Protein AF-0000000084507559 (afdb_homodimer)

Structure (mmCIF, N/CA/C/O backbone):
data_AF-0000000084507559-model_v1
#
loop_
_entity.id
_entity.type
_entity.pdbx_description
1 polymer 'Cytochrome b561 domain-containing protein'
#
loop_
_atom_site.group_PDB
_atom_site.id
_atom_site.type_symbol
_atom_site.label_atom_id
_atom_site.label_alt_id
_atom_site.label_comp_id
_atom_site.label_asym_id
_atom_site.label_entity_id
_atom_site.label_seq_id
_atom_site.pdbx_PDB_ins_code
_atom_site.Cartn_x
_atom_site.Cartn_y
_atom_site.Cartn_z
_atom_site.occupancy
_atom_site.B_iso_or_equiv
_atom_site.auth_seq_id
_atom_site.auth_comp_id
_atom_site.auth_asym_id
_atom_site.auth_atom_id
_atom_site.pdbx_PDB_model_num
ATOM 1 N N . MET A 1 1 ? -14.727 85.812 -23.578 1 27.03 1 MET A N 1
ATOM 2 C CA . MET A 1 1 ? -15.156 84.5 -23.922 1 27.03 1 MET A CA 1
ATOM 3 C C . MET A 1 1 ? -14.656 83.5 -22.891 1 27.03 1 MET A C 1
ATOM 5 O O . MET A 1 1 ? -14.555 82.312 -23.172 1 27.03 1 MET A O 1
ATOM 9 N N . SER A 1 2 ? -14.258 83.875 -21.672 1 33.56 2 SER A N 1
ATOM 10 C CA . SER A 1 2 ? -13.5 83.25 -20.625 1 33.56 2 SER A CA 1
ATOM 11 C C . SER A 1 2 ? -14.383 82.25 -19.828 1 33.56 2 SER A C 1
ATOM 13 O O . SER A 1 2 ? -14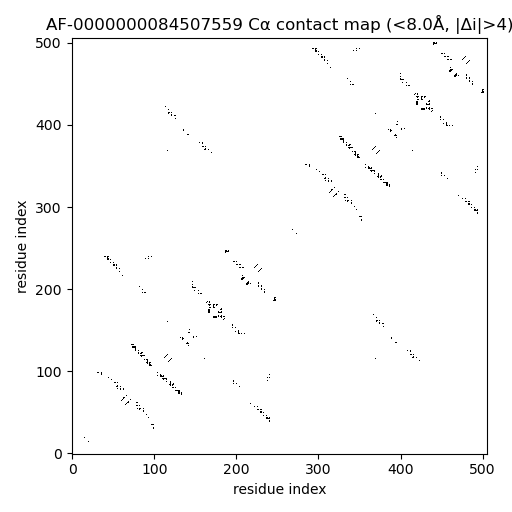.031 81.875 -18.719 1 33.56 2 SER A O 1
ATOM 15 N N . GLY A 1 3 ? -15.625 81.938 -20.328 1 31.31 3 GLY A N 1
ATOM 16 C CA . GLY A 1 3 ? -16.609 81.375 -19.375 1 31.31 3 GLY A CA 1
ATOM 17 C C . GLY A 1 3 ? -16.188 80.062 -18.75 1 31.31 3 GLY A C 1
ATOM 18 O O . GLY A 1 3 ? -15.688 80.062 -17.609 1 31.31 3 GLY A O 1
ATOM 19 N N . ASN A 1 4 ? -16.969 78.875 -18.891 1 34.47 4 ASN A N 1
ATOM 20 C CA . ASN A 1 4 ? -17.625 77.812 -18.109 1 34.47 4 ASN A CA 1
ATOM 21 C C . ASN A 1 4 ? -16.75 76.625 -17.953 1 34.47 4 ASN A C 1
ATOM 23 O O . ASN A 1 4 ? -16.984 75.562 -18.609 1 34.47 4 ASN A O 1
ATOM 27 N N . ASP A 1 5 ? -15.453 76.688 -17.766 1 35.78 5 ASP A N 1
ATOM 28 C CA . ASP A 1 5 ? -14.656 75.438 -17.75 1 35.78 5 ASP A CA 1
ATOM 29 C C . ASP A 1 5 ? -14.906 74.625 -16.484 1 35.78 5 ASP A C 1
ATOM 31 O O . ASP A 1 5 ? -14.125 73.75 -16.141 1 35.78 5 ASP A O 1
ATOM 35 N N . VAL A 1 6 ? -15.891 74.938 -15.57 1 41.28 6 VAL A N 1
ATOM 36 C CA . VAL A 1 6 ? -15.938 74.312 -14.242 1 41.28 6 VAL A CA 1
ATOM 37 C C . VAL A 1 6 ? -16.375 72.875 -14.359 1 41.28 6 VAL A C 1
ATOM 39 O O . VAL A 1 6 ? -16.391 72.125 -13.367 1 41.28 6 VAL A O 1
ATOM 42 N N . GLU A 1 7 ? -17.062 72.438 -15.422 1 34.12 7 GLU A N 1
ATOM 43 C CA . GLU A 1 7 ? -17.953 71.312 -15.227 1 34.12 7 GLU A CA 1
ATOM 44 C C . GLU A 1 7 ? -17.156 70 -15.109 1 34.12 7 GLU A C 1
ATOM 46 O O . GLU A 1 7 ? -17.719 68.938 -14.82 1 34.12 7 GLU A O 1
ATOM 51 N N . ARG A 1 8 ? -15.945 69.812 -15.625 1 38.78 8 ARG A N 1
ATOM 52 C CA . ARG A 1 8 ? -15.555 68.438 -15.859 1 38.78 8 ARG A CA 1
ATOM 53 C C . ARG A 1 8 ? -15.016 67.812 -14.586 1 38.78 8 ARG A C 1
ATOM 55 O O . ARG A 1 8 ? -13.828 67.438 -14.516 1 38.78 8 ARG A O 1
ATOM 62 N N . GLN A 1 9 ? -15.25 68.375 -13.406 1 33.97 9 GLN A N 1
ATOM 63 C CA . GLN A 1 9 ? -14.633 67.625 -12.344 1 33.97 9 GLN A CA 1
ATOM 64 C C . GLN A 1 9 ? -15.258 66.188 -12.25 1 33.97 9 GLN A C 1
ATOM 66 O O . GLN A 1 9 ? -16.438 66.062 -11.906 1 33.97 9 GLN A O 1
ATOM 71 N N . ALA A 1 10 ? -14.938 65.188 -13.109 1 38.34 10 ALA A N 1
ATOM 72 C CA . ALA A 1 10 ? -15.32 63.812 -13.086 1 38.34 10 ALA A CA 1
ATOM 73 C C . ALA A 1 10 ? -15.211 63.219 -11.68 1 38.34 10 ALA A C 1
ATOM 75 O O . ALA A 1 10 ? -14.211 63.438 -10.992 1 38.34 10 ALA A O 1
ATOM 76 N N . LEU A 1 11 ? -16.359 63 -11.055 1 37.84 11 LEU A N 1
ATOM 77 C CA . LEU A 1 11 ? -16.594 62.281 -9.82 1 37.84 11 LEU A CA 1
ATOM 78 C C . LEU A 1 11 ? -15.766 60.969 -9.789 1 37.84 11 LEU A C 1
ATOM 80 O O . LEU A 1 11 ? -15.898 60.125 -10.68 1 37.84 11 LEU A O 1
ATOM 84 N N . LEU A 1 12 ? -14.492 60.938 -9.438 1 42.88 12 LEU A N 1
ATOM 85 C CA . LEU A 1 12 ? -13.766 59.719 -9.117 1 42.88 12 LEU A CA 1
ATOM 86 C C . LEU A 1 12 ? -14.633 58.781 -8.297 1 42.88 12 LEU A C 1
ATOM 88 O O . LEU A 1 12 ? -15.414 59.219 -7.449 1 42.88 12 LEU A O 1
ATOM 92 N N . PRO A 1 13 ? -15.023 57.594 -8.898 1 48.28 13 PRO A N 1
ATOM 93 C CA . PRO A 1 13 ? -15.789 56.656 -8.062 1 48.28 13 PRO A CA 1
ATOM 94 C C . PRO A 1 13 ? -15.242 56.562 -6.637 1 48.28 13 PRO A C 1
ATOM 96 O O . PRO A 1 13 ? -14.055 56.781 -6.41 1 48.28 13 PRO A O 1
ATOM 99 N N . PRO A 1 14 ? -16.078 56.719 -5.605 1 48.97 14 PRO A N 1
ATOM 100 C CA . PRO A 1 14 ? -15.594 56.594 -4.227 1 48.97 14 PRO A CA 1
ATOM 101 C C . PRO A 1 14 ? -14.734 55.344 -4.004 1 48.97 14 PRO A C 1
ATOM 103 O O . PRO A 1 14 ? -14.859 54.375 -4.738 1 48.97 14 PRO A O 1
ATOM 106 N N . PRO A 1 15 ? -13.57 55.469 -3.311 1 45.34 15 PRO A N 1
ATOM 107 C CA . PRO A 1 15 ? -12.703 54.312 -3.021 1 45.34 15 PRO A CA 1
ATOM 108 C C . PRO A 1 15 ? -13.477 53.094 -2.49 1 45.34 15 PRO A C 1
ATOM 110 O O . PRO A 1 15 ? -14.438 53.25 -1.733 1 45.34 15 PRO A O 1
ATOM 113 N N . HIS A 1 16 ? -13.695 52.094 -3.301 1 48.12 16 HIS A N 1
ATOM 114 C CA . HIS A 1 16 ? -14.203 50.812 -2.783 1 48.12 16 HIS A CA 1
ATOM 115 C C . HIS A 1 16 ? -13.617 50.5 -1.409 1 48.12 16 HIS A C 1
ATOM 117 O O . HIS A 1 16 ? -12.398 50.406 -1.262 1 48.12 16 HIS A O 1
ATOM 123 N N . THR A 1 17 ? -14.227 50.906 -0.319 1 48.72 17 THR A N 1
ATOM 124 C CA . THR A 1 17 ? -13.742 50.75 1.044 1 48.72 17 THR A CA 1
ATOM 125 C C . THR A 1 17 ? -13.578 49.25 1.38 1 48.72 17 THR A C 1
ATOM 127 O O . THR A 1 17 ? -14.289 48.406 0.828 1 48.72 17 THR A O 1
ATOM 130 N N . ARG A 1 18 ? -12.508 48.844 2.104 1 59.34 18 ARG A N 1
ATOM 131 C CA . ARG A 1 18 ? -12.148 47.562 2.668 1 59.34 18 ARG A CA 1
ATOM 132 C C . ARG A 1 18 ? -13.367 46.844 3.244 1 59.34 18 ARG A C 1
ATOM 134 O O . ARG A 1 18 ? -13.445 45.625 3.244 1 59.34 18 ARG A O 1
ATOM 141 N N . GLN A 1 19 ? -14.398 47.562 3.596 1 56.78 19 GLN A N 1
ATOM 142 C CA . GLN A 1 19 ? -15.594 46.969 4.176 1 56.78 19 GLN A CA 1
ATOM 143 C C . GLN A 1 19 ? -16.422 46.25 3.111 1 56.78 19 GLN A C 1
ATOM 145 O O . GLN A 1 19 ? -16.969 45.188 3.363 1 56.78 19 GLN A O 1
ATOM 150 N N . ASP A 1 20 ? -16.484 46.812 1.934 1 57.19 20 ASP A N 1
ATOM 151 C CA . ASP A 1 20 ? -17.281 46.188 0.876 1 57.19 20 ASP A CA 1
ATOM 152 C C . ASP A 1 20 ? -16.609 44.875 0.39 1 57.19 20 ASP A C 1
ATOM 154 O O . ASP A 1 20 ? -17.297 43.906 0.077 1 57.19 20 ASP A O 1
ATOM 158 N N . SER A 1 21 ? -15.273 44.938 0.35 1 57.75 21 SER A N 1
ATOM 159 C CA . SER A 1 21 ? -14.562 43.75 -0.068 1 57.75 21 SER A CA 1
ATOM 160 C C . SER A 1 21 ? -14.695 42.625 0.968 1 57.75 21 SER A C 1
ATOM 162 O O . SER A 1 21 ? -14.852 41.469 0.613 1 57.75 21 SER A O 1
ATOM 164 N N . ASP A 1 22 ? -14.75 43.062 2.221 1 58.81 22 ASP A N 1
ATOM 165 C CA . ASP A 1 22 ? -14.922 42.062 3.277 1 58.81 22 ASP A CA 1
ATOM 166 C C . ASP A 1 22 ? -16.328 41.469 3.258 1 58.81 22 ASP A C 1
ATOM 168 O O . ASP A 1 22 ? -16.516 40.281 3.48 1 58.81 22 ASP A O 1
ATOM 172 N N . VAL A 1 23 ? -17.312 42.344 2.908 1 60.28 23 VAL A N 1
ATOM 173 C CA . VAL A 1 23 ? -18.703 41.875 2.842 1 60.28 23 VAL A CA 1
ATOM 174 C C . VAL A 1 23 ? -18.875 40.969 1.642 1 60.28 23 VAL A C 1
ATOM 176 O O . VAL A 1 23 ? -19.547 39.938 1.734 1 60.28 23 VAL A O 1
ATOM 179 N N . HIS A 1 24 ? -18.172 41.219 0.565 1 56.75 24 HIS A N 1
ATOM 180 C CA . HIS A 1 24 ? -18.25 40.375 -0.619 1 56.75 24 HIS A CA 1
ATOM 181 C C . HIS A 1 24 ? -17.531 39.062 -0.4 1 56.75 24 HIS A C 1
ATOM 183 O O . HIS A 1 24 ? -18.016 38 -0.823 1 56.75 24 HIS A O 1
ATOM 189 N N . HIS A 1 25 ? -16.438 39.156 0.256 1 58.19 25 HIS A N 1
ATOM 190 C CA . HIS A 1 25 ? -15.711 37.938 0.564 1 58.19 25 HIS A CA 1
ATOM 191 C C . HIS A 1 25 ? -16.469 37.094 1.567 1 58.19 25 HIS A C 1
ATOM 193 O O . HIS A 1 25 ? -16.516 35.844 1.438 1 58.19 25 HIS A O 1
ATOM 199 N N . ARG A 1 26 ? -17.094 37.75 2.549 1 58.34 26 ARG A N 1
ATOM 200 C CA . ARG A 1 26 ? -17.922 37.031 3.496 1 58.34 26 ARG A CA 1
ATOM 201 C C . ARG A 1 26 ? -19.156 36.469 2.809 1 58.34 26 ARG A C 1
ATOM 203 O O . ARG A 1 26 ? -19.562 35.344 3.096 1 58.34 26 ARG A O 1
ATOM 210 N N . ALA A 1 27 ? -19.781 37.25 1.985 1 58.34 27 ALA A N 1
ATOM 211 C CA . ALA A 1 27 ? -20.953 36.75 1.254 1 58.34 27 ALA A CA 1
ATOM 212 C C . ALA A 1 27 ? -20.578 35.594 0.334 1 58.34 27 ALA A C 1
ATOM 214 O O . ALA A 1 27 ? -21.297 34.594 0.264 1 58.34 27 ALA A O 1
ATOM 215 N N . ALA A 1 28 ? -19.5 35.75 -0.363 1 55.94 28 ALA A N 1
ATOM 216 C CA . ALA A 1 28 ? -19.016 34.656 -1.213 1 55.94 28 ALA A CA 1
ATOM 217 C C . ALA A 1 28 ? -18.656 33.438 -0.383 1 55.94 28 ALA A C 1
ATOM 219 O O . ALA A 1 28 ? -18.969 32.312 -0.77 1 55.94 28 ALA A O 1
ATOM 220 N N . ASP A 1 29 ? -18.062 33.625 0.698 1 56.97 29 ASP A N 1
ATOM 221 C CA . ASP A 1 29 ? -17.781 32.531 1.616 1 56.97 29 ASP A CA 1
ATOM 222 C C . ASP A 1 29 ? -19.062 31.891 2.131 1 56.97 29 ASP A C 1
ATOM 224 O O . ASP A 1 29 ? -19.156 30.672 2.273 1 56.97 29 ASP A O 1
ATOM 228 N N . SER A 1 30 ? -20.031 32.75 2.424 1 58.28 30 SER A N 1
ATOM 229 C CA . SER A 1 30 ? -21.312 32.281 2.898 1 58.28 30 SER A CA 1
ATOM 230 C C . SER A 1 30 ? -22.031 31.469 1.813 1 58.28 30 SER A C 1
ATOM 232 O O . SER A 1 30 ? -22.641 30.438 2.096 1 58.28 30 SER A O 1
ATOM 234 N N . VAL A 1 31 ? -22.062 31.969 0.562 1 54.66 31 VAL A N 1
ATOM 235 C CA . VAL A 1 31 ? -22.672 31.25 -0.55 1 54.66 31 VAL A CA 1
ATOM 236 C C . VAL A 1 31 ? -21.938 29.922 -0.781 1 54.66 31 VAL A C 1
ATOM 238 O O . VAL A 1 31 ? -22.562 28.891 -0.985 1 54.66 31 VAL A O 1
ATOM 241 N N . LEU A 1 32 ? -20.641 30.016 -0.777 1 56.84 32 LEU A N 1
ATOM 242 C CA . LEU A 1 32 ? -19.844 28.797 -0.92 1 56.84 32 LEU A CA 1
ATOM 243 C C . LEU A 1 32 ? -20.109 27.828 0.219 1 56.84 32 LEU A C 1
ATOM 245 O O . LEU A 1 32 ? -20.188 26.609 0.002 1 56.84 32 LEU A O 1
ATOM 249 N N . GLN A 1 33 ? -20.266 28.391 1.378 1 58.53 33 GLN A N 1
ATOM 250 C CA . GLN A 1 33 ? -20.625 27.578 2.537 1 58.53 33 GLN A CA 1
ATOM 251 C C . GLN A 1 33 ? -21.984 26.906 2.336 1 58.53 33 GLN A C 1
ATOM 253 O O . GLN A 1 33 ? -22.156 25.734 2.668 1 58.53 33 GLN A O 1
ATOM 258 N N . ARG A 1 34 ? -22.938 27.688 1.869 1 57.47 34 ARG A N 1
ATOM 259 C CA . ARG A 1 34 ? -24.266 27.141 1.653 1 57.47 34 ARG A CA 1
ATOM 260 C C . ARG A 1 34 ? -24.25 26.062 0.587 1 57.47 34 ARG A C 1
ATOM 262 O O . ARG A 1 34 ? -25 25.078 0.676 1 57.47 34 ARG A O 1
ATOM 269 N N . GLN A 1 35 ? -23.438 26.25 -0.431 1 57.84 35 GLN A N 1
ATOM 270 C CA . GLN A 1 35 ? -23.375 25.281 -1.516 1 57.84 35 GLN A CA 1
ATOM 271 C C . GLN A 1 35 ? -22.688 24 -1.058 1 57.84 35 GLN A C 1
ATOM 273 O O . GLN A 1 35 ? -22.984 22.906 -1.557 1 57.84 35 GLN A O 1
ATOM 278 N N . GLU A 1 36 ? -21.906 24.188 -0.082 1 65.81 36 GLU A N 1
ATOM 279 C CA . GLU A 1 36 ? -21.172 23.016 0.398 1 65.81 36 GLU A CA 1
ATOM 280 C C . GLU A 1 36 ? -22.016 22.219 1.395 1 65.81 36 GLU A C 1
ATOM 282 O O . GLU A 1 36 ? -21.922 20.984 1.442 1 65.81 36 GLU A O 1
ATOM 287 N N . LEU A 1 37 ? -22.906 22.953 2.07 1 69 37 LEU A N 1
ATOM 288 C CA . LEU A 1 37 ? -23.781 22.25 3.012 1 69 37 LEU A CA 1
ATOM 289 C C . LEU A 1 37 ? -25.109 21.875 2.355 1 69 37 LEU A C 1
ATOM 291 O O . LEU A 1 37 ? -25.953 22.734 2.117 1 69 37 LEU A O 1
ATOM 295 N N . ARG A 1 38 ? -25.297 20.641 1.945 1 77.69 38 ARG A N 1
ATOM 296 C CA . ARG A 1 38 ? -26.531 20.125 1.359 1 77.69 38 ARG A CA 1
ATOM 297 C C . ARG A 1 38 ? -27.359 19.375 2.396 1 77.69 38 ARG A C 1
ATOM 299 O O . ARG A 1 38 ? -26.828 18.516 3.111 1 77.69 38 ARG A O 1
ATOM 306 N N . PRO A 1 39 ? -28.547 19.75 2.533 1 80.44 39 PRO A N 1
ATOM 307 C CA . PRO A 1 39 ? -29.406 19.078 3.512 1 80.44 39 PRO A CA 1
ATOM 308 C C . PRO A 1 39 ? -29.406 17.562 3.35 1 80.44 39 PRO A C 1
ATOM 310 O O . PRO A 1 39 ? -29.688 16.828 4.305 1 80.44 39 PRO A O 1
ATOM 313 N N . ARG A 1 40 ? -29.125 17.125 2.16 1 84.56 40 ARG A N 1
ATOM 314 C CA . ARG A 1 40 ? -29.172 15.695 1.886 1 84.56 40 ARG A CA 1
ATOM 315 C C . ARG A 1 40 ? -27.891 15.008 2.352 1 84.56 40 ARG A C 1
ATOM 317 O O . ARG A 1 40 ? -27.812 13.781 2.4 1 84.56 40 ARG A O 1
ATOM 324 N N . ASP A 1 41 ? -26.922 15.711 2.727 1 87.75 41 ASP A N 1
ATOM 325 C CA . ASP A 1 41 ? -25.625 15.117 3.012 1 87.75 41 ASP A CA 1
ATOM 326 C C . ASP A 1 41 ? -25.688 14.242 4.262 1 87.75 41 ASP A C 1
ATOM 328 O O . ASP A 1 41 ? -25.219 13.102 4.246 1 87.75 41 ASP A O 1
ATOM 332 N N . PRO A 1 42 ? -26.359 14.672 5.324 1 87.44 42 PRO A N 1
ATOM 333 C CA . PRO A 1 42 ? -26.359 13.844 6.535 1 87.44 42 PRO A CA 1
ATOM 334 C C . PRO A 1 42 ? -27.094 12.523 6.348 1 87.44 42 PRO A C 1
ATOM 336 O O . PRO A 1 42 ? -26.562 11.461 6.68 1 87.44 42 PRO A O 1
ATOM 339 N N . PRO A 1 43 ? -28.266 12.555 5.828 1 91.69 43 PRO A N 1
ATOM 340 C CA . PRO A 1 43 ? -28.938 11.266 5.625 1 91.69 43 PRO A CA 1
ATOM 341 C C . PRO A 1 43 ? -28.172 10.359 4.652 1 91.69 43 PRO A C 1
ATOM 343 O O . PRO A 1 43 ? -28.188 9.133 4.809 1 91.69 43 PRO A O 1
ATOM 346 N N . LEU A 1 44 ? -27.578 10.891 3.684 1 94.12 44 LEU A N 1
ATOM 347 C CA . LEU A 1 44 ? -26.812 10.094 2.738 1 94.12 44 LEU A CA 1
ATOM 348 C C . LEU A 1 44 ? -25.578 9.508 3.412 1 94.12 44 LEU A C 1
ATOM 350 O O . LEU A 1 44 ? -25.188 8.375 3.121 1 94.12 44 LEU A O 1
ATOM 354 N N . TRP A 1 45 ? -24.938 10.305 4.277 1 94.19 45 TRP A N 1
ATOM 355 C CA . TRP A 1 45 ? -23.828 9.789 5.074 1 94.19 45 TRP A CA 1
ATOM 356 C C . TRP A 1 45 ? -24.266 8.594 5.91 1 94.19 45 TRP A C 1
ATOM 358 O O . TRP A 1 45 ? -23.578 7.578 5.969 1 94.19 45 TRP A O 1
ATOM 368 N N . GLY A 1 46 ? -25.391 8.742 6.531 1 96.38 46 GLY A N 1
ATOM 369 C CA . GLY A 1 46 ? -25.938 7.652 7.32 1 96.38 46 GLY A CA 1
ATOM 370 C C . GLY A 1 46 ? -26.25 6.418 6.496 1 96.38 46 GLY A C 1
ATOM 371 O O . GLY A 1 46 ? -25.938 5.297 6.902 1 96.38 46 GLY A O 1
ATOM 372 N N . LEU A 1 47 ? -26.859 6.613 5.379 1 97.31 47 LEU A N 1
ATOM 373 C CA . LEU A 1 47 ? -27.219 5.508 4.504 1 97.31 47 LEU A CA 1
ATOM 374 C C . LEU A 1 47 ? -25.984 4.754 4.023 1 97.31 47 LEU A C 1
ATOM 376 O O . LEU A 1 47 ? -25.969 3.521 4.027 1 97.31 47 LEU A O 1
ATOM 380 N N . ALA A 1 48 ? -25 5.508 3.592 1 97.62 48 ALA A N 1
ATOM 381 C CA . ALA A 1 48 ? -23.75 4.875 3.164 1 97.62 48 ALA A CA 1
ATOM 382 C C . ALA A 1 48 ? -23.125 4.078 4.305 1 97.62 48 ALA A C 1
ATOM 384 O O . ALA A 1 48 ? -22.734 2.924 4.121 1 97.62 48 ALA A O 1
ATOM 385 N N . SER A 1 49 ? -23.094 4.676 5.508 1 98.06 49 SER A N 1
ATOM 386 C CA . SER A 1 49 ? -22.453 4.055 6.664 1 98.06 49 SER A CA 1
ATOM 387 C C . SER A 1 49 ? -23.188 2.791 7.09 1 98.06 49 SER A C 1
ATOM 389 O O . SER A 1 49 ? -22.562 1.753 7.328 1 98.06 49 SER A O 1
ATOM 391 N N . ILE A 1 50 ? -24.469 2.896 7.148 1 98.38 50 ILE A N 1
ATOM 392 C CA . ILE A 1 50 ? -25.281 1.758 7.574 1 98.38 50 ILE A CA 1
ATOM 393 C C . ILE A 1 50 ? -25.141 0.621 6.566 1 98.38 50 ILE A C 1
ATOM 395 O O . ILE A 1 50 ? -25 -0.543 6.945 1 98.38 50 ILE A O 1
ATOM 399 N N . SER A 1 51 ? -25.203 0.945 5.332 1 98.81 51 SER A N 1
ATOM 400 C CA . SER A 1 51 ? -25.078 -0.061 4.281 1 98.81 51 SER A CA 1
ATOM 401 C C . SER A 1 51 ? -23.719 -0.752 4.328 1 98.81 51 SER A C 1
ATOM 403 O O . SER A 1 51 ? -23.641 -1.98 4.262 1 98.81 51 SER A O 1
ATOM 405 N N . LEU A 1 52 ? -22.688 0.013 4.438 1 98.81 52 LEU A N 1
ATOM 406 C CA . LEU A 1 52 ? -21.344 -0.542 4.461 1 98.81 52 LEU A CA 1
ATOM 407 C C . LEU A 1 52 ? -21.109 -1.359 5.727 1 98.81 52 LEU A C 1
ATOM 409 O O . LEU A 1 52 ? -20.5 -2.428 5.676 1 98.81 52 LEU A O 1
ATOM 413 N N . LEU A 1 53 ? -21.609 -0.886 6.836 1 98.81 53 LEU A N 1
ATOM 414 C CA . LEU A 1 53 ? -21.469 -1.62 8.086 1 98.81 53 LEU A CA 1
ATOM 415 C C . LEU A 1 53 ? -22.25 -2.926 8.047 1 98.81 53 LEU A C 1
ATOM 417 O O . LEU A 1 53 ? -21.844 -3.928 8.633 1 98.81 53 LEU A O 1
ATOM 421 N N . ALA A 1 54 ? -23.359 -2.857 7.391 1 98.75 54 ALA A N 1
ATOM 422 C CA . ALA A 1 54 ? -24.141 -4.078 7.219 1 98.75 54 ALA A CA 1
ATOM 423 C C . ALA A 1 54 ? -23.359 -5.117 6.414 1 98.75 54 ALA A C 1
ATOM 425 O O . ALA A 1 54 ? -23.375 -6.305 6.746 1 98.75 54 ALA A O 1
ATOM 426 N N . ILE A 1 55 ? -22.719 -4.711 5.367 1 98.81 55 ILE A N 1
ATOM 427 C CA . ILE A 1 55 ? -21.906 -5.594 4.543 1 98.81 55 ILE A CA 1
ATOM 428 C C . ILE A 1 55 ? -20.781 -6.199 5.395 1 98.81 55 ILE A C 1
ATOM 430 O O . ILE A 1 55 ? -20.578 -7.418 5.383 1 98.81 55 ILE A O 1
ATOM 434 N N . VAL A 1 56 ? -20.078 -5.363 6.133 1 98.81 56 VAL A N 1
ATOM 435 C CA . VAL A 1 56 ? -18.984 -5.809 6.988 1 98.81 56 VAL A CA 1
ATOM 436 C C . VAL A 1 56 ? -19.516 -6.77 8.047 1 98.81 56 VAL A C 1
ATOM 438 O O . VAL A 1 56 ? -18.969 -7.859 8.234 1 98.81 56 VAL A O 1
ATOM 441 N N . GLY A 1 57 ? -20.594 -6.367 8.703 1 98.56 57 GLY A N 1
ATOM 442 C CA . GLY A 1 57 ? -21.156 -7.176 9.766 1 98.56 57 GLY A CA 1
ATOM 443 C C . GLY A 1 57 ? -21.594 -8.555 9.305 1 98.56 57 GLY A C 1
ATOM 444 O O . GLY A 1 57 ? -21.266 -9.555 9.945 1 98.56 57 GLY A O 1
ATOM 445 N N . TYR A 1 58 ? -22.281 -8.609 8.203 1 98.25 58 TYR A N 1
ATOM 446 C CA . TYR A 1 58 ? -22.766 -9.891 7.703 1 98.25 58 TYR A CA 1
ATOM 447 C C . TYR A 1 58 ? -21.609 -10.766 7.23 1 98.25 58 TYR A C 1
ATOM 449 O O . TYR A 1 58 ? -21.594 -11.977 7.457 1 98.25 58 TYR A O 1
ATOM 457 N N . THR A 1 59 ? -20.656 -10.188 6.539 1 98.31 59 THR A N 1
ATOM 458 C CA . THR A 1 59 ? -19.5 -10.938 6.07 1 98.31 59 THR A CA 1
ATOM 459 C C . THR A 1 59 ? -18.703 -11.508 7.246 1 98.31 59 THR A C 1
ATOM 461 O O . THR A 1 59 ? -18.344 -12.688 7.242 1 98.31 59 THR A O 1
ATOM 464 N N . TRP A 1 60 ? -18.5 -10.633 8.242 1 97.88 60 TRP A N 1
ATOM 465 C CA . TRP A 1 60 ? -17.766 -11.086 9.414 1 97.88 60 TRP A CA 1
ATOM 466 C C . TRP A 1 60 ? -18.547 -12.156 10.164 1 97.88 60 TRP A C 1
ATOM 468 O O . TRP A 1 60 ? -17.953 -13.117 10.672 1 97.88 60 TRP A O 1
ATOM 478 N N . TYR A 1 61 ? -19.875 -11.977 10.305 1 96.56 61 TYR A N 1
ATOM 479 C CA . TYR A 1 61 ? -20.734 -13 10.891 1 96.56 61 TYR A CA 1
ATOM 480 C C . TYR A 1 61 ? -20.609 -14.32 10.148 1 96.56 61 TYR A C 1
ATOM 482 O O . TYR A 1 61 ? -20.469 -15.375 10.766 1 96.56 61 TYR A O 1
ATOM 490 N N . THR A 1 62 ? -20.578 -14.242 8.836 1 96 62 THR A N 1
ATOM 491 C CA . THR A 1 62 ? -20.484 -15.445 8.008 1 96 62 THR A CA 1
ATOM 492 C C . THR A 1 62 ? -19.125 -16.109 8.172 1 96 62 THR A C 1
ATOM 494 O O . THR A 1 62 ? -19.031 -17.344 8.234 1 96 62 THR A O 1
ATOM 497 N N . VAL A 1 63 ? -18.078 -15.359 8.344 1 95.88 63 VAL A N 1
ATOM 498 C CA . VAL A 1 63 ? -16.719 -15.898 8.461 1 95.88 63 VAL A CA 1
ATOM 499 C C . VAL A 1 63 ? -16.5 -16.469 9.852 1 95.88 63 VAL A C 1
ATOM 501 O O . VAL A 1 63 ? -15.984 -17.578 10 1 95.88 63 VAL A O 1
ATOM 504 N N . PHE A 1 64 ? -16.953 -15.812 10.891 1 94.19 64 PHE A N 1
ATOM 505 C CA . PHE A 1 64 ? -16.516 -16.141 12.25 1 94.19 64 PHE A CA 1
ATOM 506 C C . PHE A 1 64 ? -17.562 -17 12.953 1 94.19 64 PHE A C 1
ATOM 508 O O . PHE A 1 64 ? -17.25 -17.672 13.938 1 94.19 64 PHE A O 1
ATOM 515 N N . VAL A 1 65 ? -18.766 -16.969 12.5 1 89.19 65 VAL A N 1
ATOM 516 C CA . VAL A 1 65 ? -19.828 -17.672 13.219 1 89.19 65 VAL A CA 1
ATOM 517 C C . VAL A 1 65 ? -20.422 -18.766 12.336 1 89.19 65 VAL A C 1
ATOM 519 O O . VAL A 1 65 ? -20.484 -19.922 12.75 1 89.19 65 VAL A O 1
ATOM 522 N N . HIS A 1 66 ? -20.75 -18.469 11.188 1 85.69 66 HIS A N 1
ATOM 523 C CA . HIS A 1 66 ? -21.484 -19.422 10.352 1 85.69 66 HIS A CA 1
ATOM 524 C C . HIS A 1 66 ? -20.562 -20.438 9.719 1 85.69 66 HIS A C 1
ATOM 526 O O . HIS A 1 66 ? -20.859 -21.641 9.703 1 85.69 66 HIS A O 1
ATOM 532 N N . ALA A 1 67 ? -19.484 -19.906 9.258 1 82.44 67 ALA A N 1
ATOM 533 C CA . ALA A 1 67 ? -18.547 -20.797 8.594 1 82.44 67 ALA A CA 1
ATOM 534 C C . ALA A 1 67 ? -17.562 -21.406 9.594 1 82.44 67 ALA A C 1
ATOM 536 O O . ALA A 1 67 ? -17.531 -21 10.758 1 82.44 67 ALA A O 1
ATOM 537 N N . ASP A 1 68 ? -16.906 -22.469 9.273 1 83.38 68 ASP A N 1
ATOM 538 C CA . ASP A 1 68 ? -15.844 -23.031 10.086 1 83.38 68 ASP A CA 1
ATOM 539 C C . ASP A 1 68 ? -14.539 -22.266 9.906 1 83.38 68 ASP A C 1
ATOM 541 O O . ASP A 1 68 ? -13.789 -22.516 8.961 1 83.38 68 ASP A O 1
ATOM 545 N N . PHE A 1 69 ? -14.32 -21.406 10.875 1 82.62 69 PHE A N 1
ATOM 546 C CA . PHE A 1 69 ? -13.203 -20.469 10.805 1 82.62 69 PHE A CA 1
ATOM 547 C C . PHE A 1 69 ? -11.875 -21.219 10.68 1 82.62 69 PHE A C 1
ATOM 549 O O . PHE A 1 69 ? -11 -20.812 9.914 1 82.62 69 PHE A O 1
ATOM 556 N N . ILE A 1 70 ? -11.727 -22.25 11.352 1 82.06 70 ILE A N 1
ATOM 557 C CA . ILE A 1 70 ? -10.492 -23.031 11.352 1 82.06 70 ILE A CA 1
ATOM 558 C C . ILE A 1 70 ? -10.312 -23.703 9.992 1 82.06 70 ILE A C 1
ATOM 560 O O . ILE A 1 70 ? -9.211 -23.688 9.43 1 82.06 70 ILE A O 1
ATOM 564 N N . GLN A 1 71 ? -11.383 -24.156 9.406 1 85.31 71 GLN A N 1
ATOM 565 C CA . GLN A 1 71 ? -11.312 -24.844 8.117 1 85.31 71 GLN A CA 1
ATOM 566 C C . GLN A 1 71 ? -11.047 -23.859 6.984 1 85.31 71 GLN A C 1
ATOM 568 O O . GLN A 1 71 ? -10.445 -24.203 5.969 1 85.31 71 GLN A O 1
ATOM 573 N N . MET A 1 72 ? -11.43 -22.594 7.211 1 89 72 MET A N 1
ATOM 574 C CA . MET A 1 72 ? -11.25 -21.578 6.176 1 89 72 MET A CA 1
ATOM 575 C C . MET A 1 72 ? -9.773 -21.219 6.027 1 89 72 MET A C 1
ATOM 577 O O . MET A 1 72 ? -9.344 -20.781 4.957 1 89 72 MET A O 1
ATOM 581 N N . GLY A 1 73 ? -9 -21.422 7.141 1 91.06 73 GLY A N 1
ATOM 582 C CA . GLY A 1 73 ? -7.59 -21.094 7.09 1 91.06 73 GLY A CA 1
ATOM 583 C C . GLY A 1 73 ? -7.328 -19.641 6.727 1 91.06 73 GLY A C 1
ATOM 584 O O . GLY A 1 73 ? -7.934 -18.734 7.301 1 91.06 73 GLY A O 1
ATOM 585 N N . TYR A 1 74 ? -6.398 -19.438 5.746 1 92.31 74 TYR A N 1
ATOM 586 C CA . TYR A 1 74 ? -5.984 -18.109 5.336 1 92.31 74 TYR A CA 1
ATOM 587 C C . TYR A 1 74 ? -7.121 -17.375 4.637 1 92.31 74 TYR A C 1
ATOM 589 O O . TYR A 1 74 ? -7.125 -16.141 4.566 1 92.31 74 TYR A O 1
ATOM 597 N N . PHE A 1 75 ? -8.07 -18.156 4.09 1 95.88 75 PHE A N 1
ATOM 598 C CA . PHE A 1 75 ? -9.148 -17.531 3.338 1 95.88 75 PHE A CA 1
ATOM 599 C C . PHE A 1 75 ? -9.977 -16.625 4.238 1 95.88 75 PHE A C 1
ATOM 601 O O . PHE A 1 75 ? -10.5 -15.602 3.783 1 95.88 75 PHE A O 1
ATOM 608 N N . ALA A 1 76 ? -10.117 -16.984 5.52 1 96.38 76 ALA A N 1
ATOM 609 C CA . ALA A 1 76 ? -10.938 -16.219 6.461 1 96.38 76 ALA A CA 1
ATOM 610 C C . ALA A 1 76 ? -10.477 -14.773 6.535 1 96.38 76 ALA A C 1
ATOM 612 O O . ALA A 1 76 ? -11.289 -13.867 6.727 1 96.38 76 ALA A O 1
ATOM 613 N N . VAL A 1 77 ? -9.227 -14.625 6.305 1 97.62 77 VAL A N 1
ATOM 614 C CA . VAL A 1 77 ? -8.625 -13.297 6.41 1 97.62 77 VAL A CA 1
ATOM 615 C C . VAL A 1 77 ? -9.078 -12.43 5.234 1 97.62 77 VAL A C 1
ATOM 617 O O . VAL A 1 77 ? -9.289 -11.227 5.387 1 97.62 77 VAL A O 1
ATOM 620 N N . HIS A 1 78 ? -9.391 -13.008 4.113 1 98.5 78 HIS A N 1
ATOM 621 C CA . HIS A 1 78 ? -9.617 -12.281 2.867 1 98.5 78 HIS A CA 1
ATOM 622 C C . HIS A 1 78 ? -10.938 -11.531 2.895 1 98.5 78 HIS A C 1
ATOM 624 O O . HIS A 1 78 ? -10.961 -10.305 2.824 1 98.5 78 HIS A O 1
ATOM 630 N N . PRO A 1 79 ? -12.086 -12.219 3.053 1 98.31 79 PRO A N 1
ATOM 631 C CA . PRO A 1 79 ? -13.32 -11.438 3.041 1 98.31 79 PRO A CA 1
ATOM 632 C C . PRO A 1 79 ? -13.414 -10.461 4.211 1 98.31 79 PRO A C 1
ATOM 634 O O . PRO A 1 79 ? -13.992 -9.383 4.074 1 98.31 79 PRO A O 1
ATOM 637 N N . THR A 1 80 ? -12.805 -10.836 5.352 1 98.31 80 THR A N 1
ATOM 638 C CA . THR A 1 80 ? -12.836 -10 6.543 1 98.31 80 THR A CA 1
ATOM 639 C C . THR A 1 80 ? -12.102 -8.688 6.301 1 98.31 80 THR A C 1
ATOM 641 O O . THR A 1 80 ? -12.648 -7.605 6.52 1 98.31 80 THR A O 1
ATOM 644 N N . LEU A 1 81 ? -10.93 -8.773 5.758 1 98.81 81 LEU A N 1
ATOM 645 C CA . LEU A 1 81 ? -10.109 -7.578 5.578 1 98.81 81 LEU A CA 1
ATOM 646 C C . LEU A 1 81 ? -10.562 -6.785 4.359 1 98.81 81 LEU A C 1
ATOM 648 O O . LEU A 1 81 ? -10.492 -5.555 4.352 1 98.81 81 LEU A O 1
ATOM 652 N N . GLN A 1 82 ? -11.023 -7.469 3.311 1 98.88 82 GLN A N 1
ATOM 653 C CA . GLN A 1 82 ? -11.477 -6.777 2.109 1 98.88 82 GLN A CA 1
ATOM 654 C C . GLN A 1 82 ? -12.68 -5.887 2.406 1 98.88 82 GLN A C 1
ATOM 656 O O . GLN A 1 82 ? -12.734 -4.742 1.949 1 98.88 82 GLN A O 1
ATOM 661 N N . THR A 1 83 ? -13.648 -6.398 3.141 1 98.88 83 THR A N 1
ATOM 662 C CA . THR A 1 83 ? -14.828 -5.598 3.43 1 98.88 83 THR A CA 1
ATOM 663 C C . THR A 1 83 ? -14.484 -4.441 4.363 1 98.88 83 THR A C 1
ATOM 665 O O . THR A 1 83 ? -15.008 -3.334 4.211 1 98.88 83 THR A O 1
ATOM 668 N N . ALA A 1 84 ? -13.609 -4.676 5.316 1 98.88 84 ALA A N 1
ATOM 669 C CA . ALA A 1 84 ? -13.148 -3.596 6.188 1 98.88 84 ALA A CA 1
ATOM 670 C C . ALA A 1 84 ? -12.406 -2.525 5.391 1 98.88 84 ALA A C 1
ATOM 672 O O . ALA A 1 84 ? -12.531 -1.332 5.676 1 98.88 84 ALA A O 1
ATOM 673 N N . ALA A 1 85 ? -11.617 -2.959 4.43 1 98.94 85 ALA A N 1
ATOM 674 C CA . ALA A 1 85 ? -10.883 -2.02 3.59 1 98.94 85 ALA A CA 1
ATOM 675 C C . ALA A 1 85 ? -11.828 -1.11 2.816 1 98.94 85 ALA A C 1
ATOM 677 O O . ALA A 1 85 ? -11.625 0.104 2.756 1 98.94 85 ALA A O 1
ATOM 678 N N . VAL A 1 86 ? -12.828 -1.703 2.238 1 98.88 86 VAL A N 1
ATOM 679 C CA . VAL A 1 86 ? -13.766 -0.923 1.439 1 98.88 86 VAL A CA 1
ATOM 680 C C . VAL A 1 86 ? -14.508 0.071 2.332 1 98.88 86 VAL A C 1
ATOM 682 O O . VAL A 1 86 ? -14.75 1.214 1.935 1 98.88 86 VAL A O 1
ATOM 685 N N . LEU A 1 87 ? -14.859 -0.35 3.541 1 98.88 87 LEU A N 1
ATOM 686 C CA . LEU A 1 87 ? -15.43 0.584 4.504 1 98.88 87 LEU A CA 1
ATOM 687 C C . LEU A 1 87 ? -14.477 1.741 4.773 1 98.88 87 LEU A C 1
ATOM 689 O O . LEU A 1 87 ? -14.883 2.904 4.77 1 98.88 87 LEU A O 1
ATOM 693 N N . ALA A 1 88 ? -13.266 1.418 4.977 1 98.62 88 ALA A N 1
ATOM 694 C CA . ALA A 1 88 ? -12.266 2.443 5.254 1 98.62 88 ALA A CA 1
ATOM 695 C C . ALA A 1 88 ? -12.133 3.41 4.078 1 98.62 88 ALA A C 1
ATOM 697 O O . ALA A 1 88 ? -12.078 4.629 4.273 1 98.62 88 ALA A O 1
ATOM 698 N N . PHE A 1 89 ? -12.023 2.859 2.85 1 98.75 89 PHE A N 1
ATOM 699 C CA . PHE A 1 89 ? -11.914 3.705 1.668 1 98.75 89 PHE A CA 1
ATOM 700 C C . PHE A 1 89 ? -13.109 4.641 1.559 1 98.75 89 PHE A C 1
ATOM 702 O O . PHE A 1 89 ? -12.953 5.832 1.285 1 98.75 89 PHE A O 1
ATOM 709 N N . ALA A 1 90 ? -14.289 4.105 1.792 1 98.31 90 ALA A N 1
ATOM 710 C CA . ALA A 1 90 ? -15.508 4.914 1.701 1 98.31 90 ALA A CA 1
ATOM 711 C C . ALA A 1 90 ? -15.523 6 2.775 1 98.31 90 ALA A C 1
ATOM 713 O O . ALA A 1 90 ? -15.852 7.152 2.494 1 98.31 90 ALA A O 1
ATOM 714 N N . MET A 1 91 ? -15.188 5.617 3.973 1 97.25 91 MET A N 1
ATOM 715 C CA . MET A 1 91 ? -15.133 6.598 5.055 1 97.25 91 MET A CA 1
ATOM 716 C C . MET A 1 91 ? -14.133 7.703 4.742 1 97.25 91 MET A C 1
ATOM 718 O O . MET A 1 91 ? -14.375 8.867 5.055 1 97.25 91 MET A O 1
ATOM 722 N N . GLY A 1 92 ? -13.062 7.32 4.145 1 97.38 92 GLY A N 1
ATOM 723 C CA . GLY A 1 92 ? -12.078 8.305 3.73 1 97.38 92 GLY A CA 1
ATOM 724 C C . GLY A 1 92 ? -12.609 9.297 2.713 1 97.38 92 GLY A C 1
ATOM 725 O O . GLY A 1 92 ? -12.312 10.492 2.785 1 97.38 92 GLY A O 1
ATOM 726 N N . VAL A 1 93 ? -13.344 8.797 1.804 1 96.94 93 VAL A N 1
ATOM 727 C CA . VAL A 1 93 ? -13.914 9.664 0.777 1 96.94 93 VAL A CA 1
ATOM 728 C C . VAL A 1 93 ? -14.977 10.57 1.398 1 96.94 93 VAL A C 1
ATOM 730 O O . VAL A 1 93 ? -15.031 11.766 1.102 1 96.94 93 VAL A O 1
ATOM 733 N N . MET A 1 94 ? -15.734 10.078 2.312 1 94.94 94 MET A N 1
ATOM 734 C CA . MET A 1 94 ? -16.875 10.789 2.871 1 94.94 94 MET A CA 1
ATOM 735 C C . MET A 1 94 ? -16.422 11.906 3.801 1 94.94 94 MET A C 1
ATOM 737 O O . MET A 1 94 ? -17.172 12.844 4.07 1 94.94 94 MET A O 1
ATOM 741 N N . THR A 1 95 ? -15.258 11.852 4.258 1 92.94 95 THR A N 1
ATOM 742 C CA . THR A 1 95 ? -14.773 12.883 5.176 1 92.94 95 THR A CA 1
ATOM 743 C C . THR A 1 95 ? -14.391 14.148 4.414 1 92.94 95 THR A C 1
ATOM 745 O O . THR A 1 95 ? -14.172 15.195 5.02 1 92.94 95 THR A O 1
ATOM 748 N N . LEU A 1 96 ? -14.273 14.125 3.09 1 91.19 96 LEU A N 1
ATOM 749 C CA . LEU A 1 96 ? -13.828 15.258 2.291 1 91.19 96 LEU A CA 1
ATOM 750 C C . LEU A 1 96 ? -14.938 16.281 2.133 1 91.19 96 LEU A C 1
ATOM 752 O O . LEU A 1 96 ? -14.672 17.453 1.848 1 91.19 96 LEU A O 1
ATOM 756 N N . GLN A 1 97 ? -16.234 15.891 2.238 1 77.81 97 GLN A N 1
ATOM 757 C CA . GLN A 1 97 ? -17.328 16.828 2.02 1 77.81 97 GLN A CA 1
ATOM 758 C C . GLN A 1 97 ? -18.25 16.906 3.24 1 77.81 97 GLN A C 1
ATOM 760 O O . GLN A 1 97 ? -18.438 15.914 3.939 1 77.81 97 GLN A O 1
ATOM 765 N N . PRO A 1 98 ? -18.719 18.047 3.553 1 69.94 98 PRO A N 1
ATOM 766 C CA . PRO A 1 98 ? -18.531 19.406 3.018 1 69.94 98 PRO A CA 1
ATOM 767 C C . PRO A 1 98 ? -17.328 20.125 3.609 1 69.94 98 PRO A C 1
ATOM 769 O O . PRO A 1 98 ? -16.875 19.781 4.707 1 69.94 98 PRO A O 1
ATOM 772 N N . THR A 1 99 ? -16.594 20.875 2.783 1 68.94 99 THR A N 1
ATOM 773 C CA . THR A 1 99 ? -15.5 21.703 3.287 1 68.94 99 THR A CA 1
ATOM 774 C C . THR A 1 99 ? -15.898 23.172 3.318 1 68.94 99 THR A C 1
ATOM 776 O O . THR A 1 99 ? -16.172 23.781 2.273 1 68.94 99 THR A O 1
ATOM 779 N N . LEU A 1 100 ? -15.977 23.672 4.527 1 75.12 100 LEU A N 1
ATOM 780 C CA . LEU A 1 100 ? -16.547 25 4.75 1 75.12 100 LEU A CA 1
ATOM 781 C C . LEU A 1 100 ? -15.445 26.047 4.875 1 75.12 100 LEU A C 1
ATOM 783 O O . LEU A 1 100 ? -15.695 27.234 4.715 1 75.12 100 LEU A O 1
ATOM 787 N N . SER A 1 101 ? -14.344 25.609 5.219 1 81.56 101 SER A N 1
ATOM 788 C CA . SER A 1 101 ? -13.203 26.484 5.43 1 81.56 101 SER A CA 1
ATOM 789 C C . SER A 1 101 ? -11.906 25.828 4.969 1 81.56 101 SER A C 1
ATOM 791 O O . SER A 1 101 ? -11.875 24.625 4.699 1 81.56 101 SER A O 1
ATOM 793 N N . ALA A 1 102 ? -10.93 26.656 4.824 1 83.81 102 ALA A N 1
ATOM 794 C CA . ALA A 1 102 ? -9.617 26.125 4.469 1 83.81 102 ALA A CA 1
ATOM 795 C C . ALA A 1 102 ? -9.109 25.141 5.52 1 83.81 102 ALA A C 1
ATOM 797 O O . ALA A 1 102 ? -8.5 24.125 5.184 1 83.81 102 ALA A O 1
ATOM 798 N N . ALA A 1 103 ? -9.344 25.531 6.711 1 86.38 103 ALA A N 1
ATOM 799 C CA . ALA A 1 103 ? -8.93 24.656 7.809 1 86.38 103 ALA A CA 1
ATOM 800 C C . ALA A 1 103 ? -9.672 23.328 7.762 1 86.38 103 ALA A C 1
ATOM 802 O O . ALA A 1 103 ? -9.078 22.266 7.977 1 86.38 103 ALA A O 1
ATOM 803 N N . SER A 1 104 ? -10.953 23.391 7.492 1 87.62 104 SER A N 1
ATOM 804 C CA . SER A 1 104 ? -11.75 22.172 7.41 1 87.62 104 SER A CA 1
ATOM 805 C C . SER A 1 104 ? -11.352 21.328 6.203 1 87.62 104 SER A C 1
ATOM 807 O O . SER A 1 104 ? -11.375 20.094 6.266 1 87.62 104 SER A O 1
ATOM 809 N N . LYS A 1 105 ? -10.953 21.969 5.191 1 89.19 105 LYS A N 1
ATOM 810 C CA . LYS A 1 105 ? -10.492 21.266 4 1 89.19 105 LYS A CA 1
ATOM 811 C C . LYS A 1 105 ? -9.195 20.5 4.277 1 89.19 105 LYS A C 1
ATOM 813 O O . LYS A 1 105 ? -9.062 19.328 3.893 1 89.19 105 LYS A O 1
ATOM 818 N N . GLU A 1 106 ? -8.344 21.156 4.93 1 90.25 106 GLU A N 1
ATOM 819 C CA . GLU A 1 106 ? -7.074 20.516 5.277 1 90.25 106 GLU A CA 1
ATOM 820 C C . GLU A 1 106 ? -7.285 19.344 6.223 1 90.25 106 GLU A C 1
ATOM 822 O O . GLU A 1 106 ? -6.66 18.297 6.062 1 90.25 106 GLU A O 1
ATOM 827 N N . ALA A 1 107 ? -8.141 19.516 7.168 1 91 107 ALA A N 1
ATOM 828 C CA . ALA A 1 107 ? -8.453 18.438 8.109 1 91 107 ALA A CA 1
ATOM 829 C C . ALA A 1 107 ? -9.078 17.25 7.387 1 91 107 ALA A C 1
ATOM 831 O O . ALA A 1 107 ? -8.766 16.094 7.688 1 91 107 ALA A O 1
ATOM 832 N N . GLY A 1 108 ? -10 17.547 6.484 1 93.5 108 GLY A N 1
ATOM 833 C CA . GLY A 1 108 ? -10.617 16.5 5.691 1 93.5 108 GLY A CA 1
ATOM 834 C C . GLY A 1 108 ? -9.625 15.727 4.852 1 93.5 108 GLY A C 1
ATOM 835 O O . GLY A 1 108 ? -9.688 14.492 4.785 1 93.5 108 GLY A O 1
ATOM 836 N N . ARG A 1 109 ? -8.711 16.484 4.305 1 93.56 109 ARG A N 1
ATOM 837 C CA . ARG A 1 109 ? -7.668 15.859 3.496 1 93.56 109 ARG A CA 1
ATOM 838 C C . ARG A 1 109 ? -6.789 14.945 4.348 1 93.56 109 ARG A C 1
ATOM 840 O O . ARG A 1 109 ? -6.422 13.852 3.922 1 93.56 109 ARG A O 1
ATOM 847 N N . THR A 1 110 ? -6.453 15.359 5.484 1 92.75 110 THR A N 1
ATOM 848 C CA . THR A 1 110 ? -5.625 14.578 6.395 1 92.75 110 THR A CA 1
ATOM 849 C C . THR A 1 110 ? -6.344 13.297 6.809 1 92.75 110 THR A C 1
ATOM 851 O O . THR A 1 110 ? -5.754 12.211 6.785 1 92.75 110 THR A O 1
ATOM 854 N N . ARG A 1 111 ? -7.586 13.383 7.184 1 94.62 111 ARG A N 1
ATOM 855 C CA . ARG A 1 111 ? -8.359 12.203 7.539 1 94.62 111 ARG A CA 1
ATOM 856 C C . ARG A 1 111 ? -8.477 11.242 6.359 1 94.62 111 ARG A C 1
ATOM 858 O O . ARG A 1 111 ? -8.367 10.031 6.527 1 94.62 111 ARG A O 1
ATOM 865 N N . HIS A 1 112 ? -8.711 11.859 5.203 1 97.12 112 HIS A N 1
ATOM 866 C CA . HIS A 1 112 ? -8.789 11.055 3.984 1 97.12 112 HIS A CA 1
ATOM 867 C C . HIS A 1 112 ? -7.527 10.227 3.797 1 97.12 112 HIS A C 1
ATOM 869 O O . HIS A 1 112 ? -7.605 9.016 3.564 1 97.12 112 HIS A O 1
ATOM 875 N N . GLN A 1 113 ? -6.434 10.875 3.969 1 95.94 113 GLN A N 1
ATOM 876 C CA . GLN A 1 113 ? -5.168 10.172 3.785 1 95.94 113 GLN A CA 1
ATOM 877 C C . GLN A 1 113 ? -4.977 9.094 4.844 1 95.94 113 GLN A C 1
ATOM 879 O O . GLN A 1 113 ? -4.484 8.008 4.547 1 95.94 113 GLN A O 1
ATOM 884 N N . LYS A 1 114 ? -5.312 9.359 6.07 1 95.19 114 LYS A N 1
ATOM 885 C CA . LYS A 1 114 ? -5.172 8.383 7.145 1 95.19 114 LYS A CA 1
ATOM 886 C C . LYS A 1 114 ? -6.047 7.156 6.895 1 95.19 114 LYS A C 1
ATOM 888 O O . LYS A 1 114 ? -5.605 6.02 7.086 1 95.19 114 LYS A O 1
ATOM 893 N N . PHE A 1 115 ? -7.262 7.367 6.477 1 97.25 115 PHE A N 1
ATOM 894 C CA . PHE A 1 115 ? -8.156 6.258 6.184 1 97.25 115 PHE A CA 1
ATOM 895 C C . PHE A 1 115 ? -7.652 5.449 4.996 1 97.25 115 PHE A C 1
ATOM 897 O O . PHE A 1 115 ? -7.676 4.215 5.023 1 97.25 115 PHE A O 1
ATOM 904 N N . GLN A 1 116 ? -7.199 6.191 3.953 1 98.31 116 GLN A N 1
ATOM 905 C CA . GLN A 1 116 ? -6.793 5.52 2.725 1 98.31 116 GLN A CA 1
ATOM 906 C C . GLN A 1 116 ? -5.488 4.75 2.926 1 98.31 116 GLN A C 1
ATOM 908 O O . GLN A 1 116 ? -5.434 3.541 2.693 1 98.31 116 GLN A O 1
ATOM 913 N N . LEU A 1 117 ? -4.484 5.449 3.459 1 96.81 117 LEU A N 1
ATOM 914 C CA . LEU A 1 117 ? -3.133 4.902 3.508 1 96.81 117 LEU A CA 1
ATOM 915 C C . LEU A 1 117 ? -2.898 4.148 4.812 1 96.81 117 LEU A C 1
ATOM 917 O O . LEU A 1 117 ? -2.164 3.156 4.836 1 96.81 117 LEU A O 1
ATOM 921 N N . GLY A 1 118 ? -3.52 4.566 5.898 1 95.75 118 GLY A N 1
ATOM 922 C CA . GLY A 1 118 ? -3.279 3.994 7.215 1 95.75 118 GLY A CA 1
ATOM 923 C C . GLY A 1 118 ? -4.145 2.781 7.504 1 95.75 118 GLY A C 1
ATOM 924 O O . GLY A 1 118 ? -3.781 1.938 8.328 1 95.75 118 GLY A O 1
ATOM 925 N N . LEU A 1 119 ? -5.242 2.703 6.832 1 97.25 119 LEU A N 1
ATOM 926 C CA . LEU A 1 119 ? -6.168 1.612 7.121 1 97.25 119 LEU A CA 1
ATOM 927 C C . LEU A 1 119 ? -6.531 0.858 5.848 1 97.25 119 LEU A C 1
ATOM 929 O O . LEU A 1 119 ? -6.211 -0.324 5.707 1 97.25 119 LEU A O 1
ATOM 933 N N . GLY A 1 120 ? -7.102 1.561 4.863 1 98.62 120 GLY A N 1
ATOM 934 C CA . GLY A 1 120 ? -7.605 0.936 3.652 1 98.62 120 GLY A CA 1
ATOM 935 C C . GLY A 1 120 ? -6.566 0.095 2.938 1 98.62 120 GLY A C 1
ATOM 936 O O . GLY A 1 120 ? -6.75 -1.11 2.756 1 98.62 120 GLY A O 1
ATOM 937 N N . PHE A 1 121 ? -5.43 0.665 2.623 1 98.69 121 PHE A N 1
ATOM 938 C CA . PHE A 1 121 ? -4.406 0.001 1.825 1 98.69 121 PHE A CA 1
ATOM 939 C C . PHE A 1 121 ? -3.82 -1.187 2.578 1 98.69 121 PHE A C 1
ATOM 941 O O . PHE A 1 121 ? -3.715 -2.285 2.029 1 98.69 121 PHE A O 1
ATOM 948 N N . PRO A 1 122 ? -3.432 -1.033 3.873 1 98.44 122 PRO A N 1
ATOM 949 C CA . PRO A 1 122 ? -2.916 -2.211 4.574 1 98.44 122 PRO A CA 1
ATOM 950 C C . PRO A 1 122 ? -3.918 -3.365 4.605 1 98.44 122 PRO A C 1
ATOM 952 O O . PRO A 1 122 ? -3.541 -4.52 4.379 1 98.44 122 PRO A O 1
ATOM 955 N N . LEU A 1 123 ? -5.145 -3.039 4.836 1 98.81 123 LEU A N 1
ATOM 956 C CA . LEU A 1 123 ? -6.168 -4.074 4.941 1 98.81 123 LEU A CA 1
ATOM 957 C C . LEU A 1 123 ? -6.371 -4.777 3.604 1 98.81 123 LEU A C 1
ATOM 959 O O . LEU A 1 123 ? -6.418 -6.008 3.545 1 98.81 123 LEU A O 1
ATOM 963 N N . ILE A 1 124 ? -6.457 -3.992 2.523 1 98.81 124 ILE A N 1
ATOM 964 C CA . ILE A 1 124 ? -6.773 -4.59 1.231 1 98.81 124 ILE A CA 1
ATOM 965 C C . ILE A 1 124 ? -5.59 -5.418 0.74 1 98.81 124 ILE A C 1
ATOM 967 O O . ILE A 1 124 ? -5.773 -6.457 0.097 1 98.81 124 ILE A O 1
ATOM 971 N N . ILE A 1 125 ? -4.355 -4.984 1.046 1 98.69 125 ILE A N 1
ATOM 972 C CA . ILE A 1 125 ? -3.156 -5.703 0.632 1 98.69 125 ILE A CA 1
ATOM 973 C C . ILE A 1 125 ? -3.055 -7.023 1.396 1 98.69 125 ILE A C 1
ATOM 975 O O . ILE A 1 125 ? -2.885 -8.086 0.792 1 98.69 125 ILE A O 1
ATOM 979 N N . LEU A 1 126 ? -3.193 -6.98 2.699 1 98.69 126 LEU A N 1
ATOM 980 C CA . LEU A 1 126 ? -3.086 -8.195 3.504 1 98.69 126 LEU A CA 1
ATOM 981 C C . LEU A 1 126 ? -4.207 -9.172 3.166 1 98.69 126 LEU A C 1
ATOM 983 O O . LEU A 1 126 ? -3.984 -10.383 3.121 1 98.69 126 LEU A O 1
ATOM 987 N N . GLY A 1 127 ? -5.402 -8.656 2.98 1 98.69 127 GLY A N 1
ATOM 988 C CA . GLY A 1 127 ? -6.496 -9.516 2.551 1 98.69 127 GLY A CA 1
ATOM 989 C C . GLY A 1 127 ? -6.246 -10.164 1.202 1 98.69 127 GLY A C 1
ATOM 990 O O . GLY A 1 127 ? -6.578 -11.336 1 1 98.69 127 GLY A O 1
ATOM 991 N N . SER A 1 128 ? -5.703 -9.414 0.266 1 98.62 128 SER A N 1
ATOM 992 C CA . SER A 1 128 ? -5.387 -9.953 -1.052 1 98.62 128 SER A CA 1
ATOM 993 C C . SER A 1 128 ? -4.297 -11.016 -0.964 1 98.62 128 SER A C 1
ATOM 995 O O . SER A 1 128 ? -4.387 -12.062 -1.615 1 98.62 128 SER A O 1
ATOM 997 N N . LEU A 1 129 ? -3.275 -10.781 -0.135 1 98.12 129 LEU A N 1
ATOM 998 C CA . LEU A 1 129 ? -2.215 -11.766 0.047 1 98.12 129 LEU A CA 1
ATOM 999 C C . LEU A 1 129 ? -2.77 -13.055 0.642 1 98.12 129 LEU A C 1
ATOM 1001 O O . LEU A 1 129 ? -2.354 -14.156 0.258 1 98.12 129 LEU A O 1
ATOM 1005 N N . ALA A 1 130 ? -3.688 -12.938 1.492 1 98.25 130 ALA A N 1
ATOM 1006 C CA . ALA A 1 130 ? -4.266 -14.094 2.162 1 98.25 130 ALA A CA 1
ATOM 1007 C C . ALA A 1 130 ? -4.949 -15.023 1.16 1 98.25 130 ALA A C 1
ATOM 1009 O O . ALA A 1 130 ? -4.789 -16.25 1.224 1 98.25 130 ALA A O 1
ATOM 1010 N N . VAL A 1 131 ? -5.688 -14.445 0.189 1 97.81 131 VAL A N 1
ATOM 1011 C CA . VAL A 1 131 ? -6.402 -15.312 -0.747 1 97.81 131 VAL A CA 1
ATOM 1012 C C . VAL A 1 131 ? -5.422 -15.891 -1.763 1 97.81 131 VAL A C 1
ATOM 1014 O O . VAL A 1 131 ? -5.598 -17.031 -2.225 1 97.81 131 VAL A O 1
ATOM 1017 N N . ILE A 1 132 ? -4.395 -15.172 -2.078 1 97.62 132 ILE A N 1
ATOM 1018 C CA . ILE A 1 132 ? -3.385 -15.688 -2.998 1 97.62 132 ILE A CA 1
ATOM 1019 C C . ILE A 1 132 ? -2.684 -16.891 -2.375 1 97.62 132 ILE A C 1
ATOM 1021 O O . ILE A 1 132 ? -2.523 -17.922 -3.023 1 97.62 132 ILE A O 1
ATOM 1025 N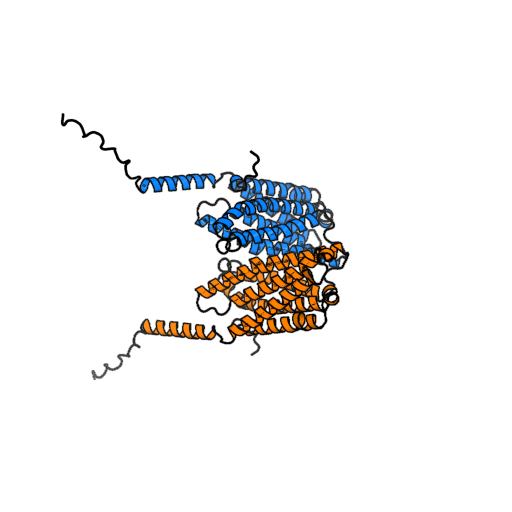 N . VAL A 1 133 ? -2.307 -16.781 -1.095 1 97.38 133 VAL A N 1
ATOM 1026 C CA . VAL A 1 133 ? -1.654 -17.859 -0.376 1 97.38 133 VAL A CA 1
ATOM 1027 C C . VAL A 1 133 ? -2.625 -19.031 -0.215 1 97.38 133 VAL A C 1
ATOM 1029 O O . VAL A 1 133 ? -2.246 -20.188 -0.399 1 97.38 133 VAL A O 1
ATOM 1032 N N . HIS A 1 134 ? -3.857 -18.734 0.075 1 96.62 134 HIS A N 1
ATOM 1033 C CA . HIS A 1 134 ? -4.871 -19.766 0.255 1 96.62 134 HIS A CA 1
ATOM 1034 C C . HIS A 1 134 ? -5.062 -20.578 -1.022 1 96.62 134 HIS A C 1
ATOM 1036 O O . HIS A 1 134 ? -5.059 -21.812 -0.986 1 96.62 134 HIS A O 1
ATOM 1042 N N . LYS A 1 135 ? -5.211 -19.906 -2.143 1 96.38 135 LYS A N 1
ATOM 1043 C CA . LYS A 1 135 ? -5.445 -20.609 -3.404 1 96.38 135 LYS A CA 1
ATOM 1044 C C . LYS A 1 135 ? -4.23 -21.453 -3.801 1 96.38 135 LYS A C 1
ATOM 1046 O O . LYS A 1 135 ? -4.379 -22.547 -4.348 1 96.38 135 LYS A O 1
ATOM 1051 N N . GLU A 1 136 ? -3.082 -20.859 -3.473 1 95.5 136 GLU A N 1
ATOM 1052 C CA . GLU A 1 136 ? -1.876 -21.641 -3.742 1 95.5 136 GLU A CA 1
ATOM 1053 C C . GLU A 1 136 ? -1.853 -22.922 -2.924 1 95.5 136 GLU A C 1
ATOM 1055 O O . GLU A 1 136 ? -1.547 -24 -3.449 1 95.5 136 GLU A O 1
ATOM 1060 N N . LYS A 1 137 ? -2.174 -22.875 -1.677 1 95.31 137 LYS A N 1
ATOM 1061 C CA . LYS A 1 137 ? -2.189 -24.031 -0.786 1 95.31 137 LYS A CA 1
ATOM 1062 C C . LYS A 1 137 ? -3.223 -25.062 -1.238 1 95.31 137 LYS A C 1
ATOM 1064 O O . LYS A 1 137 ? -3.002 -26.266 -1.111 1 95.31 137 LYS A O 1
ATOM 1069 N N . MET A 1 138 ? -4.293 -24.578 -1.831 1 94.81 138 MET A N 1
ATOM 1070 C CA . MET A 1 138 ? -5.387 -25.453 -2.248 1 94.81 138 MET A CA 1
ATOM 1071 C C . MET A 1 138 ? -5.156 -25.984 -3.658 1 94.81 138 MET A C 1
ATOM 1073 O O . MET A 1 138 ? -5.914 -26.828 -4.141 1 94.81 138 MET A O 1
ATOM 1077 N N . GLY A 1 139 ? -4.133 -25.453 -4.312 1 95.06 139 GLY A N 1
ATOM 1078 C CA . GLY A 1 139 ? -3.873 -25.844 -5.688 1 95.06 139 GLY A CA 1
ATOM 1079 C C . GLY A 1 139 ? -4.867 -25.266 -6.676 1 95.06 139 GLY A C 1
ATOM 1080 O O . GLY A 1 139 ? -5.125 -25.844 -7.727 1 95.06 139 GLY A O 1
ATOM 1081 N N . TRP A 1 140 ? -5.5 -24.109 -6.32 1 94.75 140 TRP A N 1
ATOM 1082 C CA . TRP A 1 140 ? -6.5 -23.469 -7.176 1 94.75 140 TRP A CA 1
ATOM 1083 C C . TRP A 1 140 ? -5.875 -22.359 -8.008 1 94.75 140 TRP A C 1
ATOM 1085 O O . TRP A 1 140 ? -4.934 -21.703 -7.57 1 94.75 140 TRP A O 1
ATOM 1095 N N . GLY A 1 141 ? -6.438 -22.156 -9.172 1 95.31 141 GLY A N 1
ATOM 1096 C CA . GLY A 1 141 ? -5.977 -21.094 -10.039 1 95.31 141 GLY A CA 1
ATOM 1097 C C . GLY A 1 141 ? -6.273 -19.703 -9.492 1 95.31 141 GLY A C 1
ATOM 1098 O O . GLY A 1 141 ? -7.25 -19.516 -8.766 1 95.31 141 GLY A O 1
ATOM 1099 N N . HIS A 1 142 ? -5.453 -18.828 -9.859 1 96.5 142 HIS A N 1
ATOM 1100 C CA . HIS A 1 142 ? -5.66 -17.422 -9.508 1 96.5 142 HIS A CA 1
ATOM 1101 C C . HIS A 1 142 ? -6.344 -16.656 -10.633 1 96.5 142 HIS A C 1
ATOM 1103 O O . HIS A 1 142 ? -6.086 -16.922 -11.812 1 96.5 142 HIS A O 1
ATOM 1109 N N . PHE A 1 143 ? -7.281 -15.719 -10.305 1 96.81 143 PHE A N 1
ATOM 1110 C CA . PHE A 1 143 ? -7.922 -14.766 -11.211 1 96.81 143 PHE A CA 1
ATOM 1111 C C . PHE A 1 143 ? -8.766 -15.492 -12.25 1 96.81 143 PHE A C 1
ATOM 1113 O O . PHE A 1 143 ? -8.812 -15.086 -13.414 1 96.81 143 PHE A O 1
ATOM 1120 N N . THR A 1 144 ? -9.367 -16.516 -11.828 1 95.5 144 THR A N 1
ATOM 1121 C CA . THR A 1 144 ? -10.156 -17.328 -12.75 1 95.5 144 THR A CA 1
ATOM 1122 C C . THR A 1 144 ? -11.602 -16.828 -12.797 1 95.5 144 THR A C 1
ATOM 1124 O O . THR A 1 144 ? -12.32 -17.109 -13.758 1 95.5 144 THR A O 1
ATOM 1127 N N . SER A 1 145 ? -12.086 -16.141 -11.812 1 97.12 145 SER A N 1
ATOM 1128 C CA . SER A 1 145 ? -13.453 -15.641 -11.742 1 97.12 145 SER A CA 1
ATOM 1129 C C . SER A 1 145 ? -13.523 -14.148 -12.062 1 97.12 145 SER A C 1
ATOM 1131 O O . SER A 1 145 ? -12.508 -13.453 -12.008 1 97.12 145 SER A O 1
ATOM 1133 N N . LEU A 1 146 ? -14.75 -13.695 -12.414 1 97.69 146 LEU A N 1
ATOM 1134 C CA . LEU A 1 146 ? -14.938 -12.258 -12.617 1 97.69 146 LEU A CA 1
ATOM 1135 C C . LEU A 1 146 ? -14.664 -11.484 -11.336 1 97.69 146 LEU A C 1
ATOM 1137 O O . LEU A 1 146 ? -14.102 -10.391 -11.375 1 97.69 146 LEU A O 1
ATOM 1141 N N . HIS A 1 147 ? -15.047 -12.055 -10.164 1 98.5 147 HIS A N 1
ATOM 1142 C CA . HIS A 1 147 ? -14.766 -11.445 -8.867 1 98.5 147 HIS A CA 1
ATOM 1143 C C . HIS A 1 147 ? -13.273 -11.156 -8.703 1 98.5 147 HIS A C 1
ATOM 1145 O O . HIS A 1 147 ? -12.891 -10.031 -8.391 1 98.5 147 HIS A O 1
ATOM 1151 N N . SER A 1 148 ? -12.492 -12.156 -9.023 1 98.31 148 SER A N 1
ATOM 1152 C CA . SER A 1 148 ? -11.062 -11.992 -8.781 1 98.31 148 SER A CA 1
ATOM 1153 C C . SER A 1 148 ? -10.422 -11.078 -9.828 1 98.31 148 SER A C 1
ATOM 1155 O O . SER A 1 148 ? -9.477 -10.344 -9.523 1 98.31 148 SER A O 1
ATOM 1157 N N . ARG A 1 149 ? -10.938 -11.039 -10.992 1 98.25 149 ARG A N 1
ATOM 1158 C CA . ARG A 1 149 ? -10.406 -10.141 -12.008 1 98.25 149 ARG A CA 1
ATOM 1159 C C . ARG A 1 149 ? -10.773 -8.695 -11.703 1 98.25 149 ARG A C 1
ATOM 1161 O O . ARG A 1 149 ? -9.961 -7.785 -11.891 1 98.25 149 ARG A O 1
ATOM 1168 N N . PHE A 1 150 ? -12.008 -8.5 -11.289 1 98.56 150 PHE A N 1
ATOM 1169 C CA . PHE A 1 150 ? -12.398 -7.172 -10.828 1 98.56 150 PHE A CA 1
ATOM 1170 C C . PHE A 1 150 ? -11.555 -6.742 -9.633 1 98.56 150 PHE A C 1
ATOM 1172 O O . PHE A 1 150 ? -11.156 -5.578 -9.531 1 98.56 150 PHE A O 1
ATOM 1179 N N . GLY A 1 151 ? -11.312 -7.707 -8.758 1 98.62 151 GLY A N 1
ATOM 1180 C CA . GLY A 1 151 ? -10.453 -7.418 -7.625 1 98.62 151 GLY A CA 1
ATOM 1181 C C . GLY A 1 151 ? -9.055 -6.984 -8.031 1 98.62 151 GLY A C 1
ATOM 1182 O O . GLY A 1 151 ? -8.531 -6 -7.508 1 98.62 151 GLY A O 1
ATOM 1183 N N . LEU A 1 152 ? -8.492 -7.672 -8.945 1 98.56 152 LEU A N 1
ATOM 1184 C CA . LEU A 1 152 ? -7.152 -7.344 -9.43 1 98.56 152 LEU A CA 1
ATOM 1185 C C . LEU A 1 152 ? -7.133 -5.961 -10.07 1 98.56 152 LEU A C 1
ATOM 1187 O O . LEU A 1 152 ? -6.258 -5.145 -9.773 1 98.56 152 LEU A O 1
ATOM 1191 N N . ALA A 1 153 ? -8.047 -5.723 -10.93 1 98.56 153 ALA A N 1
ATOM 1192 C CA . ALA A 1 153 ? -8.133 -4.426 -11.594 1 98.56 153 ALA A CA 1
ATOM 1193 C C . ALA A 1 153 ? -8.281 -3.299 -10.578 1 98.56 153 ALA A C 1
ATOM 1195 O O . ALA A 1 153 ? -7.637 -2.256 -10.695 1 98.56 153 ALA A O 1
ATOM 1196 N N . SER A 1 154 ? -9.156 -3.535 -9.602 1 98.75 154 SER A N 1
ATOM 1197 C CA . SER A 1 154 ? -9.375 -2.527 -8.57 1 98.75 154 SER A CA 1
ATOM 1198 C C . SER A 1 154 ? -8.102 -2.268 -7.77 1 98.75 154 SER A C 1
ATOM 1200 O O . SER A 1 154 ? -7.789 -1.12 -7.441 1 98.75 154 SER A O 1
ATOM 1202 N N . LEU A 1 155 ? -7.387 -3.338 -7.473 1 98.69 155 LEU A N 1
ATOM 1203 C CA . LEU A 1 155 ? -6.152 -3.189 -6.711 1 98.69 155 LEU A CA 1
ATOM 1204 C C . LEU A 1 155 ? -5.129 -2.367 -7.484 1 98.69 155 LEU A C 1
ATOM 1206 O O . LEU A 1 155 ? -4.492 -1.472 -6.922 1 98.69 155 LEU A O 1
ATOM 1210 N N . ILE A 1 156 ? -4.98 -2.592 -8.727 1 98.44 156 ILE A N 1
ATOM 1211 C CA . ILE A 1 156 ? -4.051 -1.851 -9.578 1 98.44 156 ILE A CA 1
ATOM 1212 C C . ILE A 1 156 ? -4.461 -0.381 -9.633 1 98.44 156 ILE A C 1
ATOM 1214 O O . ILE A 1 156 ? -3.631 0.511 -9.438 1 98.44 156 ILE A O 1
ATOM 1218 N N . LEU A 1 157 ? -5.676 -0.189 -9.836 1 98.69 157 LEU A N 1
ATOM 1219 C CA . LEU A 1 157 ? -6.176 1.178 -9.938 1 98.69 157 LEU A CA 1
ATOM 1220 C C . LEU A 1 157 ? -6.035 1.903 -8.602 1 98.69 157 LEU A C 1
ATOM 1222 O O . LEU A 1 157 ? -5.797 3.113 -8.57 1 98.69 157 LEU A O 1
ATOM 1226 N N . LEU A 1 158 ? -6.25 1.185 -7.527 1 98.81 158 LEU A N 1
ATOM 1227 C CA . LEU A 1 158 ? -6.078 1.773 -6.203 1 98.81 158 LEU A CA 1
ATOM 1228 C C . LEU A 1 158 ? -4.648 2.266 -6.012 1 98.81 158 LEU A C 1
ATOM 1230 O O . LEU A 1 158 ? -4.426 3.348 -5.461 1 98.81 158 LEU A O 1
ATOM 1234 N N . VAL A 1 159 ? -3.699 1.479 -6.441 1 98.5 159 VAL A N 1
ATOM 1235 C CA . VAL A 1 159 ? -2.301 1.882 -6.312 1 98.5 159 VAL A CA 1
ATOM 1236 C C . VAL A 1 159 ? -2.043 3.131 -7.148 1 98.5 159 VAL A C 1
ATOM 1238 O O . VAL A 1 159 ? -1.446 4.098 -6.668 1 98.5 159 VAL A O 1
ATOM 1241 N N . ILE A 1 160 ? -2.541 3.154 -8.344 1 97.75 160 ILE A N 1
ATOM 1242 C CA . ILE A 1 160 ? -2.393 4.312 -9.219 1 97.75 160 ILE A CA 1
ATOM 1243 C C . ILE A 1 160 ? -3.062 5.527 -8.586 1 97.75 160 ILE A C 1
ATOM 1245 O O . ILE A 1 160 ? -2.5 6.625 -8.578 1 97.75 160 ILE A O 1
ATOM 1249 N N . GLN A 1 161 ? -4.246 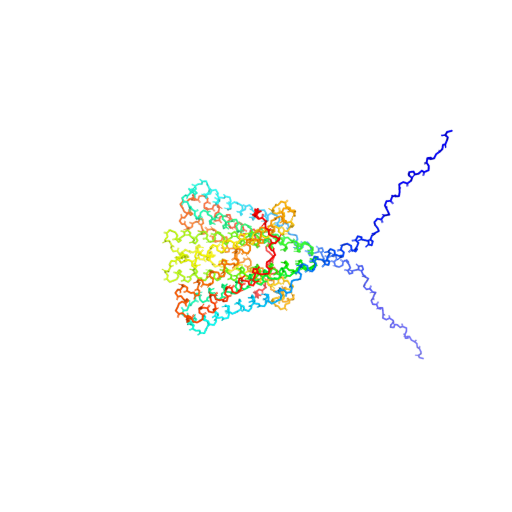5.281 -8.031 1 98.31 161 GLN A N 1
ATOM 1250 C CA . GLN A 1 161 ? -5.004 6.324 -7.34 1 98.31 161 GLN A CA 1
ATOM 1251 C C . GLN A 1 161 ? -4.191 6.926 -6.195 1 98.31 161 GLN A C 1
ATOM 1253 O O . GLN A 1 161 ? -4.145 8.148 -6.035 1 98.31 161 GLN A O 1
ATOM 1258 N N . GLY A 1 162 ? -3.641 6.035 -5.395 1 97.81 162 GLY A N 1
ATOM 1259 C CA . GLY A 1 162 ? -2.826 6.496 -4.285 1 97.81 162 GLY A CA 1
ATOM 1260 C C . GLY A 1 162 ? -1.613 7.297 -4.723 1 97.81 162 GLY A C 1
ATOM 1261 O O . GLY A 1 162 ? -1.309 8.344 -4.145 1 97.81 162 GLY A O 1
ATOM 1262 N N . VAL A 1 163 ? -0.928 6.887 -5.746 1 96.81 163 VAL A N 1
ATOM 1263 C CA . VAL A 1 163 ? 0.267 7.551 -6.258 1 96.81 163 VAL A CA 1
ATOM 1264 C C . VAL A 1 163 ? -0.108 8.906 -6.844 1 96.81 163 VAL A C 1
ATOM 1266 O O . VAL A 1 163 ? 0.555 9.914 -6.57 1 96.81 163 VAL A O 1
ATOM 1269 N N . ALA A 1 164 ? -1.129 8.898 -7.633 1 96.19 164 ALA A N 1
ATOM 1270 C CA . ALA A 1 164 ? -1.58 10.156 -8.227 1 96.19 164 ALA A CA 1
ATOM 1271 C C . ALA A 1 164 ? -1.964 11.172 -7.156 1 96.19 164 ALA A C 1
ATOM 1273 O O . ALA A 1 164 ? -1.633 12.352 -7.266 1 96.19 164 ALA A O 1
ATOM 1274 N N . GLY A 1 165 ? -2.686 10.734 -6.164 1 96.69 165 GLY A N 1
ATOM 1275 C CA . GLY A 1 165 ? -3.047 11.609 -5.062 1 96.69 165 GLY A CA 1
ATOM 1276 C C . GLY A 1 165 ? -1.844 12.164 -4.32 1 96.69 165 GLY A C 1
ATOM 1277 O O . GLY A 1 165 ? -1.748 13.367 -4.094 1 96.69 165 GLY A O 1
ATOM 1278 N N . ALA A 1 166 ? -0.938 11.32 -4.016 1 95.81 166 ALA A N 1
ATOM 1279 C CA . ALA A 1 166 ? 0.27 11.727 -3.303 1 95.81 166 ALA A CA 1
ATOM 1280 C C . ALA A 1 166 ? 1.113 12.68 -4.148 1 95.81 166 ALA A C 1
ATOM 1282 O O . ALA A 1 166 ? 1.558 13.719 -3.666 1 95.81 166 ALA A O 1
ATOM 1283 N N . ALA A 1 167 ? 1.301 12.352 -5.375 1 95 167 ALA A N 1
ATOM 1284 C CA . ALA A 1 167 ? 2.139 13.141 -6.277 1 95 167 ALA A CA 1
ATOM 1285 C C . ALA A 1 167 ? 1.565 14.539 -6.477 1 95 167 ALA A C 1
ATOM 1287 O O . ALA A 1 167 ? 2.312 15.508 -6.645 1 95 167 ALA A O 1
ATOM 1288 N N . SER A 1 168 ? 0.268 14.633 -6.445 1 95.06 168 SER A N 1
ATOM 1289 C CA . SER A 1 168 ? -0.377 15.914 -6.727 1 95.06 168 SER A CA 1
ATOM 1290 C C . SER A 1 168 ? -0.432 16.781 -5.477 1 95.06 168 SER A C 1
ATOM 1292 O O . SER A 1 168 ? -0.469 18.016 -5.574 1 95.06 168 SER A O 1
ATOM 1294 N N . LEU A 1 169 ? -0.383 16.188 -4.324 1 93.94 169 LEU A N 1
ATOM 1295 C CA . LEU A 1 169 ? -0.624 16.938 -3.094 1 93.94 169 LEU A CA 1
ATOM 1296 C C . LEU A 1 169 ? 0.67 17.125 -2.311 1 93.94 169 LEU A C 1
ATOM 1298 O O . LEU A 1 169 ? 0.958 18.219 -1.831 1 93.94 169 LEU A O 1
ATOM 1302 N N . TRP A 1 170 ? 1.423 16.062 -2.195 1 93.62 170 TRP A N 1
ATOM 1303 C CA . TRP A 1 170 ? 2.594 16.109 -1.325 1 93.62 170 TRP A CA 1
ATOM 1304 C C . TRP A 1 170 ? 3.686 16.984 -1.914 1 93.62 170 TRP A C 1
ATOM 1306 O O . TRP A 1 170 ? 3.902 17 -3.127 1 93.62 170 TRP A O 1
ATOM 1316 N N . GLY A 1 171 ? 4.363 17.781 -1.029 1 91.62 171 GLY A N 1
ATOM 1317 C CA . GLY A 1 171 ? 5.418 18.672 -1.477 1 91.62 171 GLY A CA 1
ATOM 1318 C C . GLY A 1 171 ? 4.926 19.75 -2.438 1 91.62 171 GLY A C 1
ATOM 1319 O O . GLY A 1 171 ? 5.637 20.125 -3.367 1 91.62 171 GLY A O 1
ATOM 1320 N N . LYS A 1 172 ? 3.689 20.047 -2.303 1 92 172 LYS A N 1
ATOM 1321 C CA . LYS A 1 172 ? 3.066 21.047 -3.164 1 92 172 LYS A CA 1
ATOM 1322 C C . LYS A 1 172 ? 3.154 20.641 -4.633 1 92 172 LYS A C 1
ATOM 1324 O O . LYS A 1 172 ? 3.508 21.453 -5.488 1 92 172 LYS A O 1
ATOM 1329 N N . GLY A 1 173 ? 3.029 19.297 -4.852 1 92.44 173 GLY A N 1
ATOM 1330 C CA . GLY A 1 173 ? 2.941 18.781 -6.211 1 92.44 173 GLY A CA 1
ATOM 1331 C C . GLY A 1 173 ? 4.27 18.797 -6.938 1 92.44 173 GLY A C 1
ATOM 1332 O O . GLY A 1 173 ? 4.309 18.859 -8.172 1 92.44 173 GLY A O 1
ATOM 1333 N N . ILE A 1 174 ? 5.375 18.734 -6.324 1 88.94 174 ILE A N 1
ATOM 1334 C CA . ILE A 1 174 ? 6.699 18.812 -6.926 1 88.94 174 ILE A CA 1
ATOM 1335 C C . ILE A 1 174 ? 6.906 17.656 -7.895 1 88.94 174 ILE A C 1
ATOM 1337 O O . ILE A 1 174 ? 7.59 17.797 -8.914 1 88.94 174 ILE A O 1
ATOM 1341 N N . MET A 1 175 ? 6.312 16.625 -7.664 1 90.56 175 MET A N 1
ATOM 1342 C CA . MET A 1 175 ? 6.496 15.422 -8.484 1 90.56 175 MET A CA 1
ATOM 1343 C C . MET A 1 175 ? 5.773 15.562 -9.82 1 90.56 175 MET A C 1
ATOM 1345 O O . MET A 1 175 ? 6.023 14.789 -10.742 1 90.56 175 MET A O 1
ATOM 1349 N N . VAL A 1 176 ? 4.828 16.469 -9.844 1 93.81 176 VAL A N 1
ATOM 1350 C CA . VAL A 1 176 ? 4.062 16.594 -11.078 1 93.81 176 VAL A CA 1
ATOM 1351 C C . VAL A 1 176 ? 4.324 17.969 -11.711 1 93.81 176 VAL A C 1
ATOM 1353 O O . VAL A 1 176 ? 3.598 18.391 -12.609 1 93.81 176 VAL A O 1
ATOM 1356 N N . GLY A 1 177 ? 5.254 18.703 -11.266 1 93.5 177 GLY A N 1
ATOM 1357 C CA . GLY A 1 177 ? 5.66 19.938 -11.914 1 93.5 177 GLY A CA 1
ATOM 1358 C C . GLY A 1 177 ? 5.262 21.188 -11.133 1 93.5 177 GLY A C 1
ATOM 1359 O O . GLY A 1 177 ? 5.285 22.297 -11.664 1 93.5 177 GLY A O 1
ATOM 1360 N N . GLY A 1 178 ? 4.691 20.969 -9.945 1 94.69 178 GLY A N 1
ATOM 1361 C CA . GLY A 1 178 ? 4.402 22.109 -9.102 1 94.69 178 GLY A CA 1
ATOM 1362 C C . GLY A 1 178 ? 2.969 22.156 -8.617 1 94.69 178 GLY A C 1
ATOM 1363 O O . GLY A 1 178 ? 2.164 21.297 -8.969 1 94.69 178 GLY A O 1
ATOM 1364 N N . GLU A 1 179 ? 2.662 23.156 -7.836 1 94.44 179 GLU A N 1
ATOM 1365 C CA . GLU A 1 179 ? 1.392 23.25 -7.125 1 94.44 179 GLU A CA 1
ATOM 1366 C C . GLU A 1 179 ? 0.224 23.406 -8.094 1 94.44 179 GLU A C 1
ATOM 1368 O O . GLU A 1 179 ? -0.823 22.781 -7.922 1 94.44 179 GLU A O 1
ATOM 1373 N N . GLU A 1 180 ? 0.405 24.25 -9.094 1 94.81 180 GLU A N 1
ATOM 1374 C CA . GLU A 1 180 ? -0.675 24.516 -10.039 1 94.81 180 GLU A CA 1
ATOM 1375 C C . GLU A 1 180 ? -1.04 23.25 -10.812 1 94.81 180 GLU A C 1
ATOM 1377 O O . GLU A 1 180 ? -2.221 22.922 -10.977 1 94.81 180 GLU A O 1
ATOM 1382 N N . ARG A 1 181 ? -0.01 22.562 -11.242 1 95.19 181 ARG A N 1
ATOM 1383 C CA . ARG A 1 181 ? -0.263 21.312 -11.945 1 95.19 181 ARG A CA 1
ATOM 1384 C C . ARG A 1 181 ? -0.869 20.281 -11.008 1 95.19 181 ARG A C 1
ATOM 1386 O O . ARG A 1 181 ? -1.729 19.484 -11.414 1 95.19 181 ARG A O 1
ATOM 1393 N N . GLY A 1 182 ? -0.373 20.234 -9.789 1 95.62 182 GLY A N 1
ATOM 1394 C CA . GLY A 1 182 ? -0.962 19.344 -8.797 1 95.62 182 GLY A CA 1
ATOM 1395 C C . GLY A 1 182 ? -2.449 19.578 -8.609 1 95.62 182 GLY A C 1
ATOM 1396 O O . GLY A 1 182 ? -3.238 18.625 -8.648 1 95.62 182 GLY A O 1
ATOM 1397 N N . LYS A 1 183 ? -2.82 20.797 -8.484 1 93.06 183 LYS A N 1
ATOM 1398 C CA . LYS A 1 183 ? -4.227 21.141 -8.305 1 93.06 183 LYS A CA 1
ATOM 1399 C C . LYS A 1 183 ? -5.051 20.75 -9.531 1 93.06 183 LYS A C 1
ATOM 1401 O O . LYS A 1 183 ? -6.199 20.312 -9.398 1 93.06 183 LYS A O 1
ATOM 1406 N N . ALA A 1 184 ? -4.469 20.844 -10.664 1 93.69 184 ALA A N 1
ATOM 1407 C CA . ALA A 1 184 ? -5.156 20.5 -11.898 1 93.69 184 ALA A CA 1
ATOM 1408 C C . ALA A 1 184 ? -5.445 19 -11.969 1 93.69 184 ALA A C 1
ATOM 1410 O O . ALA A 1 184 ? -6.367 18.562 -12.664 1 93.69 184 ALA A O 1
ATOM 1411 N N . LEU A 1 185 ? -4.699 18.25 -11.211 1 94.75 185 LEU A N 1
ATOM 1412 C CA . LEU A 1 185 ? -4.84 16.797 -11.258 1 94.75 185 LEU A CA 1
ATOM 1413 C C . LEU A 1 185 ? -5.895 16.328 -10.266 1 94.75 185 LEU A C 1
ATOM 1415 O O . LEU A 1 185 ? -6.348 15.18 -10.328 1 94.75 185 LEU A O 1
ATOM 1419 N N . TRP A 1 186 ? -6.352 17.188 -9.391 1 93.5 186 TRP A N 1
ATOM 1420 C CA . TRP A 1 186 ? -7.289 16.797 -8.344 1 93.5 186 TRP A CA 1
ATOM 1421 C C . TRP A 1 186 ? -8.617 16.344 -8.945 1 93.5 186 TRP A C 1
ATOM 1423 O O . TRP A 1 186 ? -9.25 15.422 -8.438 1 93.5 186 TRP A O 1
ATOM 1433 N N . LYS A 1 187 ? -9.031 17.016 -9.977 1 93.69 187 LYS A N 1
ATOM 1434 C CA . LYS A 1 187 ? -10.312 16.656 -10.586 1 93.69 187 LYS A CA 1
ATOM 1435 C C . LYS A 1 187 ? -10.273 15.234 -11.148 1 93.69 187 LYS A C 1
ATOM 1437 O O . LYS A 1 187 ? -11.266 14.508 -11.078 1 93.69 187 LYS A O 1
ATOM 1442 N N . TRP A 1 188 ? -9.133 14.836 -11.688 1 95.44 188 TRP A N 1
ATOM 1443 C CA . TRP A 1 188 ? -8.977 13.492 -12.227 1 95.44 188 TRP A CA 1
ATOM 1444 C C . TRP A 1 188 ? -8.883 12.461 -11.102 1 95.44 188 TRP A C 1
ATOM 1446 O O . TRP A 1 188 ? -9.422 11.359 -11.219 1 95.44 188 TRP A O 1
ATOM 1456 N N . HIS A 1 189 ? -8.148 12.828 -10.023 1 97.12 189 HIS A N 1
ATOM 1457 C CA . HIS A 1 189 ? -8.086 11.977 -8.836 1 97.12 189 HIS A CA 1
ATOM 1458 C C . HIS A 1 189 ? -9.484 11.719 -8.273 1 97.12 189 HIS A C 1
ATOM 1460 O O . HIS A 1 189 ? -9.828 10.578 -7.957 1 97.12 189 HIS A O 1
ATOM 1466 N N . ARG A 1 190 ? -10.211 12.766 -8.258 1 94.62 190 ARG A N 1
ATOM 1467 C CA . ARG A 1 190 ? -11.586 12.664 -7.766 1 94.62 190 ARG A CA 1
ATOM 1468 C C . ARG A 1 190 ? -12.422 11.75 -8.656 1 94.62 190 ARG A C 1
ATOM 1470 O O . ARG A 1 190 ? -13.109 10.859 -8.164 1 94.62 190 ARG A O 1
ATOM 1477 N N . LEU A 1 191 ? -12.406 11.922 -9.914 1 95.06 191 LEU A N 1
ATOM 1478 C CA . LEU A 1 191 ? -13.172 11.125 -10.859 1 95.06 191 LEU A CA 1
ATOM 1479 C C . LEU A 1 191 ? -12.797 9.648 -10.742 1 95.06 191 LEU A C 1
ATOM 1481 O O . LEU A 1 191 ? -13.68 8.781 -10.695 1 95.06 191 LEU A O 1
ATOM 1485 N N . LEU A 1 192 ? -11.531 9.398 -10.672 1 96.88 192 LEU A N 1
ATOM 1486 C CA . LEU A 1 192 ? -11.078 8.008 -10.594 1 96.88 192 LEU A CA 1
ATOM 1487 C C . LEU A 1 192 ? -11.555 7.359 -9.297 1 96.88 192 LEU A C 1
ATOM 1489 O O . LEU A 1 192 ? -11.914 6.18 -9.289 1 96.88 192 LEU A O 1
ATOM 1493 N N . GLY A 1 193 ? -11.539 8.156 -8.25 1 96.75 193 GLY A N 1
ATOM 1494 C CA . GLY A 1 193 ? -12.078 7.641 -7.004 1 96.75 193 GLY A CA 1
ATOM 1495 C C . GLY A 1 193 ? -13.523 7.199 -7.121 1 96.75 193 GLY A C 1
ATOM 1496 O O . GLY A 1 193 ? -13.906 6.156 -6.586 1 96.75 193 GLY A O 1
ATOM 1497 N N . TYR A 1 194 ? -14.266 7.906 -7.828 1 94.62 194 TYR A N 1
ATOM 1498 C CA . TYR A 1 194 ? -15.688 7.602 -7.969 1 94.62 194 TYR A CA 1
ATOM 1499 C C . TYR A 1 194 ? -15.906 6.5 -9 1 94.62 194 TYR A C 1
ATOM 1501 O O . TYR A 1 194 ? -17.016 5.988 -9.141 1 94.62 194 TYR A O 1
ATOM 1509 N N . ILE A 1 195 ? -14.914 6.094 -9.656 1 96.25 195 ILE A N 1
ATOM 1510 C CA . ILE A 1 195 ? -14.961 4.91 -10.508 1 96.25 195 ILE A CA 1
ATOM 1511 C C . ILE A 1 195 ? -14.531 3.68 -9.711 1 96.25 195 ILE A C 1
ATOM 1513 O O . ILE A 1 195 ? -15.148 2.615 -9.828 1 96.25 195 ILE A O 1
ATOM 1517 N N . ILE A 1 196 ? -13.508 3.867 -8.914 1 98.44 196 ILE A N 1
ATOM 1518 C CA . ILE A 1 196 ? -12.938 2.754 -8.164 1 98.44 196 ILE A CA 1
ATOM 1519 C C . ILE A 1 196 ? -13.93 2.291 -7.094 1 98.44 196 ILE A C 1
ATOM 1521 O O . ILE A 1 196 ? -14.086 1.089 -6.859 1 98.44 196 ILE A O 1
ATOM 1525 N N . LEU A 1 197 ? -14.617 3.193 -6.434 1 97.94 197 LEU A N 1
ATOM 1526 C CA . LEU A 1 197 ? -15.516 2.834 -5.336 1 97.94 197 LEU A CA 1
ATOM 1527 C C . LEU A 1 197 ? -16.625 1.911 -5.824 1 97.94 197 LEU A C 1
ATOM 1529 O O . LEU A 1 197 ? -16.875 0.859 -5.227 1 97.94 197 LEU A O 1
ATOM 1533 N N . PRO A 1 198 ? -17.281 2.205 -6.953 1 98 198 PRO A N 1
ATOM 1534 C CA . PRO A 1 198 ? -18.25 1.253 -7.492 1 98 198 PRO A CA 1
ATOM 1535 C C . PRO A 1 198 ? -17.625 -0.089 -7.863 1 98 198 PRO A C 1
ATOM 1537 O O . PRO A 1 198 ? -18.234 -1.14 -7.652 1 98 198 PRO A O 1
ATOM 1540 N N . MET A 1 199 ? -16.453 -0.044 -8.375 1 98.69 199 MET A N 1
ATOM 1541 C CA . MET A 1 199 ? -15.781 -1.291 -8.734 1 98.69 199 MET A CA 1
ATOM 1542 C C . MET A 1 199 ? -15.547 -2.156 -7.5 1 98.69 199 MET A C 1
ATOM 1544 O O . MET A 1 199 ? -15.727 -3.373 -7.547 1 98.69 199 MET A O 1
ATOM 1548 N N . LEU A 1 200 ? -15.141 -1.534 -6.445 1 98.88 200 LEU A N 1
ATOM 1549 C CA . LEU A 1 200 ? -14.922 -2.258 -5.199 1 98.88 200 LEU A CA 1
ATOM 1550 C C . LEU A 1 200 ? -16.219 -2.859 -4.684 1 98.88 200 LEU A C 1
ATOM 1552 O O . LEU A 1 200 ? -16.25 -4.012 -4.246 1 98.88 200 LEU A O 1
ATOM 1556 N N . LEU A 1 201 ? -17.266 -2.125 -4.734 1 98.81 201 LEU A N 1
ATOM 1557 C CA . LEU A 1 201 ? -18.562 -2.602 -4.25 1 98.81 201 LEU A CA 1
ATOM 1558 C C . LEU A 1 201 ? -19.094 -3.727 -5.133 1 98.81 201 LEU A C 1
ATOM 1560 O O . LEU A 1 201 ? -19.672 -4.695 -4.633 1 98.81 201 LEU A O 1
ATOM 1564 N N . ILE A 1 202 ? -18.891 -3.613 -6.422 1 98.75 202 ILE A N 1
ATOM 1565 C CA . ILE A 1 202 ? -19.266 -4.68 -7.348 1 98.75 202 ILE A CA 1
ATOM 1566 C C . ILE A 1 202 ? -18.453 -5.934 -7.039 1 98.75 202 ILE A C 1
ATOM 1568 O O . ILE A 1 202 ? -18.984 -7.047 -7.059 1 98.75 202 ILE A O 1
ATOM 1572 N N . THR A 1 203 ? -17.156 -5.727 -6.75 1 98.81 203 THR A N 1
ATOM 1573 C CA . THR A 1 203 ? -16.297 -6.848 -6.395 1 98.81 203 THR A CA 1
ATOM 1574 C C . THR A 1 203 ? -16.828 -7.559 -5.148 1 98.81 203 THR A C 1
ATOM 1576 O O . THR A 1 203 ? -16.875 -8.789 -5.109 1 98.81 203 THR A O 1
ATOM 1579 N N . ILE A 1 204 ? -17.25 -6.801 -4.129 1 98.81 204 ILE A N 1
ATOM 1580 C CA . ILE A 1 204 ? -17.828 -7.371 -2.912 1 98.81 204 ILE A CA 1
ATOM 1581 C C . ILE A 1 204 ? -19.109 -8.125 -3.25 1 98.81 204 ILE A C 1
ATOM 1583 O O . ILE A 1 204 ? -19.312 -9.242 -2.771 1 98.81 204 ILE A O 1
ATOM 1587 N N . SER A 1 205 ? -19.906 -7.508 -4.074 1 98.75 205 SER A N 1
ATOM 1588 C CA . SER A 1 205 ? -21.156 -8.148 -4.48 1 98.75 205 SER A CA 1
ATOM 1589 C C . SER A 1 205 ? -20.891 -9.492 -5.156 1 98.75 205 SER A C 1
ATOM 1591 O O . SER A 1 205 ? -21.516 -10.5 -4.812 1 98.75 205 SER A O 1
ATOM 1593 N N . MET A 1 206 ? -19.969 -9.508 -6.051 1 98.62 206 MET A N 1
ATOM 1594 C CA . MET A 1 206 ? -19.641 -10.742 -6.75 1 98.62 206 MET A CA 1
ATOM 1595 C C . MET A 1 206 ? -19.031 -11.766 -5.801 1 98.62 206 MET A C 1
ATOM 1597 O O . MET A 1 206 ? -19.266 -12.961 -5.922 1 98.62 206 MET A O 1
ATOM 1601 N N . GLY A 1 207 ? -18.25 -11.297 -4.859 1 98.25 207 GLY A N 1
ATOM 1602 C CA . GLY A 1 207 ? -17.656 -12.188 -3.875 1 98.25 207 GLY A CA 1
ATOM 1603 C C . GLY A 1 207 ? -18.672 -12.93 -3.037 1 98.25 207 GLY A C 1
ATOM 1604 O O . GLY A 1 207 ? -18.531 -14.117 -2.773 1 98.25 207 GLY A O 1
ATOM 1605 N N . GLY A 1 208 ? -19.719 -12.242 -2.643 1 97.69 208 GLY A N 1
ATOM 1606 C CA . GLY A 1 208 ? -20.734 -12.805 -1.769 1 97.69 208 GLY A CA 1
ATOM 1607 C C . GLY A 1 208 ? -21.828 -13.555 -2.518 1 97.69 208 GLY A C 1
ATOM 1608 O O . GLY A 1 208 ? -22.641 -14.258 -1.909 1 97.69 208 GLY A O 1
ATOM 1609 N N . THR A 1 209 ? -21.828 -13.492 -3.887 1 97.56 209 THR A N 1
ATOM 1610 C CA . THR A 1 209 ? -22.969 -14.07 -4.586 1 97.56 209 THR A CA 1
ATOM 1611 C C . THR A 1 209 ? -22.516 -15.109 -5.598 1 97.56 209 THR A C 1
ATOM 1613 O O . THR A 1 209 ? -23.25 -16.062 -5.895 1 97.56 209 THR A O 1
ATOM 1616 N N . THR A 1 210 ? -21.328 -14.953 -6.148 1 96.69 210 THR A N 1
ATOM 1617 C CA . THR A 1 210 ? -20.984 -15.805 -7.285 1 96.69 210 THR A CA 1
ATOM 1618 C C . THR A 1 210 ? -19.844 -16.75 -6.93 1 96.69 210 THR A C 1
ATOM 1620 O O . THR A 1 210 ? -19.594 -17.719 -7.633 1 96.69 210 THR A O 1
ATOM 1623 N N . THR A 1 211 ? -19.172 -16.469 -5.852 1 95.62 211 THR A N 1
ATOM 1624 C CA . THR A 1 211 ? -18.047 -17.328 -5.484 1 95.62 211 THR A CA 1
ATOM 1625 C C . THR A 1 211 ? -18.516 -18.562 -4.75 1 95.62 211 THR A C 1
ATOM 1627 O O . THR A 1 211 ? -19.641 -18.609 -4.238 1 95.62 211 THR A O 1
ATOM 1630 N N . TYR A 1 212 ? -17.641 -19.578 -4.742 1 92.56 212 TYR A N 1
ATOM 1631 C CA . TYR A 1 212 ? -17.938 -20.812 -4.027 1 92.56 212 TYR A CA 1
ATOM 1632 C C . TYR A 1 212 ? -18.203 -20.547 -2.553 1 92.56 212 TYR A C 1
ATOM 1634 O O . TYR A 1 212 ? -19.188 -21.031 -1.992 1 92.56 212 TYR A O 1
ATOM 1642 N N . TRP A 1 213 ? -17.438 -19.766 -1.909 1 92.19 213 TRP A N 1
ATOM 1643 C CA . TRP A 1 213 ? -17.594 -19.438 -0.497 1 92.19 213 TRP A CA 1
ATOM 1644 C C . TRP A 1 213 ? -18.938 -18.734 -0.252 1 92.19 213 TRP A C 1
ATOM 1646 O O . TRP A 1 213 ? -19.656 -19.094 0.678 1 92.19 213 TRP A O 1
ATOM 1656 N N . GLY A 1 214 ? -19.281 -17.75 -1.065 1 93.25 214 GLY A N 1
ATOM 1657 C CA . GLY A 1 214 ? -20.531 -17.031 -0.917 1 93.25 214 GLY A CA 1
ATOM 1658 C C . GLY A 1 214 ? -21.75 -17.922 -1.061 1 93.25 214 GLY A C 1
ATOM 1659 O O . GLY A 1 214 ? -22.656 -17.875 -0.233 1 93.25 214 GLY A O 1
ATOM 1660 N N . LYS A 1 215 ? -21.703 -18.766 -2.014 1 93.88 215 LYS A N 1
ATOM 1661 C CA . LYS A 1 215 ? -22.828 -19.641 -2.291 1 93.88 215 LYS A CA 1
ATOM 1662 C C . LYS A 1 215 ? -23.016 -20.672 -1.188 1 93.88 215 LYS A C 1
ATOM 1664 O O . LYS A 1 215 ? -24.141 -21.016 -0.824 1 93.88 215 LYS A O 1
ATOM 1669 N N . MET A 1 216 ? -21.906 -21.125 -0.615 1 92.88 216 MET A N 1
ATOM 1670 C CA . MET A 1 216 ? -21.969 -22.219 0.343 1 92.88 216 MET A CA 1
ATOM 1671 C C . MET A 1 216 ? -22.25 -21.703 1.747 1 92.88 216 MET A C 1
ATOM 1673 O O . MET A 1 216 ? -22.766 -22.438 2.592 1 92.88 216 MET A O 1
ATOM 1677 N N . ASN A 1 217 ? -22.031 -20.453 1.985 1 93.19 217 ASN A N 1
ATOM 1678 C CA . ASN A 1 217 ? -22.047 -20.016 3.379 1 93.19 217 ASN A CA 1
ATOM 1679 C C . ASN A 1 217 ? -23.094 -18.938 3.619 1 93.19 217 ASN A C 1
ATOM 1681 O O . ASN A 1 217 ? -23.219 -18.422 4.73 1 93.19 217 ASN A O 1
ATOM 1685 N N . THR A 1 218 ? -23.781 -18.609 2.605 1 93.88 218 THR A N 1
ATOM 1686 C CA . THR A 1 218 ? -24.828 -17.609 2.775 1 93.88 218 THR A CA 1
ATOM 1687 C C . THR A 1 218 ? -26.141 -18.125 2.184 1 93.88 218 THR A C 1
ATOM 1689 O O . THR A 1 218 ? -26.141 -18.906 1.235 1 93.88 218 THR A O 1
ATOM 1692 N N . ASN A 1 219 ? -27.297 -17.719 2.811 1 94.31 219 ASN A N 1
ATOM 1693 C CA . ASN A 1 219 ? -28.594 -18.031 2.227 1 94.31 219 ASN A CA 1
ATOM 1694 C C . ASN A 1 219 ? -29.062 -16.953 1.253 1 94.31 219 ASN A C 1
ATOM 1696 O O . ASN A 1 219 ? -28.438 -15.898 1.148 1 94.31 219 ASN A O 1
ATOM 1700 N N . LEU A 1 220 ? -30.109 -17.219 0.575 1 95.94 220 LEU A N 1
ATOM 1701 C CA . LEU A 1 220 ? -30.578 -16.344 -0.492 1 95.94 220 LEU A CA 1
ATOM 1702 C C . LEU A 1 220 ? -30.953 -14.969 0.055 1 95.94 220 LEU A C 1
ATOM 1704 O O . LEU A 1 220 ? -30.578 -13.945 -0.534 1 95.94 220 LEU A O 1
ATOM 1708 N N . ALA A 1 221 ? -31.656 -14.945 1.147 1 96.69 221 ALA A N 1
ATOM 1709 C CA . ALA A 1 221 ? -32.062 -13.68 1.752 1 96.69 221 ALA A CA 1
ATOM 1710 C C . ALA A 1 221 ? -30.844 -12.836 2.123 1 96.69 221 ALA A C 1
ATOM 1712 O O . ALA A 1 221 ? -30.812 -11.633 1.846 1 96.69 221 ALA A O 1
ATOM 1713 N N . GLY A 1 222 ? -29.875 -13.414 2.754 1 96.88 222 GLY A N 1
ATOM 1714 C CA . GLY A 1 222 ? -28.656 -12.711 3.109 1 96.88 222 GLY A CA 1
ATOM 1715 C C . GLY A 1 222 ? -27.906 -12.172 1.907 1 96.88 222 GLY A C 1
ATOM 1716 O O . GLY A 1 222 ? -27.438 -11.031 1.918 1 96.88 222 GLY A O 1
ATOM 1717 N N . ARG A 1 223 ? -27.844 -12.938 0.869 1 97.44 223 ARG A N 1
ATOM 1718 C CA . ARG A 1 223 ? -27.172 -12.516 -0.359 1 97.44 223 ARG A CA 1
ATOM 1719 C C . ARG A 1 223 ? -27.859 -11.297 -0.968 1 97.44 223 ARG A C 1
ATOM 1721 O O . ARG A 1 223 ? -27.188 -10.336 -1.357 1 97.44 223 ARG A O 1
ATOM 1728 N N . ILE A 1 224 ? -29.125 -11.375 -1.04 1 97.75 224 ILE A N 1
ATOM 1729 C CA . ILE A 1 224 ? -29.891 -10.289 -1.646 1 97.75 224 ILE A CA 1
ATOM 1730 C C . ILE A 1 224 ? -29.719 -9.016 -0.825 1 97.75 224 ILE A C 1
ATOM 1732 O O . ILE A 1 224 ? -29.406 -7.957 -1.372 1 97.75 224 ILE A O 1
ATOM 1736 N N . VAL A 1 225 ? -29.828 -9.102 0.485 1 98.44 225 VAL A N 1
ATOM 1737 C CA . VAL A 1 225 ? -29.828 -7.926 1.352 1 98.44 225 VAL A CA 1
ATOM 1738 C C . VAL A 1 225 ? -28.422 -7.359 1.453 1 98.44 225 VAL A C 1
ATOM 1740 O O . VAL A 1 225 ? -28.203 -6.168 1.23 1 98.44 225 VAL A O 1
ATOM 1743 N N . PHE A 1 226 ? -27.453 -8.219 1.66 1 98.69 226 PHE A N 1
ATOM 1744 C CA . PHE A 1 226 ? -26.156 -7.711 2.094 1 98.69 226 PHE A CA 1
ATOM 1745 C C . PHE A 1 226 ? -25.188 -7.629 0.919 1 98.69 226 PHE A C 1
ATOM 1747 O O . PHE A 1 226 ? -24.188 -6.906 0.979 1 98.69 226 PHE A O 1
ATOM 1754 N N . TYR A 1 227 ? -25.406 -8.297 -0.206 1 98.69 227 TYR A N 1
ATOM 1755 C CA . TYR A 1 227 ? -24.438 -8.289 -1.292 1 98.69 227 TYR A CA 1
ATOM 1756 C C . TYR A 1 227 ? -25.062 -7.766 -2.58 1 98.69 227 TYR A C 1
ATOM 1758 O O . TYR A 1 227 ? -24.375 -7.617 -3.594 1 98.69 227 TYR A O 1
ATOM 1766 N N . TYR A 1 228 ? -26.344 -7.457 -2.582 1 98.44 228 TYR A N 1
ATOM 1767 C CA . TYR A 1 228 ? -26.953 -6.754 -3.703 1 98.44 228 TYR A CA 1
ATOM 1768 C C . TYR A 1 228 ? -27.516 -5.406 -3.26 1 98.44 228 TYR A C 1
ATOM 1770 O O . TYR A 1 228 ? -27.078 -4.355 -3.742 1 98.44 228 TYR A O 1
ATOM 1778 N N . ILE A 1 229 ? -28.375 -5.457 -2.27 1 98.75 229 ILE A N 1
ATOM 1779 C CA . ILE A 1 229 ? -29.094 -4.258 -1.865 1 98.75 229 ILE A CA 1
ATOM 1780 C C . ILE A 1 229 ? -28.141 -3.307 -1.136 1 98.75 229 ILE A C 1
ATOM 1782 O O . ILE A 1 229 ? -28.078 -2.117 -1.457 1 98.75 229 ILE A O 1
ATOM 1786 N N . ALA A 1 230 ? -27.453 -3.807 -0.161 1 98.81 230 ALA A N 1
ATOM 1787 C CA . ALA A 1 230 ? -26.578 -2.957 0.642 1 98.81 230 ALA A CA 1
ATOM 1788 C C . ALA A 1 230 ? -25.516 -2.273 -0.229 1 98.81 230 ALA A C 1
ATOM 1790 O O . ALA A 1 230 ? -25.344 -1.056 -0.158 1 98.81 230 ALA A O 1
ATOM 1791 N N . PRO A 1 231 ? -24.844 -3.01 -1.109 1 98.75 231 PRO A N 1
ATOM 1792 C CA . PRO A 1 231 ? -23.891 -2.316 -1.983 1 98.75 231 PRO A CA 1
ATOM 1793 C C . PRO A 1 231 ? -24.562 -1.291 -2.893 1 98.75 231 PRO A C 1
ATOM 1795 O O . PRO A 1 231 ? -24 -0.227 -3.156 1 98.75 231 PRO A O 1
ATOM 1798 N N . ALA A 1 232 ? -25.703 -1.57 -3.375 1 98.5 232 ALA A N 1
ATOM 1799 C CA . ALA A 1 232 ? -26.438 -0.632 -4.219 1 98.5 232 ALA A CA 1
ATOM 1800 C C . ALA A 1 232 ? -26.781 0.647 -3.459 1 98.5 232 ALA A C 1
ATOM 1802 O O . ALA A 1 232 ? -26.609 1.751 -3.98 1 98.5 232 ALA A O 1
ATOM 1803 N N . TYR A 1 233 ? -27.234 0.478 -2.252 1 98.44 233 TYR A N 1
ATOM 1804 C CA . TYR A 1 233 ? -27.578 1.645 -1.444 1 98.44 233 TYR A CA 1
ATOM 1805 C C . TYR A 1 233 ? -26.328 2.441 -1.09 1 98.44 233 TYR A C 1
ATOM 1807 O O . TYR A 1 233 ? -26.359 3.674 -1.06 1 98.44 233 TYR A O 1
ATOM 1815 N N . ALA A 1 234 ? -25.234 1.757 -0.733 1 98.31 234 ALA A N 1
ATOM 1816 C CA . ALA A 1 234 ? -23.984 2.453 -0.491 1 98.31 234 ALA A CA 1
ATOM 1817 C C . ALA A 1 234 ? -23.562 3.273 -1.708 1 98.31 234 ALA A C 1
ATOM 1819 O O . ALA A 1 234 ? -23.156 4.43 -1.573 1 98.31 234 ALA A O 1
ATOM 1820 N N . LEU A 1 235 ? -23.719 2.676 -2.873 1 97.56 235 LEU A N 1
ATOM 1821 C CA . LEU A 1 235 ? -23.344 3.344 -4.113 1 97.56 235 LEU A CA 1
ATOM 1822 C C . LEU A 1 235 ? -24.188 4.59 -4.34 1 97.56 235 LEU A C 1
ATOM 1824 O O . LEU A 1 235 ? -23.656 5.652 -4.672 1 97.56 235 LEU A O 1
ATOM 1828 N N . VAL A 1 236 ? -25.453 4.453 -4.164 1 96.62 236 VAL A N 1
ATOM 1829 C CA . VAL A 1 236 ? -26.375 5.57 -4.355 1 96.62 236 VAL A CA 1
ATOM 1830 C C . VAL A 1 236 ? -26.047 6.688 -3.369 1 96.62 236 VAL A C 1
ATOM 1832 O O . VAL A 1 236 ? -25.984 7.859 -3.744 1 96.62 236 VAL A O 1
ATOM 1835 N N . ALA A 1 237 ? -25.812 6.305 -2.15 1 96.88 237 ALA A N 1
ATOM 1836 C CA . ALA A 1 237 ? -25.516 7.285 -1.109 1 96.88 237 ALA A CA 1
ATOM 1837 C C . ALA A 1 237 ? -24.188 7.988 -1.38 1 96.88 237 ALA A C 1
ATOM 1839 O O . ALA A 1 237 ? -24.094 9.211 -1.253 1 96.88 237 ALA A O 1
ATOM 1840 N N . LEU A 1 238 ? -23.188 7.285 -1.759 1 95.25 238 LEU A N 1
ATOM 1841 C CA . LEU A 1 238 ? -21.859 7.848 -2.029 1 95.25 238 LEU A CA 1
ATOM 1842 C C . LEU A 1 238 ? -21.906 8.758 -3.254 1 95.25 238 LEU A C 1
ATOM 1844 O O . LEU A 1 238 ? -21.328 9.852 -3.236 1 95.25 238 LEU A O 1
ATOM 1848 N N . TRP A 1 239 ? -22.578 8.328 -4.285 1 92.19 239 TRP A N 1
ATOM 1849 C CA . TRP A 1 239 ? -22.688 9.141 -5.492 1 92.19 239 TRP A CA 1
ATOM 1850 C C . TRP A 1 239 ? -23.562 10.367 -5.25 1 92.19 239 TRP A C 1
ATOM 1852 O O . TRP A 1 239 ? -23.344 11.422 -5.848 1 92.19 239 TRP A O 1
ATOM 1862 N N . GLY A 1 240 ? -24.547 10.164 -4.41 1 91.75 240 GLY A N 1
ATOM 1863 C CA . GLY A 1 240 ? -25.391 11.297 -4.051 1 91.75 240 GLY A CA 1
ATOM 1864 C C . GLY A 1 240 ? -24.625 12.406 -3.354 1 91.75 240 GLY A C 1
ATOM 1865 O O . GLY A 1 240 ? -25.031 13.578 -3.414 1 91.75 240 GLY A O 1
ATOM 1866 N N . ARG A 1 241 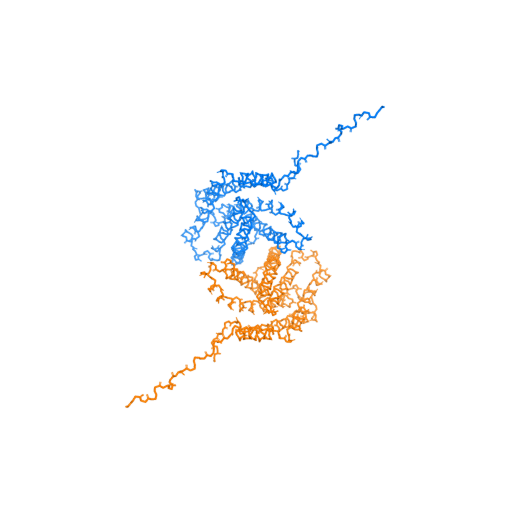? -23.547 12.055 -2.758 1 90.81 241 ARG A N 1
ATOM 1867 C CA . ARG A 1 241 ? -22.75 13.031 -2.025 1 90.81 241 ARG A CA 1
ATOM 1868 C C . ARG A 1 241 ? -21.641 13.609 -2.904 1 90.81 241 ARG A C 1
ATOM 1870 O O . ARG A 1 241 ? -20.938 14.539 -2.5 1 90.81 241 ARG A O 1
ATOM 1877 N N . ALA A 1 242 ? -21.5 13.078 -4.125 1 87.19 242 ALA A N 1
ATOM 1878 C CA . ALA A 1 242 ? -20.438 13.531 -5.023 1 87.19 242 ALA A CA 1
ATOM 1879 C C . ALA A 1 242 ? -20.719 14.93 -5.555 1 87.19 242 ALA A C 1
ATOM 1881 O O . ALA A 1 242 ? -21.875 15.266 -5.855 1 87.19 242 ALA A O 1
ATOM 1882 N N . ARG A 1 243 ? -19.656 15.672 -5.543 1 84 243 ARG A N 1
ATOM 1883 C CA . ARG A 1 243 ? -19.734 16.984 -6.18 1 84 243 ARG A CA 1
ATOM 1884 C C . ARG A 1 243 ? -19.234 16.906 -7.625 1 84 243 ARG A C 1
ATOM 1886 O O . ARG A 1 243 ? -18.062 17.156 -7.898 1 84 243 ARG A O 1
ATOM 1893 N N . VAL A 1 244 ? -20.141 16.672 -8.523 1 82 244 VAL A N 1
ATOM 1894 C CA . VAL A 1 244 ? -19.828 16.375 -9.914 1 82 244 VAL A CA 1
ATOM 1895 C C . VAL A 1 244 ? -19.203 17.594 -10.586 1 82 244 VAL A C 1
ATOM 1897 O O . VAL A 1 244 ? -18.375 17.453 -11.492 1 82 244 VAL A O 1
ATOM 1900 N N . HIS A 1 245 ? -19.547 18.75 -10.133 1 79.94 245 HIS A N 1
ATOM 1901 C CA . HIS A 1 245 ? -19.031 19.969 -10.75 1 79.94 245 HIS A CA 1
ATOM 1902 C C . HIS A 1 245 ? -17.547 20.141 -10.461 1 79.94 245 HIS A C 1
ATOM 1904 O O . HIS A 1 245 ? -16.875 20.953 -11.109 1 79.94 245 HIS A O 1
ATOM 1910 N N . LYS A 1 246 ? -17.047 19.406 -9.492 1 80.69 246 LYS A N 1
ATOM 1911 C CA . LYS A 1 246 ? -15.625 19.484 -9.141 1 80.69 246 LYS A CA 1
ATOM 1912 C C . LYS A 1 246 ? -14.812 18.438 -9.922 1 80.69 246 LYS A C 1
ATOM 1914 O O . LYS A 1 246 ? -13.602 18.344 -9.75 1 80.69 246 LYS A O 1
ATOM 1919 N N . MET A 1 247 ? -15.469 17.75 -10.805 1 84.56 247 MET A N 1
ATOM 1920 C CA . MET A 1 247 ? -14.828 16.75 -11.664 1 84.56 247 MET A CA 1
ATOM 1921 C C . MET A 1 247 ? -14.688 17.266 -13.086 1 84.56 247 MET A C 1
ATOM 1923 O O . MET A 1 247 ? -15.227 18.328 -13.43 1 84.56 247 MET A O 1
ATOM 1927 N N . PRO A 1 248 ? -13.773 16.453 -13.852 1 82.5 248 PRO A N 1
ATOM 1928 C CA . PRO A 1 248 ? -13.609 16.953 -15.219 1 82.5 248 PRO A CA 1
ATOM 1929 C C . PRO A 1 248 ? -14.922 16.984 -16 1 82.5 248 PRO A C 1
ATOM 1931 O O . PRO A 1 248 ? -15.766 16.094 -15.844 1 82.5 248 PRO A O 1
ATOM 1934 N N . GLN A 1 249 ? -15.164 18.078 -16.594 1 76.88 249 GLN A N 1
ATOM 1935 C CA . GLN A 1 249 ? -16.344 18.188 -17.453 1 76.88 249 GLN A CA 1
ATOM 1936 C C . GLN A 1 249 ? -16.078 17.562 -18.812 1 76.88 249 GLN A C 1
ATOM 1938 O O . GLN A 1 249 ? -15.195 17.984 -19.547 1 76.88 249 GLN A O 1
ATOM 1943 N N . LEU A 1 250 ? -16.25 16.328 -18.922 1 64 250 LEU A N 1
ATOM 1944 C CA . LEU A 1 250 ? -16.016 15.609 -20.156 1 64 250 LEU A CA 1
ATOM 1945 C C . LEU A 1 250 ? -17.016 16.016 -21.234 1 64 250 LEU A C 1
ATOM 1947 O O . LEU A 1 250 ? -18.203 15.758 -21.109 1 64 250 LEU A O 1
ATOM 1951 N N . GLY A 1 251 ? -16.797 17.219 -21.844 1 50.41 251 GLY A N 1
ATOM 1952 C CA . GLY A 1 251 ? -17.422 17.844 -23 1 50.41 251 GLY A CA 1
ATOM 1953 C C . GLY A 1 251 ? -18.844 17.344 -23.25 1 50.41 251 GLY A C 1
ATOM 1954 O O . GLY A 1 251 ? -19.375 17.5 -24.344 1 50.41 251 GLY A O 1
ATOM 1955 N N . PHE A 1 252 ? -19.547 16.578 -22.625 1 38.12 252 PHE A N 1
ATOM 1956 C CA . PHE A 1 252 ? -20.859 16.422 -23.25 1 38.12 252 PHE A CA 1
ATOM 1957 C C . PHE A 1 252 ? -21.656 17.719 -23.172 1 38.12 252 PHE A C 1
ATOM 1959 O O . PHE A 1 252 ? -22.172 18.094 -22.109 1 38.12 252 PHE A O 1
ATOM 1966 N N . LYS A 1 253 ? -21.266 18.688 -23.781 1 29.83 253 LYS A N 1
ATOM 1967 C CA . LYS A 1 253 ? -22.172 19.75 -24.203 1 29.83 253 LYS A CA 1
ATOM 1968 C C . LYS A 1 253 ? -23.328 19.203 -25.031 1 29.83 253 LYS A C 1
ATOM 1970 O O . LYS A 1 253 ? -23.141 18.297 -25.844 1 29.83 253 LYS A O 1
ATOM 1975 N N . MET B 1 1 ? 24.422 37 78.312 1 27.56 1 MET B N 1
ATOM 1976 C CA . MET B 1 1 ? 24.625 35.781 77.5 1 27.56 1 MET B CA 1
ATOM 1977 C C . MET B 1 1 ? 24.094 35.938 76.125 1 27.56 1 MET B C 1
ATOM 1979 O O . MET B 1 1 ? 23.781 34.969 75.438 1 27.56 1 MET B O 1
ATOM 1983 N N . SER B 1 2 ? 23.844 37.156 75.625 1 34.88 2 SER B N 1
ATOM 1984 C CA . SER B 1 2 ? 23.141 37.625 74.438 1 34.88 2 SER B CA 1
ATOM 1985 C C . SER B 1 2 ? 24 37.469 73.188 1 34.88 2 SER B C 1
ATOM 1987 O O . SER B 1 2 ? 23.828 38.188 72.188 1 34.88 2 SER B O 1
ATOM 1989 N N . GLY B 1 3 ? 25.016 36.469 73.188 1 32.19 3 GLY B N 1
ATOM 1990 C CA . GLY B 1 3 ? 26.062 36.531 72.188 1 32.19 3 GLY B CA 1
ATOM 1991 C C . GLY B 1 3 ? 25.562 36.375 70.812 1 32.19 3 GLY B C 1
ATOM 1992 O O . GLY B 1 3 ? 24.344 36.406 70.562 1 32.19 3 GLY B O 1
ATOM 1993 N N . ASN B 1 4 ? 26.188 35.469 69.875 1 34.22 4 ASN B N 1
ATOM 1994 C CA . ASN B 1 4 ? 26.781 35.312 68.562 1 34.22 4 ASN B CA 1
ATOM 1995 C C . ASN B 1 4 ? 25.781 34.781 67.5 1 34.22 4 ASN B C 1
ATOM 1997 O O . ASN B 1 4 ? 25.844 33.625 67.125 1 34.22 4 ASN B O 1
ATOM 2001 N N . ASP B 1 5 ? 24.531 35.156 67.5 1 36.44 5 ASP B N 1
ATOM 2002 C CA . ASP B 1 5 ? 23.578 34.5 66.625 1 36.44 5 ASP B CA 1
ATOM 2003 C C . ASP B 1 5 ? 23.859 34.906 65.188 1 36.44 5 ASP B C 1
ATOM 2005 O O . ASP B 1 5 ? 23 34.719 64.312 1 36.44 5 ASP B O 1
ATOM 2009 N N . VAL B 1 6 ? 24.938 35.656 64.812 1 41.03 6 VAL B N 1
ATOM 2010 C CA . VAL B 1 6 ? 25.047 36.25 63.469 1 41.03 6 VAL B CA 1
ATOM 2011 C C . VAL B 1 6 ? 25.281 35.156 62.438 1 41.03 6 VAL B C 1
ATOM 2013 O O . VAL B 1 6 ? 25.312 35.438 61.25 1 41.03 6 VAL B O 1
ATOM 2016 N N . GLU B 1 7 ? 25.797 33.969 62.781 1 34.22 7 GLU B N 1
ATOM 2017 C CA . GLU B 1 7 ? 26.562 33.25 61.781 1 34.22 7 GLU B CA 1
ATOM 2018 C C . GLU B 1 7 ? 25.641 32.625 60.75 1 34.22 7 GLU B C 1
ATOM 2020 O O . GLU B 1 7 ? 26.109 32.125 59.719 1 34.22 7 GLU B O 1
ATOM 2025 N N . ARG B 1 8 ? 24.391 32.25 61 1 38.66 8 ARG B N 1
ATOM 2026 C CA . ARG B 1 8 ? 23.828 31.234 60.094 1 38.66 8 ARG B CA 1
ATOM 2027 C C . ARG B 1 8 ? 23.312 31.844 58.812 1 38.66 8 ARG B C 1
ATOM 2029 O O . ARG B 1 8 ? 22.109 31.844 58.562 1 38.66 8 ARG B O 1
ATOM 2036 N N . GLN B 1 9 ? 23.656 33.094 58.5 1 34.62 9 GLN B N 1
ATOM 2037 C CA . GLN B 1 9 ? 23.031 33.469 57.219 1 34.62 9 GLN B CA 1
ATOM 2038 C C . GLN B 1 9 ? 23.516 32.594 56.094 1 34.62 9 GLN B C 1
ATOM 2040 O O . GLN B 1 9 ? 24.688 32.625 55.719 1 34.62 9 GLN B O 1
ATOM 2045 N N . ALA B 1 10 ? 23.094 31.312 55.906 1 40.19 10 ALA B N 1
ATOM 2046 C CA . ALA B 1 10 ? 23.344 30.391 54.812 1 40.19 10 ALA B CA 1
ATOM 2047 C C . ALA B 1 10 ? 23.234 31.094 53.469 1 40.19 10 ALA B C 1
ATOM 2049 O O . ALA B 1 10 ? 22.281 31.828 53.219 1 40.19 10 ALA B O 1
ATOM 2050 N N . LEU B 1 11 ? 24.375 31.312 52.812 1 38.84 11 LEU B N 1
ATOM 2051 C CA . LEU B 1 11 ? 24.578 31.734 51.438 1 38.84 11 LEU B CA 1
ATOM 2052 C C . LEU B 1 11 ? 23.609 31.016 50.5 1 38.84 11 LEU B C 1
ATOM 2054 O O . LEU B 1 11 ? 23.609 29.781 50.438 1 38.84 11 LEU B O 1
ATOM 2058 N N . LEU B 1 12 ? 22.359 31.406 50.312 1 42.59 12 LEU B N 1
ATOM 2059 C CA . LEU B 1 12 ? 21.516 30.906 49.219 1 42.59 12 LEU B CA 1
ATOM 2060 C C . LEU B 1 12 ? 22.312 30.812 47.938 1 42.59 12 LEU B C 1
ATOM 2062 O O . LEU B 1 12 ? 23.156 31.656 47.656 1 42.59 12 LEU B O 1
ATOM 2066 N N . PRO B 1 13 ? 22.547 29.531 47.438 1 48.97 13 PRO B N 1
ATOM 2067 C CA . PRO B 1 13 ? 23.234 29.469 46.125 1 48.97 13 PRO B CA 1
ATOM 2068 C C . PRO B 1 13 ? 22.734 30.531 45.156 1 48.97 13 PRO B C 1
ATOM 2070 O O . PRO B 1 13 ? 21.578 30.969 45.25 1 48.97 13 PRO B O 1
ATOM 2073 N N . PRO B 1 14 ? 23.609 31.344 44.562 1 49.12 14 PRO B N 1
ATOM 2074 C CA . PRO B 1 14 ? 23.156 32.344 43.594 1 49.12 14 PRO B CA 1
ATOM 2075 C C . PRO B 1 14 ? 22.172 31.766 42.562 1 49.12 14 PRO B C 1
ATOM 2077 O O . PRO B 1 14 ? 22.172 30.562 42.312 1 49.12 14 PRO B O 1
ATOM 2080 N N . PRO B 1 15 ? 21.062 32.469 42.25 1 45.81 15 PRO B N 1
ATOM 2081 C CA . PRO B 1 15 ? 20.094 32.031 41.25 1 45.81 15 PRO B CA 1
ATOM 2082 C C . PRO B 1 15 ? 20.75 31.547 39.969 1 45.81 15 PRO B C 1
ATOM 2084 O O . PRO B 1 15 ? 21.766 32.094 39.531 1 45.81 15 PRO B O 1
ATOM 2087 N N . HIS B 1 16 ? 20.797 30.234 39.719 1 48.34 16 HIS B N 1
ATOM 2088 C CA . HIS B 1 16 ? 21.188 29.75 38.406 1 48.34 16 HIS B CA 1
ATOM 2089 C C . HIS B 1 16 ? 20.656 30.641 37.281 1 48.34 16 HIS B C 1
ATOM 2091 O O . HIS B 1 16 ? 19.453 30.828 37.156 1 48.34 16 HIS B O 1
ATOM 2097 N N . THR B 1 17 ? 21.391 31.672 36.875 1 48.44 17 THR B N 1
ATOM 2098 C CA . THR B 1 17 ? 20.984 32.625 35.875 1 48.44 17 THR B CA 1
ATOM 2099 C C . THR B 1 17 ? 20.641 31.922 34.562 1 48.44 17 THR B C 1
ATOM 2101 O O . THR B 1 17 ? 21.188 30.859 34.25 1 48.44 17 THR B O 1
ATOM 2104 N N . ARG B 1 18 ? 19.578 32.344 33.844 1 58.34 18 ARG B N 1
ATOM 2105 C CA . ARG B 1 18 ? 19.078 31.969 32.531 1 58.34 18 ARG B CA 1
ATOM 2106 C C . ARG B 1 18 ? 20.234 31.75 31.547 1 58.34 18 ARG B C 1
ATOM 2108 O O . ARG B 1 18 ? 20.141 30.906 30.641 1 58.34 18 ARG B O 1
ATOM 2115 N N . GLN B 1 19 ? 21.359 32.344 31.781 1 56.59 19 GLN B N 1
ATOM 2116 C CA . GLN B 1 19 ? 22.5 32.219 30.875 1 56.59 19 GLN B CA 1
ATOM 2117 C C . GLN B 1 19 ? 23.156 30.859 31.016 1 56.59 19 GLN B C 1
ATOM 2119 O O . GLN B 1 19 ? 23.578 30.25 30.031 1 56.59 19 GLN B O 1
ATOM 2124 N N . ASP B 1 20 ? 23.234 30.312 32.219 1 56.84 20 ASP B N 1
ATOM 2125 C CA . ASP B 1 20 ? 23.859 29.016 32.406 1 56.84 20 ASP B CA 1
ATOM 2126 C C . ASP B 1 20 ? 22.984 27.891 31.828 1 56.84 20 ASP B C 1
ATOM 2128 O O . ASP B 1 20 ? 23.516 26.938 31.266 1 56.84 20 ASP B O 1
ATOM 2132 N N . SER B 1 21 ? 21.672 28.094 31.984 1 57.72 21 SER B N 1
ATOM 2133 C CA . SER B 1 21 ? 20.781 27.078 31.422 1 57.72 21 SER B CA 1
ATOM 2134 C C . SER B 1 21 ? 20.812 27.094 29.891 1 57.72 21 SER B C 1
ATOM 2136 O O . SER B 1 21 ? 20.781 26.047 29.266 1 57.72 21 SER B O 1
ATOM 2138 N N . ASP B 1 22 ? 21 28.297 29.359 1 58.84 22 ASP B N 1
ATOM 2139 C CA . ASP B 1 22 ? 21.094 28.406 27.906 1 58.84 22 ASP B CA 1
ATOM 2140 C C . ASP B 1 22 ? 22.422 27.812 27.406 1 58.84 22 ASP B C 1
ATOM 2142 O O . ASP B 1 22 ? 22.453 27.172 26.344 1 58.84 22 ASP B O 1
ATOM 2146 N N . VAL B 1 23 ? 23.484 28 28.219 1 60.59 23 VAL B N 1
ATOM 2147 C CA . VAL B 1 23 ? 24.781 27.453 27.844 1 60.59 23 VAL B CA 1
ATOM 2148 C C . VAL B 1 23 ? 24.75 25.922 27.953 1 60.59 23 VAL B C 1
ATOM 2150 O O . VAL B 1 23 ? 25.281 25.219 27.094 1 60.59 23 VAL B O 1
ATOM 2153 N N . HIS B 1 24 ? 24.047 25.391 28.922 1 56.69 24 HIS B N 1
ATOM 2154 C CA . HIS B 1 24 ? 23.938 23.938 29.094 1 56.69 24 HIS B CA 1
ATOM 2155 C C . HIS B 1 24 ? 23.047 23.344 28.016 1 56.69 24 HIS B C 1
ATOM 2157 O O . HIS B 1 24 ? 23.344 22.266 27.484 1 56.69 24 HIS B O 1
ATOM 2163 N N . HIS B 1 25 ? 22 24.062 27.734 1 58.06 25 HIS B N 1
ATOM 2164 C CA . HIS B 1 25 ? 21.141 23.578 26.656 1 58.06 25 HIS B CA 1
ATOM 2165 C C . HIS B 1 25 ? 21.844 23.656 25.297 1 58.06 25 HIS B C 1
ATOM 2167 O O . HIS B 1 25 ? 21.703 22.75 24.484 1 58.06 25 HIS B O 1
ATOM 2173 N N . ARG B 1 26 ? 22.594 24.75 25.125 1 58.66 26 ARG B N 1
ATOM 2174 C CA . ARG B 1 26 ? 23.375 24.859 23.891 1 58.66 26 ARG B CA 1
ATOM 2175 C C . ARG B 1 26 ? 24.484 23.797 23.859 1 58.66 26 ARG B C 1
ATOM 2177 O O . ARG B 1 26 ? 24.75 23.219 22.812 1 58.66 26 ARG B O 1
ATOM 2184 N N . ALA B 1 27 ? 25.125 23.641 24.938 1 58.22 27 ALA B N 1
ATOM 2185 C CA . ALA B 1 27 ? 26.172 22.625 25 1 58.22 27 ALA B CA 1
ATOM 2186 C C . ALA B 1 27 ? 25.609 21.234 24.797 1 58.22 27 ALA B C 1
ATOM 2188 O O . ALA B 1 27 ? 26.188 20.422 24.062 1 58.22 27 ALA B O 1
ATOM 2189 N N . ALA B 1 28 ? 24.516 20.953 25.438 1 55.53 28 ALA B N 1
ATOM 2190 C CA . ALA B 1 28 ? 23.828 19.672 25.234 1 55.53 28 ALA B CA 1
ATOM 2191 C C . ALA B 1 28 ? 23.359 19.531 23.797 1 55.53 28 ALA B C 1
ATOM 2193 O O . ALA B 1 28 ? 23.5 18.453 23.188 1 55.53 28 ALA B O 1
ATOM 2194 N N . ASP B 1 29 ? 22.859 20.547 23.234 1 56.62 29 ASP B N 1
ATOM 2195 C CA . ASP B 1 29 ? 22.484 20.531 21.828 1 56.62 29 ASP B CA 1
ATOM 2196 C C . ASP B 1 29 ? 23.703 20.328 20.938 1 56.62 29 ASP B C 1
ATOM 2198 O O . ASP B 1 29 ? 23.641 19.609 19.938 1 56.62 29 ASP B O 1
ATOM 2202 N N . SER B 1 30 ? 24.781 20.984 21.328 1 58.09 30 SER B N 1
ATOM 2203 C CA . SER B 1 30 ? 26.016 20.844 20.578 1 58.09 30 SER B CA 1
ATOM 2204 C C . SER B 1 30 ? 26.562 19.422 20.672 1 58.09 30 SER B C 1
ATOM 2206 O O . SER B 1 30 ? 27.047 18.859 19.688 1 58.09 30 SER B O 1
ATOM 2208 N N . VAL B 1 31 ? 26.578 18.812 21.875 1 54.03 31 VAL B N 1
ATOM 2209 C CA . VAL B 1 31 ? 27.016 17.438 22.062 1 54.03 31 VAL B CA 1
ATOM 2210 C C . VAL B 1 31 ? 26.094 16.484 21.297 1 54.03 31 VAL B C 1
ATOM 2212 O O . VAL B 1 31 ? 26.562 15.562 20.641 1 54.03 31 VAL B O 1
ATOM 2215 N N . LEU B 1 32 ? 24.812 16.719 21.422 1 56.28 32 LEU B N 1
ATOM 2216 C CA . LEU B 1 32 ? 23.844 15.922 20.672 1 56.28 32 LEU B CA 1
ATOM 2217 C C . LEU B 1 32 ? 24.062 16.078 19.172 1 56.28 32 LEU B C 1
ATOM 2219 O O . LEU B 1 32 ? 23.953 15.102 18.422 1 56.28 32 LEU B O 1
ATOM 2223 N N . GLN B 1 33 ? 24.359 17.297 18.812 1 58.22 33 GLN B N 1
ATOM 2224 C CA . GLN B 1 33 ? 24.672 17.578 17.406 1 58.22 33 GLN B CA 1
ATOM 2225 C C . GLN B 1 33 ? 25.906 16.797 16.969 1 58.22 33 GLN B C 1
ATOM 2227 O O . GLN B 1 33 ? 25.938 16.234 15.867 1 58.22 33 GLN B O 1
ATOM 2232 N N . ARG B 1 34 ? 26.938 16.859 17.797 1 57.25 34 ARG B N 1
ATOM 2233 C CA . ARG B 1 34 ? 28.172 16.156 17.469 1 57.25 34 ARG B CA 1
ATOM 2234 C C . ARG B 1 34 ? 27.938 14.648 17.391 1 57.25 34 ARG B C 1
ATOM 2236 O O . ARG B 1 34 ? 28.547 13.961 16.562 1 57.25 34 ARG B O 1
ATOM 2243 N N . GLN B 1 35 ? 27.109 14.133 18.266 1 57.62 35 GLN B N 1
ATOM 2244 C CA . GLN B 1 35 ? 26.844 12.695 18.297 1 57.62 35 GLN B CA 1
ATOM 2245 C C . GLN B 1 35 ? 26.016 12.273 17.078 1 57.62 35 GLN B C 1
ATOM 2247 O O . GLN B 1 35 ? 26.141 11.141 16.609 1 57.62 35 GLN B O 1
ATOM 2252 N N . GLU B 1 36 ? 25.344 13.219 16.594 1 65.81 36 GLU B N 1
ATOM 2253 C CA . GLU B 1 36 ? 24.5 12.891 15.453 1 65.81 36 GLU B CA 1
ATOM 2254 C C . GLU B 1 36 ? 25.266 12.984 14.141 1 65.81 36 GLU B C 1
ATOM 2256 O O . GLU B 1 36 ? 25.016 12.219 13.211 1 65.81 36 GLU B O 1
ATOM 2261 N N . LEU B 1 37 ? 26.297 13.867 14.156 1 69.06 37 LEU B N 1
ATOM 2262 C CA . LEU B 1 37 ? 27.109 13.984 12.961 1 69.06 37 LEU B CA 1
ATOM 2263 C C . LEU B 1 37 ? 28.344 13.086 13.055 1 69.06 37 LEU B C 1
ATOM 2265 O O . LEU B 1 37 ? 29.281 13.391 13.789 1 69.06 37 LEU B O 1
ATOM 2269 N N . ARG B 1 38 ? 28.359 11.93 12.422 1 77.06 38 ARG B N 1
ATOM 2270 C CA . ARG B 1 38 ? 29.484 11.008 12.375 1 77.06 38 ARG B CA 1
ATOM 2271 C C . ARG B 1 38 ? 30.25 11.156 11.07 1 77.06 38 ARG B C 1
ATOM 2273 O O . ARG B 1 38 ? 29.656 11.172 9.984 1 77.06 38 ARG B O 1
ATOM 2280 N N . PRO B 1 39 ? 31.484 11.359 11.18 1 79.81 39 PRO B N 1
ATOM 2281 C CA . PRO B 1 39 ? 32.312 11.516 9.977 1 79.81 39 PRO B CA 1
ATOM 2282 C C . PRO B 1 39 ? 32.094 10.383 8.977 1 79.81 39 PRO B C 1
ATOM 2284 O O . PRO B 1 39 ? 32.344 10.555 7.773 1 79.81 39 PRO B O 1
ATOM 2287 N N . ARG B 1 40 ? 31.703 9.258 9.492 1 84.5 40 ARG B N 1
ATOM 2288 C CA . ARG B 1 40 ? 31.547 8.094 8.633 1 84.5 40 ARG B CA 1
ATOM 2289 C C . ARG B 1 40 ? 30.219 8.133 7.887 1 84.5 40 ARG B C 1
ATOM 2291 O O . ARG B 1 40 ? 29.984 7.359 6.957 1 84.5 40 ARG B O 1
ATOM 2298 N N . ASP B 1 41 ? 29.391 9 8.203 1 87.69 41 ASP B N 1
ATOM 2299 C CA . ASP B 1 41 ? 28.031 8.977 7.652 1 87.69 41 ASP B CA 1
ATOM 2300 C C . ASP B 1 41 ? 28.047 9.297 6.16 1 87.69 41 ASP B C 1
ATOM 2302 O O . ASP B 1 41 ? 27.438 8.586 5.359 1 87.69 41 ASP B O 1
ATOM 2306 N N . PRO B 1 42 ? 28.812 10.289 5.715 1 87.25 42 PRO B N 1
ATOM 2307 C CA . PRO B 1 42 ? 28.766 10.617 4.289 1 87.25 42 PRO B CA 1
ATOM 2308 C C . PRO B 1 42 ? 29.328 9.5 3.41 1 87.25 42 PRO B C 1
ATOM 2310 O O . PRO B 1 42 ? 28.688 9.094 2.438 1 87.25 42 PRO B O 1
ATOM 2313 N N . PRO B 1 43 ? 30.469 9 3.719 1 91.62 43 PRO B N 1
ATOM 2314 C CA . PRO B 1 43 ? 30.953 7.906 2.873 1 91.62 43 PRO B CA 1
ATOM 2315 C C . PRO B 1 43 ? 30.031 6.684 2.916 1 91.62 43 PRO B C 1
ATOM 2317 O O . PRO B 1 43 ? 29.891 5.977 1.915 1 91.62 43 PRO B O 1
ATOM 2320 N N . LEU B 1 44 ? 29.453 6.391 3.99 1 94.06 44 LEU B N 1
ATOM 2321 C CA . LEU B 1 44 ? 28.531 5.266 4.094 1 94.06 44 LEU B CA 1
ATOM 2322 C C . LEU B 1 44 ? 27.281 5.52 3.275 1 94.06 44 LEU B C 1
ATOM 2324 O O . LEU B 1 44 ? 26.734 4.598 2.666 1 94.06 44 LEU B O 1
ATOM 2328 N N . TRP B 1 45 ? 26.812 6.77 3.312 1 94.06 45 TRP B N 1
ATOM 2329 C CA . TRP B 1 45 ? 25.688 7.145 2.459 1 94.06 45 TRP B CA 1
ATOM 2330 C C . TRP B 1 45 ? 26.016 6.902 0.99 1 94.06 45 TRP B C 1
ATOM 2332 O O . TRP B 1 45 ? 25.188 6.359 0.246 1 94.06 45 TRP B O 1
ATOM 2342 N N . GLY B 1 46 ? 27.188 7.312 0.61 1 96.31 46 GLY B N 1
ATOM 2343 C CA . GLY B 1 46 ? 27.625 7.09 -0.755 1 96.31 46 GLY B CA 1
ATOM 2344 C C . GLY B 1 46 ? 27.734 5.621 -1.115 1 96.31 46 GLY B C 1
ATOM 2345 O O . GLY B 1 46 ? 27.297 5.207 -2.193 1 96.31 46 GLY B O 1
ATOM 2346 N N . LEU B 1 47 ? 28.281 4.859 -0.244 1 97.31 47 LEU B N 1
ATOM 2347 C CA . LEU B 1 47 ? 28.469 3.432 -0.48 1 97.31 47 LEU B CA 1
ATOM 2348 C C . LEU B 1 47 ? 27.109 2.734 -0.637 1 97.31 47 LEU B C 1
ATOM 2350 O O . LEU B 1 47 ? 26.938 1.915 -1.541 1 97.31 47 LEU B O 1
ATOM 2354 N N . ALA B 1 48 ? 26.219 3.049 0.262 1 97.62 48 ALA B N 1
ATOM 2355 C CA . ALA B 1 48 ? 24.875 2.471 0.162 1 97.62 48 ALA B CA 1
ATOM 2356 C C . ALA B 1 48 ? 24.203 2.852 -1.157 1 97.62 48 ALA B C 1
ATOM 2358 O O . ALA B 1 48 ? 23.656 1.994 -1.854 1 97.62 48 ALA B O 1
ATOM 2359 N N . SER B 1 49 ? 24.328 4.133 -1.535 1 98 49 SER B N 1
ATOM 2360 C CA . SER B 1 49 ? 23.672 4.641 -2.738 1 98 49 SER B CA 1
ATOM 2361 C C . SER B 1 49 ? 24.266 4.016 -3.996 1 98 49 SER B C 1
ATOM 2363 O O . SER B 1 49 ? 23.531 3.576 -4.883 1 98 49 SER B O 1
ATOM 2365 N N . ILE B 1 50 ? 25.562 3.963 -4.027 1 98.31 50 ILE B N 1
ATOM 2366 C CA . ILE B 1 50 ? 26.234 3.408 -5.199 1 98.31 50 ILE B CA 1
ATOM 2367 C C . ILE B 1 50 ? 25.891 1.927 -5.336 1 98.31 50 ILE B C 1
ATOM 2369 O O . ILE B 1 50 ? 25.625 1.443 -6.438 1 98.31 50 ILE B O 1
ATOM 2373 N N . SER B 1 51 ? 25.922 1.233 -4.258 1 98.81 51 SER B N 1
ATOM 2374 C CA . SER B 1 51 ? 25.609 -0.193 -4.277 1 98.81 51 SER B CA 1
ATOM 2375 C C . SER B 1 51 ? 24.188 -0.447 -4.738 1 98.81 51 SER B C 1
ATOM 2377 O O . SER B 1 51 ? 23.938 -1.308 -5.586 1 98.81 51 SER B O 1
ATOM 2379 N N . LEU B 1 52 ? 23.266 0.281 -4.191 1 98.81 52 LEU B N 1
ATOM 2380 C CA . LEU B 1 52 ? 21.859 0.099 -4.539 1 98.81 52 LEU B CA 1
ATOM 2381 C C . LEU B 1 52 ? 21.594 0.507 -5.984 1 98.81 52 LEU B C 1
ATOM 2383 O O . LEU B 1 52 ? 20.859 -0.166 -6.699 1 98.81 52 LEU B O 1
ATOM 2387 N N . LEU B 1 53 ? 22.203 1.564 -6.422 1 98.81 53 LEU B N 1
ATOM 2388 C CA . LEU B 1 53 ? 22.047 2.008 -7.801 1 98.81 53 LEU B CA 1
ATOM 2389 C C . LEU B 1 53 ? 22.656 1 -8.773 1 98.81 53 LEU B C 1
ATOM 2391 O O . LEU B 1 53 ? 22.141 0.812 -9.875 1 98.81 53 LEU B O 1
ATOM 2395 N N . ALA B 1 54 ? 23.719 0.43 -8.336 1 98.75 54 ALA B N 1
ATOM 2396 C CA . ALA B 1 54 ? 24.328 -0.614 -9.156 1 98.75 54 ALA B CA 1
ATOM 2397 C C . ALA B 1 54 ? 23.391 -1.801 -9.328 1 98.75 54 ALA B C 1
ATOM 2399 O O . ALA B 1 54 ? 23.266 -2.355 -10.422 1 98.75 54 ALA B O 1
ATOM 2400 N N . ILE B 1 55 ? 22.734 -2.213 -8.289 1 98.81 55 ILE B N 1
ATOM 2401 C CA . ILE B 1 55 ? 21.766 -3.301 -8.328 1 98.81 55 ILE B CA 1
ATOM 2402 C C . ILE B 1 55 ? 20.641 -2.943 -9.281 1 98.81 55 ILE B C 1
ATOM 2404 O O . ILE B 1 55 ? 20.266 -3.738 -10.156 1 98.81 55 ILE B O 1
ATOM 2408 N N . VAL B 1 56 ? 20.094 -1.742 -9.133 1 98.81 56 VAL B N 1
ATOM 2409 C CA . VAL B 1 56 ? 19 -1.277 -9.977 1 98.81 56 VAL B CA 1
ATOM 2410 C C . VAL B 1 56 ? 19.453 -1.209 -11.438 1 98.81 56 VAL B C 1
ATOM 2412 O O . VAL B 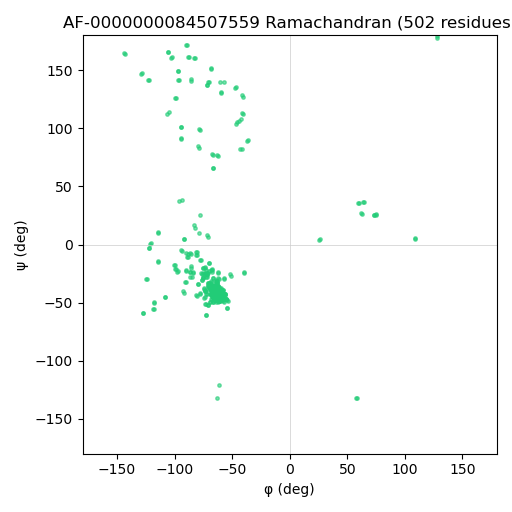1 56 ? 18.797 -1.734 -12.328 1 98.81 56 VAL B O 1
ATOM 2415 N N . GLY B 1 57 ? 20.609 -0.595 -11.641 1 98.56 57 GLY B N 1
ATOM 2416 C CA . GLY B 1 57 ? 21.141 -0.43 -12.992 1 98.56 57 GLY B CA 1
ATOM 2417 C C . GLY B 1 57 ? 21.359 -1.747 -13.711 1 98.56 57 GLY B C 1
ATOM 2418 O O . GLY B 1 57 ? 20.938 -1.909 -14.859 1 98.56 57 GLY B O 1
ATOM 2419 N N . TYR B 1 58 ? 21.969 -2.682 -13.039 1 98.25 58 TYR B N 1
ATOM 2420 C CA . TYR B 1 58 ? 22.266 -3.969 -13.664 1 98.25 58 TYR B CA 1
ATOM 2421 C C . TYR B 1 58 ? 20.969 -4.75 -13.914 1 98.25 58 TYR B C 1
ATOM 2423 O O . TYR B 1 58 ? 20.828 -5.395 -14.953 1 98.25 58 TYR B O 1
ATOM 2431 N N . THR B 1 59 ? 20.062 -4.754 -12.977 1 98.25 59 THR B N 1
ATOM 2432 C CA . THR B 1 59 ? 18.797 -5.449 -13.141 1 98.25 59 THR B CA 1
ATOM 2433 C C . THR B 1 59 ? 18.016 -4.871 -14.312 1 98.25 59 THR B C 1
ATOM 2435 O O . THR B 1 59 ? 17.5 -5.613 -15.148 1 98.25 59 THR B O 1
ATOM 2438 N N . TRP B 1 60 ? 17.969 -3.533 -14.336 1 97.88 60 TRP B N 1
ATOM 2439 C CA . TRP B 1 60 ? 17.25 -2.881 -15.422 1 97.88 60 TRP B CA 1
ATOM 2440 C C . TRP B 1 60 ? 17.922 -3.145 -16.766 1 97.88 60 TRP B C 1
ATOM 2442 O O . TRP B 1 60 ? 17.25 -3.348 -17.781 1 97.88 60 TRP B O 1
ATOM 2452 N N . TYR B 1 61 ? 19.281 -3.094 -16.797 1 96.5 61 TYR B N 1
ATOM 2453 C CA . TYR B 1 61 ? 20.031 -3.451 -18 1 96.5 61 TYR B CA 1
ATOM 2454 C C . TYR B 1 61 ? 19.688 -4.867 -18.453 1 96.5 61 TYR B C 1
ATOM 2456 O O . TYR B 1 61 ? 19.453 -5.105 -19.641 1 96.5 61 TYR B O 1
ATOM 2464 N N . THR B 1 62 ? 19.609 -5.781 -17.5 1 95.94 62 THR B N 1
ATOM 2465 C CA . THR B 1 62 ? 19.312 -7.176 -17.812 1 95.94 62 THR B CA 1
ATOM 2466 C C . THR B 1 62 ? 17.891 -7.324 -18.344 1 95.94 62 THR B C 1
ATOM 2468 O O . THR B 1 62 ? 17.641 -8.094 -19.266 1 95.94 62 THR B O 1
ATOM 2471 N N . VAL B 1 63 ? 16.953 -6.559 -17.859 1 95.81 63 VAL B N 1
ATOM 2472 C CA . VAL B 1 63 ? 15.555 -6.664 -18.25 1 95.81 63 VAL B CA 1
ATOM 2473 C C . VAL B 1 63 ? 15.344 -5.996 -19.609 1 95.81 63 VAL B C 1
ATOM 2475 O O . VAL B 1 63 ? 14.703 -6.566 -20.484 1 95.81 63 VAL B O 1
ATOM 2478 N N . PHE B 1 64 ? 15.922 -4.855 -19.844 1 94.12 64 PHE B N 1
ATOM 2479 C CA . PHE B 1 64 ? 15.531 -4.027 -20.984 1 94.12 64 PHE B CA 1
ATOM 2480 C C . PHE B 1 64 ? 16.484 -4.23 -22.141 1 94.12 64 PHE B C 1
ATOM 2482 O O . PHE B 1 64 ? 16.156 -3.92 -23.297 1 94.12 64 PHE B O 1
ATOM 2489 N N . VAL B 1 65 ? 17.672 -4.707 -21.891 1 89.06 65 VAL B N 1
ATOM 2490 C CA . VAL B 1 65 ? 18.672 -4.785 -22.953 1 89.06 65 VAL B CA 1
ATOM 2491 C C . VAL B 1 65 ? 19.062 -6.242 -23.188 1 89.06 65 VAL B C 1
ATOM 2493 O O . VAL B 1 65 ? 19 -6.73 -24.312 1 89.06 65 VAL B O 1
ATOM 2496 N N . HIS B 1 66 ? 19.375 -6.93 -22.203 1 85.69 66 HIS B N 1
ATOM 2497 C CA . HIS B 1 66 ? 19.938 -8.266 -22.359 1 85.69 66 HIS B CA 1
ATOM 2498 C C . HIS B 1 66 ? 18.844 -9.297 -22.625 1 85.69 66 HIS B C 1
ATOM 2500 O O . HIS B 1 66 ? 19 -10.156 -23.5 1 85.69 66 HIS B O 1
ATOM 2506 N N . ALA B 1 67 ? 17.828 -9.141 -21.859 1 82.38 67 ALA B N 1
ATOM 2507 C CA . ALA B 1 67 ? 16.734 -10.102 -22 1 82.38 67 ALA B CA 1
ATOM 2508 C C . ALA B 1 67 ? 15.758 -9.656 -23.078 1 82.38 67 ALA B C 1
ATOM 2510 O O . ALA B 1 67 ? 15.836 -8.539 -23.578 1 82.38 67 ALA B O 1
ATOM 2511 N N . ASP B 1 68 ? 14.945 -10.508 -23.609 1 83.38 68 ASP B N 1
ATOM 2512 C CA . ASP B 1 68 ? 13.859 -10.164 -24.516 1 83.38 68 ASP B CA 1
ATOM 2513 C C . ASP B 1 68 ? 12.656 -9.602 -23.766 1 83.38 68 ASP B C 1
ATOM 2515 O O . ASP B 1 68 ? 11.828 -10.359 -23.266 1 83.38 68 ASP B O 1
ATOM 2519 N N . PHE B 1 69 ? 12.609 -8.297 -23.781 1 82.62 69 PHE B N 1
ATOM 2520 C CA . PHE B 1 69 ? 11.625 -7.574 -22.984 1 82.62 69 PHE B CA 1
ATOM 2521 C C . PHE B 1 69 ? 10.211 -7.992 -23.375 1 82.62 69 PHE B C 1
ATOM 2523 O O . PHE B 1 69 ? 9.352 -8.172 -22.5 1 82.62 69 PHE B O 1
ATOM 2530 N N . ILE B 1 70 ? 9.961 -8.172 -24.562 1 81.88 70 ILE B N 1
ATOM 2531 C CA . ILE B 1 70 ? 8.633 -8.531 -25.062 1 81.88 70 ILE B CA 1
ATOM 2532 C C . ILE B 1 70 ? 8.281 -9.953 -24.625 1 81.88 70 ILE B C 1
ATOM 2534 O O . ILE B 1 70 ? 7.168 -10.211 -24.172 1 81.88 70 ILE B O 1
ATOM 2538 N N . GLN B 1 71 ? 9.25 -10.828 -24.625 1 85.31 71 GLN B N 1
ATOM 2539 C CA . GLN B 1 71 ? 9.016 -12.219 -24.234 1 85.31 71 GLN B CA 1
ATOM 2540 C C . GLN B 1 71 ? 8.82 -12.352 -22.734 1 85.31 71 GLN B C 1
ATOM 2542 O O . GLN B 1 71 ? 8.125 -13.258 -22.266 1 85.31 71 GLN B O 1
ATOM 2547 N N . MET B 1 72 ? 9.383 -11.391 -21.984 1 89 72 MET B N 1
ATOM 2548 C CA . MET B 1 72 ? 9.273 -11.445 -20.531 1 89 72 MET B CA 1
ATOM 2549 C C . MET B 1 72 ? 7.859 -11.117 -20.078 1 89 72 MET B C 1
ATOM 2551 O O . MET B 1 72 ? 7.43 -11.555 -19.016 1 89 72 MET B O 1
ATOM 2555 N N . GLY B 1 73 ? 7.129 -10.336 -20.938 1 90.88 73 GLY B N 1
ATOM 2556 C CA . GLY B 1 73 ? 5.766 -9.977 -20.578 1 90.88 73 GLY B CA 1
ATOM 2557 C C . GLY B 1 73 ? 5.676 -9.234 -19.266 1 90.88 73 GLY B C 1
ATOM 2558 O O . GLY B 1 73 ? 6.426 -8.281 -19.016 1 90.88 73 GLY B O 1
ATOM 2559 N N . TYR B 1 74 ? 4.719 -9.711 -18.391 1 92.25 74 TYR B N 1
ATOM 2560 C CA . TYR B 1 74 ? 4.461 -9.055 -17.109 1 92.25 74 TYR B CA 1
ATOM 2561 C C . TYR B 1 74 ? 5.641 -9.227 -16.172 1 92.25 74 TYR B C 1
ATOM 2563 O O . TYR B 1 74 ? 5.801 -8.445 -15.219 1 92.25 74 TYR B O 1
ATOM 2571 N N . PHE B 1 75 ? 6.449 -10.258 -16.438 1 95.88 75 PHE B N 1
ATOM 2572 C CA . PHE B 1 75 ? 7.559 -10.531 -15.523 1 95.88 75 PHE B CA 1
ATOM 2573 C C . PHE B 1 75 ? 8.547 -9.375 -15.516 1 95.88 75 PHE B C 1
ATOM 2575 O O . PHE B 1 75 ? 9.172 -9.086 -14.492 1 95.88 75 PHE B O 1
ATOM 2582 N N . ALA B 1 76 ? 8.703 -8.695 -16.672 1 96.31 76 ALA B N 1
ATOM 2583 C CA . ALA B 1 76 ? 9.664 -7.602 -16.797 1 96.31 76 ALA B CA 1
ATOM 2584 C C . ALA B 1 76 ? 9.398 -6.516 -15.758 1 96.31 76 ALA B C 1
ATOM 2586 O O . ALA B 1 76 ? 10.336 -5.879 -15.266 1 96.31 76 ALA B O 1
ATOM 2587 N N . VAL B 1 77 ? 8.18 -6.43 -15.414 1 97.62 77 VAL B N 1
ATOM 2588 C CA . VAL B 1 77 ? 7.758 -5.391 -14.477 1 97.62 77 VAL B CA 1
ATOM 2589 C C . VAL B 1 77 ? 8.25 -5.734 -13.07 1 97.62 77 VAL B C 1
ATOM 2591 O O . VAL B 1 77 ? 8.617 -4.848 -12.297 1 97.62 77 VAL B O 1
ATOM 2594 N N . HIS B 1 78 ? 8.414 -6.973 -12.758 1 98.5 78 HIS B N 1
ATOM 2595 C CA . HIS B 1 78 ? 8.656 -7.434 -11.398 1 98.5 78 HIS B CA 1
ATOM 2596 C C . HIS B 1 78 ? 10.07 -7.082 -10.938 1 98.5 78 HIS B C 1
ATOM 2598 O O . HIS B 1 78 ? 10.242 -6.316 -9.992 1 98.5 78 HIS B O 1
ATOM 2604 N N . PRO B 1 79 ? 11.125 -7.574 -11.609 1 98.31 79 PRO B N 1
ATOM 2605 C CA . PRO B 1 79 ? 12.453 -7.219 -11.102 1 98.31 79 PRO B CA 1
ATOM 2606 C C . PRO B 1 79 ? 12.734 -5.719 -11.18 1 98.31 79 PRO B C 1
ATOM 2608 O O . PRO B 1 79 ? 13.438 -5.176 -10.328 1 98.31 79 PRO B O 1
ATOM 2611 N N . THR B 1 80 ? 12.148 -5.055 -12.195 1 98.31 80 THR B N 1
ATOM 2612 C CA . THR B 1 80 ? 12.359 -3.623 -12.391 1 98.31 80 THR B CA 1
ATOM 2613 C C . THR B 1 80 ? 11.781 -2.828 -11.227 1 98.31 80 THR B C 1
ATOM 2615 O O . THR B 1 80 ? 12.477 -2.016 -10.617 1 98.31 80 THR B O 1
ATOM 2618 N N . LEU B 1 81 ? 10.57 -3.141 -10.852 1 98.81 81 LEU B N 1
ATOM 2619 C CA . LEU B 1 81 ? 9.906 -2.369 -9.805 1 98.81 81 LEU B CA 1
ATOM 2620 C C . LEU B 1 81 ? 10.391 -2.791 -8.422 1 98.81 81 LEU B C 1
ATOM 2622 O O . LEU B 1 81 ? 10.477 -1.966 -7.512 1 98.81 81 LEU B O 1
ATOM 2626 N N . GLN B 1 82 ? 10.703 -4.074 -8.242 1 98.88 82 GLN B N 1
ATOM 2627 C CA . GLN B 1 82 ? 11.172 -4.547 -6.949 1 98.88 82 GLN B CA 1
ATOM 2628 C C . GLN B 1 82 ? 12.492 -3.883 -6.566 1 98.88 82 GLN B C 1
ATOM 2630 O O . GLN B 1 82 ? 12.672 -3.459 -5.422 1 98.88 82 GLN B O 1
ATOM 2635 N N . THR B 1 83 ? 13.422 -3.812 -7.496 1 98.88 83 THR B N 1
ATOM 2636 C CA . THR B 1 83 ? 14.711 -3.213 -7.176 1 98.88 83 THR B CA 1
ATOM 2637 C C . THR B 1 83 ? 14.57 -1.712 -6.945 1 98.88 83 THR B C 1
ATOM 2639 O O . THR B 1 83 ? 15.227 -1.15 -6.062 1 98.88 83 THR B O 1
ATOM 2642 N N . ALA B 1 84 ? 13.719 -1.054 -7.711 1 98.88 84 ALA B N 1
ATOM 2643 C CA . ALA B 1 84 ? 13.445 0.364 -7.484 1 98.88 84 ALA B CA 1
ATOM 2644 C C . ALA B 1 84 ? 12.812 0.59 -6.117 1 98.88 84 ALA B C 1
ATOM 2646 O O . ALA B 1 84 ? 13.102 1.582 -5.445 1 98.88 84 ALA B O 1
ATOM 2647 N N . ALA B 1 85 ? 11.93 -0.301 -5.734 1 98.94 85 ALA B N 1
ATOM 2648 C CA . ALA B 1 85 ? 11.273 -0.192 -4.434 1 98.94 85 ALA B CA 1
ATOM 2649 C C . ALA B 1 85 ? 12.289 -0.273 -3.299 1 98.94 85 ALA B C 1
ATOM 2651 O O . ALA B 1 85 ? 12.242 0.52 -2.355 1 98.94 85 ALA B O 1
ATOM 2652 N N . VAL B 1 86 ? 13.172 -1.218 -3.404 1 98.88 86 VAL B N 1
ATOM 2653 C CA . VAL B 1 86 ? 14.156 -1.402 -2.346 1 98.88 86 VAL B CA 1
ATOM 2654 C C . VAL B 1 86 ? 15.062 -0.176 -2.264 1 98.88 86 VAL B C 1
ATOM 2656 O O . VAL B 1 86 ? 15.43 0.265 -1.171 1 98.88 86 VAL B O 1
ATOM 2659 N N . LEU B 1 87 ? 15.422 0.385 -3.414 1 98.81 87 LEU B N 1
ATOM 2660 C CA . LEU B 1 87 ? 16.156 1.643 -3.416 1 98.81 87 LEU B CA 1
ATOM 2661 C C . LEU B 1 87 ? 15.383 2.736 -2.697 1 98.81 87 LEU B C 1
ATOM 2663 O O . LEU B 1 87 ? 15.93 3.459 -1.865 1 98.81 87 LEU B O 1
ATOM 2667 N N . ALA B 1 88 ? 14.156 2.822 -2.998 1 98.62 88 ALA B N 1
ATOM 2668 C CA . ALA B 1 88 ? 13.305 3.84 -2.379 1 98.62 88 ALA B CA 1
ATOM 2669 C C . ALA B 1 88 ? 13.234 3.645 -0.867 1 98.62 88 ALA B C 1
ATOM 2671 O O . ALA B 1 88 ? 13.344 4.609 -0.105 1 98.62 88 ALA B O 1
ATOM 2672 N N . PHE B 1 89 ? 12.992 2.387 -0.43 1 98.75 89 PHE B N 1
ATOM 2673 C CA . PHE B 1 89 ? 12.922 2.102 0.999 1 98.75 89 PHE B CA 1
ATOM 2674 C C . PHE B 1 89 ? 14.227 2.494 1.689 1 98.75 89 PHE B C 1
ATOM 2676 O O . PHE B 1 89 ? 14.203 3.113 2.756 1 98.75 89 PHE B O 1
ATOM 2683 N N . ALA B 1 90 ? 15.336 2.15 1.076 1 98.31 90 ALA B N 1
ATOM 2684 C CA . ALA B 1 90 ? 16.641 2.469 1.66 1 98.31 90 ALA B CA 1
ATOM 2685 C C . ALA B 1 90 ? 16.859 3.977 1.723 1 98.31 90 ALA B C 1
ATOM 2687 O O . ALA B 1 90 ? 17.312 4.5 2.738 1 98.31 90 ALA B O 1
ATOM 2688 N N . MET B 1 91 ? 16.547 4.645 0.649 1 97.25 91 MET B N 1
ATOM 2689 C CA . MET B 1 91 ? 16.688 6.098 0.634 1 97.25 91 MET B CA 1
ATOM 2690 C C . MET B 1 91 ? 15.812 6.738 1.713 1 97.25 91 MET B C 1
ATOM 2692 O O . MET B 1 91 ? 16.219 7.715 2.344 1 97.25 91 MET B O 1
ATOM 2696 N N . GLY B 1 92 ? 14.672 6.184 1.894 1 97.31 92 GLY B N 1
ATOM 2697 C CA . GLY B 1 92 ? 13.797 6.668 2.951 1 97.31 92 GLY B CA 1
ATOM 2698 C C . GLY B 1 92 ? 14.398 6.516 4.336 1 97.31 92 GLY B C 1
ATOM 2699 O O . GLY B 1 92 ? 14.258 7.402 5.18 1 97.31 92 GLY B O 1
ATOM 2700 N N . VAL B 1 93 ? 15.008 5.426 4.551 1 96.81 93 VAL B N 1
ATOM 2701 C CA . VAL B 1 93 ? 15.625 5.18 5.848 1 96.81 93 VAL B CA 1
ATOM 2702 C C . VAL B 1 93 ? 16.828 6.102 6.031 1 96.81 93 VAL B C 1
ATOM 2704 O O . VAL B 1 93 ? 17.016 6.68 7.105 1 96.81 93 VAL B O 1
ATOM 2707 N N . MET B 1 94 ? 17.562 6.34 5.012 1 94.81 94 MET B N 1
ATOM 2708 C CA . MET B 1 94 ? 18.828 7.082 5.094 1 94.81 94 MET B CA 1
ATOM 2709 C C . MET B 1 94 ? 18.562 8.57 5.305 1 94.81 94 MET B C 1
ATOM 2711 O O . MET B 1 94 ? 19.438 9.297 5.766 1 94.81 94 MET B O 1
ATOM 2715 N N . THR B 1 95 ? 17.422 9.016 5 1 92.94 95 THR B N 1
ATOM 2716 C CA . THR B 1 95 ? 17.125 10.438 5.16 1 92.94 95 THR B CA 1
ATOM 2717 C C . THR B 1 95 ? 16.875 10.773 6.625 1 92.94 95 THR B C 1
ATOM 2719 O O . THR B 1 95 ? 16.812 11.945 6.996 1 92.94 95 THR B O 1
ATOM 2722 N N . LEU B 1 96 ? 16.672 9.797 7.516 1 91.19 96 LEU B N 1
ATOM 2723 C CA . LEU B 1 96 ? 16.328 10.031 8.914 1 91.19 96 LEU B CA 1
ATOM 2724 C C . LEU B 1 96 ? 17.547 10.461 9.711 1 91.19 96 LEU B C 1
ATOM 2726 O O . LEU B 1 96 ? 17.422 11.07 10.781 1 91.19 96 LEU B O 1
ATOM 2730 N N . GLN B 1 97 ? 18.797 10.094 9.297 1 77.62 97 GLN B N 1
ATOM 2731 C CA . GLN B 1 97 ? 19.984 10.438 10.07 1 77.62 97 GLN B CA 1
ATOM 2732 C C . GLN B 1 97 ? 20.969 11.258 9.242 1 77.62 97 GLN B C 1
ATOM 2734 O O . GLN B 1 97 ? 21.078 11.062 8.031 1 77.62 97 GLN B O 1
ATOM 2739 N N . PRO B 1 98 ? 21.594 12.195 9.82 1 69.94 98 PRO B N 1
ATOM 2740 C CA . PRO B 1 98 ? 21.562 12.742 11.18 1 69.94 98 PRO B CA 1
ATOM 2741 C C . PRO B 1 98 ? 20.484 13.805 11.375 1 69.94 98 PRO B C 1
ATOM 2743 O O . PRO B 1 98 ? 20.062 14.438 10.398 1 69.94 98 PRO B O 1
ATOM 2746 N N . THR B 1 99 ? 19.844 13.805 12.547 1 69.06 99 THR B N 1
ATOM 2747 C CA . THR B 1 99 ? 18.891 14.859 12.875 1 69.06 99 THR B CA 1
ATOM 2748 C C . THR B 1 99 ? 19.469 15.82 13.906 1 69.06 99 THR B C 1
ATOM 2750 O O . THR B 1 99 ? 19.766 15.414 15.039 1 69.06 99 THR B O 1
ATOM 2753 N N . LEU B 1 100 ? 19.688 17.016 13.445 1 74.94 100 LEU B N 1
ATOM 2754 C CA . LEU B 1 100 ? 20.422 18 14.227 1 74.94 100 LEU B CA 1
ATOM 2755 C C . LEU B 1 100 ? 19.484 18.938 14.977 1 74.94 100 LEU B C 1
ATOM 2757 O O . LEU B 1 100 ? 19.875 19.578 15.945 1 74.94 100 LEU B O 1
ATOM 2761 N N . SER B 1 101 ? 18.359 19.031 14.492 1 81.5 101 SER B N 1
ATOM 2762 C CA . SER B 1 101 ? 17.359 19.922 15.062 1 81.5 101 SER B CA 1
ATOM 2763 C C . SER B 1 101 ? 15.961 19.312 14.961 1 81.5 101 SER B C 1
ATOM 2765 O O . SER B 1 101 ? 15.758 18.312 14.266 1 81.5 101 SER B O 1
ATOM 2767 N N . ALA B 1 102 ? 15.094 19.875 15.703 1 83.81 102 ALA B N 1
ATOM 2768 C CA . ALA B 1 102 ? 13.703 19.438 15.633 1 83.81 102 ALA B CA 1
ATOM 2769 C C . ALA B 1 102 ? 13.141 19.609 14.227 1 83.81 102 ALA B C 1
ATOM 2771 O O . ALA B 1 102 ? 12.383 18.766 13.742 1 83.81 102 ALA B O 1
ATOM 2772 N N . ALA B 1 103 ? 13.5 20.719 13.68 1 86.44 103 ALA B N 1
ATOM 2773 C CA . ALA B 1 103 ? 13.039 20.984 12.32 1 86.44 103 ALA B CA 1
ATOM 2774 C C . ALA B 1 103 ? 13.602 19.969 11.336 1 86.44 103 ALA B C 1
ATOM 2776 O O . ALA B 1 103 ? 12.891 19.5 10.445 1 86.44 103 ALA B O 1
ATOM 2777 N N . SER B 1 104 ? 14.852 19.641 11.5 1 87.56 104 SER B N 1
ATOM 2778 C CA . SER B 1 104 ? 15.484 18.672 10.617 1 87.56 104 SER B CA 1
ATOM 2779 C C . SER B 1 104 ? 14.906 17.266 10.844 1 87.56 104 SER B C 1
ATOM 2781 O O . SER B 1 104 ? 14.773 16.484 9.906 1 87.56 104 SER B O 1
ATOM 2783 N N . LYS B 1 105 ? 14.531 17.016 12.016 1 89.12 105 LYS B N 1
ATOM 2784 C CA . LYS B 1 105 ? 13.922 15.734 12.336 1 89.12 105 LYS B CA 1
ATOM 2785 C C . LYS B 1 105 ? 12.555 15.586 11.664 1 89.12 105 LYS B C 1
ATOM 2787 O O . LYS B 1 105 ? 12.25 14.547 11.086 1 89.12 105 LYS B O 1
ATOM 2792 N N . GLU B 1 106 ? 11.828 16.609 11.75 1 90.19 106 GLU B N 1
ATOM 2793 C CA . GLU B 1 106 ? 10.516 16.609 11.125 1 90.19 106 GLU B CA 1
ATOM 2794 C C . GLU B 1 106 ? 10.625 16.484 9.609 1 90.19 106 GLU B C 1
ATOM 2796 O O . GLU B 1 106 ? 9.859 15.742 8.984 1 90.19 106 GLU B O 1
ATOM 2801 N N . ALA B 1 107 ? 11.547 17.188 9.039 1 91.06 107 ALA B N 1
ATOM 2802 C CA . ALA B 1 107 ? 11.766 17.109 7.598 1 91.06 107 ALA B CA 1
ATOM 2803 C C . ALA B 1 107 ? 12.195 15.711 7.176 1 91.06 107 ALA B C 1
ATOM 2805 O O . ALA B 1 107 ? 11.75 15.195 6.148 1 91.06 107 ALA B O 1
ATOM 2806 N N . GLY B 1 108 ? 13.102 15.133 7.961 1 93.44 108 GLY B N 1
ATOM 2807 C CA . GLY B 1 108 ? 13.531 13.766 7.699 1 93.44 108 GLY B CA 1
ATOM 2808 C C . GLY B 1 108 ? 12.398 12.758 7.758 1 93.44 108 GLY B C 1
ATOM 2809 O O . GLY B 1 108 ? 12.297 11.875 6.902 1 93.44 108 GLY B O 1
ATOM 2810 N N . ARG B 1 109 ? 11.562 12.992 8.734 1 93.56 109 ARG B N 1
ATOM 2811 C CA . ARG B 1 109 ? 10.406 12.109 8.883 1 93.56 109 ARG B CA 1
ATOM 2812 C C . ARG B 1 109 ? 9.461 12.242 7.695 1 93.56 109 ARG B C 1
ATOM 2814 O O . ARG B 1 109 ? 8.938 11.242 7.203 1 93.56 109 ARG B O 1
ATOM 2821 N N . THR B 1 110 ? 9.25 13.383 7.246 1 92.75 110 THR B N 1
ATOM 2822 C CA . THR B 1 110 ? 8.375 13.633 6.102 1 92.75 110 THR B CA 1
ATOM 2823 C C . THR B 1 110 ? 8.945 12.984 4.84 1 92.75 110 THR B C 1
ATOM 2825 O O . THR B 1 110 ? 8.219 12.312 4.102 1 92.75 110 THR B O 1
ATOM 2828 N N . ARG B 1 111 ? 10.211 13.172 4.582 1 94.62 111 ARG B N 1
ATOM 2829 C CA . ARG B 1 111 ? 10.844 12.539 3.43 1 94.62 111 ARG B CA 1
ATOM 2830 C C . ARG B 1 111 ? 10.766 11.016 3.525 1 94.62 111 ARG B C 1
ATOM 2832 O O . ARG B 1 111 ? 10.516 10.344 2.527 1 94.62 111 ARG B O 1
ATOM 2839 N N . HIS B 1 112 ? 11.016 10.547 4.75 1 97.12 112 HIS B N 1
ATOM 2840 C CA . HIS B 1 112 ? 10.914 9.109 4.988 1 97.12 112 HIS B CA 1
ATOM 2841 C C . HIS B 1 112 ? 9.547 8.578 4.578 1 97.12 112 HIS B C 1
ATOM 2843 O O . HIS B 1 112 ? 9.453 7.586 3.85 1 97.12 112 HIS B O 1
ATOM 2849 N N . GLN B 1 113 ? 8.562 9.281 4.996 1 95.88 113 GLN B N 1
ATOM 2850 C CA . GLN B 1 113 ? 7.203 8.844 4.68 1 95.88 113 GLN B CA 1
ATOM 2851 C C . GLN B 1 113 ? 6.934 8.922 3.182 1 95.88 113 GLN B C 1
ATOM 2853 O O . GLN B 1 113 ? 6.289 8.039 2.615 1 95.88 113 GLN B O 1
ATOM 2858 N N . LYS B 1 114 ? 7.375 9.945 2.523 1 95.25 114 LYS B N 1
ATOM 2859 C CA . LYS B 1 114 ? 7.168 10.094 1.085 1 95.25 114 LYS B CA 1
ATOM 2860 C C . LYS B 1 114 ? 7.863 8.977 0.312 1 95.25 114 LYS B C 1
ATOM 2862 O O . LYS B 1 114 ? 7.289 8.414 -0.624 1 95.25 114 LYS B O 1
ATOM 2867 N N . PHE B 1 115 ? 9.07 8.656 0.688 1 97.25 115 PHE B N 1
ATOM 2868 C CA . PHE B 1 115 ? 9.797 7.586 0.025 1 97.25 115 PHE B CA 1
ATOM 2869 C C . PHE B 1 115 ? 9.125 6.242 0.268 1 97.25 115 PHE B C 1
ATOM 2871 O O . PHE B 1 115 ? 8.992 5.43 -0.651 1 97.25 115 PHE B O 1
ATOM 2878 N N . GLN B 1 116 ? 8.703 6.023 1.544 1 98.25 116 GLN B N 1
ATOM 2879 C CA . GLN B 1 116 ? 8.141 4.727 1.908 1 98.25 116 GLN B CA 1
ATOM 2880 C C . GLN B 1 116 ? 6.766 4.531 1.281 1 98.25 116 GLN B C 1
ATOM 2882 O O . GLN B 1 116 ? 6.543 3.564 0.55 1 98.25 116 GLN B O 1
ATOM 2887 N N . LEU B 1 117 ? 5.883 5.516 1.492 1 96.75 117 LEU B N 1
ATOM 2888 C CA . LEU B 1 117 ? 4.48 5.363 1.134 1 96.75 117 LEU B CA 1
ATOM 2889 C C . LEU B 1 117 ? 4.227 5.84 -0.292 1 96.75 117 LEU B C 1
ATOM 2891 O O . LEU B 1 117 ? 3.375 5.289 -0.995 1 96.75 117 LEU B O 1
ATOM 2895 N N . GLY B 1 118 ? 4.961 6.844 -0.755 1 95.88 118 GLY B N 1
ATOM 2896 C CA . GLY B 1 118 ? 4.723 7.457 -2.053 1 95.88 118 GLY B CA 1
ATOM 2897 C C . GLY B 1 118 ? 5.441 6.75 -3.188 1 95.88 118 GLY B C 1
ATOM 2898 O O . GLY B 1 118 ? 5.027 6.84 -4.344 1 95.88 118 GLY B O 1
ATOM 2899 N N . LEU B 1 119 ? 6.48 6.062 -2.852 1 97.31 119 LEU B N 1
ATOM 2900 C CA . LEU B 1 119 ? 7.273 5.426 -3.898 1 97.31 119 LEU B CA 1
ATOM 2901 C C . LEU B 1 119 ? 7.465 3.941 -3.607 1 97.31 119 LEU B C 1
ATOM 2903 O O . LEU B 1 119 ? 6.984 3.09 -4.359 1 97.31 119 LEU B O 1
ATOM 2907 N N . GLY B 1 120 ? 8.062 3.615 -2.455 1 98.62 120 GLY B N 1
ATOM 2908 C CA . GLY B 1 120 ? 8.406 2.246 -2.117 1 98.62 120 GLY B CA 1
ATOM 2909 C C . GLY B 1 120 ? 7.23 1.293 -2.189 1 98.62 120 GLY B C 1
ATOM 2910 O O . GLY B 1 120 ? 7.246 0.334 -2.965 1 98.62 120 GLY B O 1
ATOM 2911 N N . PHE B 1 121 ? 6.16 1.58 -1.493 1 98.69 121 PHE B N 1
ATOM 2912 C CA . PHE B 1 121 ? 5.016 0.683 -1.385 1 98.69 121 PHE B CA 1
ATOM 2913 C C . PHE B 1 121 ? 4.328 0.518 -2.734 1 98.69 121 PHE B C 1
ATOM 2915 O O . PHE B 1 121 ? 4.055 -0.604 -3.164 1 98.69 121 PHE B O 1
ATOM 2922 N N . PRO B 1 122 ? 4.039 1.617 -3.479 1 98.44 122 PRO B N 1
ATOM 2923 C CA . PRO B 1 122 ? 3.42 1.414 -4.789 1 98.44 122 PRO B CA 1
ATOM 2924 C C . PRO B 1 122 ? 4.266 0.535 -5.711 1 98.44 122 PRO B C 1
ATOM 2926 O O . PRO B 1 122 ? 3.734 -0.351 -6.383 1 98.44 122 PRO B O 1
ATOM 2929 N N . LEU B 1 123 ? 5.539 0.768 -5.703 1 98.81 123 LEU B N 1
ATOM 2930 C CA . LEU B 1 123 ? 6.426 0.024 -6.59 1 98.81 123 LEU B CA 1
ATOM 2931 C C . LEU B 1 123 ? 6.461 -1.452 -6.207 1 98.81 123 LEU B C 1
ATOM 2933 O O . LEU B 1 123 ? 6.352 -2.324 -7.074 1 98.81 123 LEU B O 1
ATOM 2937 N N . ILE B 1 124 ? 6.574 -1.732 -4.895 1 98.81 124 ILE B N 1
ATOM 2938 C CA . ILE B 1 124 ? 6.742 -3.119 -4.477 1 98.81 124 ILE B CA 1
ATOM 2939 C C . ILE B 1 124 ? 5.434 -3.881 -4.68 1 98.81 124 ILE B C 1
ATOM 2941 O O . ILE B 1 124 ? 5.445 -5.066 -5.016 1 98.81 124 ILE B O 1
ATOM 2945 N N . ILE B 1 125 ? 4.289 -3.209 -4.508 1 98.69 125 ILE B N 1
ATOM 2946 C CA . ILE B 1 125 ? 2.984 -3.84 -4.684 1 98.69 125 ILE B CA 1
ATOM 2947 C C . ILE B 1 125 ? 2.754 -4.148 -6.16 1 98.69 125 ILE B C 1
ATOM 2949 O O . ILE B 1 125 ? 2.414 -5.277 -6.52 1 98.69 125 ILE B O 1
ATOM 2953 N N . LEU B 1 126 ? 2.973 -3.189 -7.023 1 98.62 126 LEU B N 1
ATOM 2954 C CA . LEU B 1 126 ? 2.756 -3.398 -8.453 1 98.62 126 LEU B CA 1
ATOM 2955 C C . LEU B 1 126 ? 3.719 -4.445 -9 1 98.62 126 LEU B C 1
ATOM 2957 O O . LEU B 1 126 ? 3.34 -5.262 -9.844 1 98.62 126 LEU B O 1
ATOM 2961 N N . GLY B 1 127 ? 4.965 -4.383 -8.562 1 98.69 127 GLY B N 1
ATOM 2962 C CA . GLY B 1 127 ? 5.906 -5.418 -8.961 1 98.69 127 GLY B CA 1
ATOM 2963 C C . GLY B 1 127 ? 5.5 -6.805 -8.508 1 98.69 127 GLY B C 1
ATOM 2964 O O . GLY B 1 127 ? 5.668 -7.781 -9.242 1 98.69 127 GLY B O 1
ATOM 2965 N N . SER B 1 128 ? 5.004 -6.926 -7.289 1 98.62 128 SER B N 1
ATOM 2966 C CA . SER B 1 128 ? 4.543 -8.211 -6.773 1 98.62 128 SER B CA 1
ATOM 2967 C C . SER B 1 128 ? 3.332 -8.711 -7.547 1 98.62 128 SER B C 1
ATOM 2969 O O . SER B 1 128 ? 3.248 -9.898 -7.871 1 98.62 128 SER B O 1
ATOM 2971 N N . LEU B 1 129 ? 2.4 -7.82 -7.883 1 98.12 129 LEU B N 1
ATOM 2972 C CA . LEU B 1 129 ? 1.235 -8.211 -8.672 1 98.12 129 LEU B CA 1
ATOM 2973 C C . LEU B 1 129 ? 1.65 -8.703 -10.047 1 98.12 129 LEU B C 1
ATOM 2975 O O . LEU B 1 129 ? 1.076 -9.664 -10.57 1 98.12 129 LEU B O 1
ATOM 2979 N N . ALA B 1 130 ? 2.623 -8.117 -10.594 1 98.19 130 ALA B N 1
ATOM 2980 C CA . ALA B 1 130 ? 3.082 -8.477 -11.93 1 98.19 130 ALA B CA 1
ATOM 2981 C C . ALA B 1 130 ? 3.582 -9.914 -11.969 1 98.19 130 ALA B C 1
ATOM 2983 O O . ALA B 1 130 ? 3.27 -10.664 -12.898 1 98.19 130 ALA B O 1
ATOM 2984 N N . VAL B 1 131 ? 4.34 -10.344 -10.938 1 97.81 131 VAL B N 1
ATOM 2985 C CA . VAL B 1 131 ? 4.887 -11.695 -10.977 1 97.81 131 VAL B CA 1
ATOM 2986 C C . VAL B 1 131 ? 3.785 -12.703 -10.656 1 97.81 131 VAL B C 1
ATOM 2988 O O . VAL B 1 131 ? 3.787 -13.82 -11.18 1 97.81 131 VAL B O 1
ATOM 2991 N N . ILE B 1 132 ? 2.832 -12.32 -9.859 1 97.62 132 ILE B N 1
ATOM 2992 C CA . ILE B 1 132 ? 1.715 -13.203 -9.555 1 97.62 132 ILE B CA 1
ATOM 2993 C C . ILE B 1 132 ? 0.9 -13.461 -10.82 1 97.62 132 ILE B C 1
ATOM 2995 O O . ILE B 1 132 ? 0.569 -14.609 -11.133 1 97.62 132 ILE B O 1
ATOM 2999 N N . VAL B 1 133 ? 0.62 -12.398 -11.57 1 97.31 133 VAL B N 1
ATOM 3000 C CA . VAL B 1 133 ? -0.127 -12.516 -12.82 1 97.31 133 VAL B CA 1
ATOM 3001 C C . VAL B 1 133 ? 0.691 -13.305 -13.836 1 97.31 133 VAL B C 1
ATOM 3003 O O . VAL B 1 133 ? 0.157 -14.164 -14.539 1 97.31 133 VAL B O 1
ATOM 3006 N N . HIS B 1 134 ? 1.968 -13.047 -13.891 1 96.69 134 HIS B N 1
ATOM 3007 C CA . HIS B 1 134 ? 2.846 -13.734 -14.828 1 96.69 134 HIS B CA 1
ATOM 3008 C C . HIS B 1 134 ? 2.861 -15.234 -14.57 1 96.69 134 HIS B C 1
ATOM 3010 O O . HIS B 1 134 ? 2.705 -16.031 -15.5 1 96.69 134 HIS B O 1
ATOM 3016 N N . LYS B 1 135 ? 3.025 -15.633 -13.336 1 96.31 135 LYS B N 1
ATOM 3017 C CA . LYS B 1 135 ? 3.096 -17.047 -13 1 96.31 135 LYS B CA 1
ATOM 3018 C C . LYS B 1 135 ? 1.765 -17.75 -13.273 1 96.31 135 LYS B C 1
ATOM 3020 O O . LYS B 1 135 ? 1.739 -18.906 -13.719 1 96.31 135 LYS B O 1
ATOM 3025 N N . GLU B 1 136 ? 0.728 -16.969 -13.008 1 95.5 136 GLU B N 1
ATOM 3026 C CA . GLU B 1 136 ? -0.581 -17.531 -13.32 1 95.5 136 GLU B CA 1
ATOM 3027 C C . GLU B 1 136 ? -0.727 -17.781 -14.82 1 95.5 136 GLU B C 1
ATOM 3029 O O . GLU B 1 136 ? -1.198 -18.844 -15.227 1 95.5 136 GLU B O 1
ATOM 3034 N N . LYS B 1 137 ? -0.337 -16.875 -15.648 1 95.25 137 LYS B N 1
ATOM 3035 C CA . LYS B 1 137 ? -0.419 -17 -17.094 1 95.25 137 LYS B CA 1
ATOM 3036 C C . LYS B 1 137 ? 0.444 -18.156 -17.609 1 95.25 137 LYS B C 1
ATOM 3038 O O . LYS B 1 137 ? 0.077 -18.844 -18.562 1 95.25 137 LYS B O 1
ATOM 3043 N N . MET B 1 138 ? 1.538 -18.422 -16.906 1 94.75 138 MET B N 1
ATOM 3044 C CA . MET B 1 138 ? 2.486 -19.438 -17.328 1 94.75 138 MET B CA 1
ATOM 3045 C C . MET B 1 138 ? 2.109 -20.797 -16.734 1 94.75 138 MET B C 1
ATOM 3047 O O . MET B 1 138 ? 2.725 -21.812 -17.062 1 94.75 138 MET B O 1
ATOM 3051 N N . GLY B 1 139 ? 1.129 -20.797 -15.859 1 95.06 139 GLY B N 1
ATOM 3052 C CA . GLY B 1 139 ? 0.742 -22.031 -15.195 1 95.06 139 GLY B CA 1
ATOM 3053 C C . GLY B 1 139 ? 1.747 -22.484 -14.156 1 95.06 139 GLY B C 1
ATOM 3054 O O . GLY B 1 139 ? 1.871 -23.688 -13.891 1 95.06 139 GLY B O 1
ATOM 3055 N N . TRP B 1 140 ? 2.541 -21.531 -13.578 1 94.69 140 TRP B N 1
ATOM 3056 C CA . TRP B 1 140 ? 3.566 -21.859 -12.594 1 94.69 140 TRP B CA 1
ATOM 3057 C C . TRP B 1 140 ? 3.045 -21.656 -11.18 1 94.69 140 TRP B C 1
ATOM 3059 O O . TRP B 1 140 ? 2.221 -20.766 -10.938 1 94.69 140 TRP B O 1
ATOM 3069 N N . GLY B 1 141 ? 3.557 -22.453 -10.281 1 95.25 141 GLY B N 1
ATOM 3070 C CA . GLY B 1 141 ? 3.189 -22.312 -8.883 1 95.25 141 GLY B CA 1
ATOM 3071 C C . GLY B 1 141 ? 3.701 -21.031 -8.25 1 95.25 141 GLY B C 1
ATOM 3072 O O . GLY B 1 141 ? 4.734 -20.5 -8.664 1 95.25 141 GLY B O 1
ATOM 3073 N N . HIS B 1 142 ? 2.982 -20.609 -7.297 1 96.44 142 HIS B N 1
ATOM 3074 C CA . HIS B 1 142 ? 3.391 -19.438 -6.523 1 96.44 142 HIS B CA 1
ATOM 3075 C C . HIS B 1 142 ? 4.105 -19.844 -5.238 1 96.44 142 HIS B C 1
ATOM 3077 O O . HIS B 1 142 ? 3.746 -20.844 -4.621 1 96.44 142 HIS B O 1
ATOM 3083 N N . PHE B 1 143 ? 5.176 -19.094 -4.82 1 96.81 143 PHE B N 1
ATOM 3084 C CA . PHE B 1 143 ? 5.883 -19.203 -3.551 1 96.81 143 PHE B CA 1
ATOM 3085 C C . PHE B 1 143 ? 6.562 -20.562 -3.426 1 96.81 143 PHE B C 1
ATOM 3087 O O . PHE B 1 143 ? 6.598 -21.141 -2.344 1 96.81 143 PHE B O 1
ATOM 3094 N N . THR B 1 144 ? 7.047 -21.016 -4.508 1 95.56 144 THR B N 1
ATOM 3095 C CA . THR B 1 144 ? 7.68 -22.328 -4.52 1 95.56 144 THR B CA 1
ATOM 3096 C C . THR B 1 144 ? 9.172 -22.203 -4.211 1 95.56 144 THR B C 1
ATOM 3098 O O . THR B 1 144 ? 9.805 -23.188 -3.799 1 95.56 144 THR B O 1
ATOM 3101 N N . SER B 1 145 ? 9.789 -21.094 -4.395 1 97.19 145 SER B N 1
ATOM 3102 C CA . SER B 1 145 ? 11.219 -20.875 -4.16 1 97.19 145 SER B CA 1
ATOM 3103 C C . SER B 1 145 ? 11.453 -20.125 -2.854 1 97.19 145 SER B C 1
ATOM 3105 O O . SER B 1 145 ? 10.547 -19.5 -2.318 1 97.19 145 SER B O 1
ATOM 3107 N N . LEU B 1 146 ? 12.703 -20.234 -2.354 1 97.69 146 LEU B N 1
ATOM 3108 C CA . LEU B 1 146 ? 13.07 -19.453 -1.175 1 97.69 146 LEU B CA 1
ATOM 3109 C C . LEU B 1 146 ? 12.961 -17.953 -1.46 1 97.69 146 LEU B C 1
ATOM 3111 O O . LEU B 1 146 ? 12.547 -17.172 -0.595 1 97.69 146 LEU B O 1
ATOM 3115 N N . HIS B 1 147 ? 13.344 -17.516 -2.693 1 98.5 147 HIS B N 1
ATOM 3116 C CA . HIS B 1 147 ? 13.211 -16.125 -3.109 1 98.5 147 HIS B CA 1
ATOM 3117 C C . HIS B 1 147 ? 11.789 -15.633 -2.922 1 98.5 147 HIS B C 1
ATOM 3119 O O . HIS B 1 147 ? 11.562 -14.602 -2.285 1 98.5 147 HIS B O 1
ATOM 3125 N N . SER B 1 148 ? 10.859 -16.422 -3.398 1 98.31 148 SER B N 1
ATOM 3126 C CA . SER B 1 148 ? 9.484 -15.953 -3.361 1 98.31 148 SER B CA 1
ATOM 3127 C C . SER B 1 148 ? 8.906 -16.031 -1.951 1 98.31 148 SER B C 1
ATOM 3129 O O . SER B 1 148 ? 8.078 -15.195 -1.566 1 98.31 148 SER B O 1
ATOM 3131 N N . ARG B 1 149 ? 9.344 -16.922 -1.151 1 98.25 149 ARG B N 1
ATOM 3132 C CA . ARG B 1 149 ? 8.883 -17 0.231 1 98.25 149 ARG B CA 1
ATOM 3133 C C . ARG B 1 149 ? 9.453 -15.852 1.059 1 98.25 149 ARG B C 1
ATOM 3135 O O . ARG B 1 149 ? 8.75 -15.273 1.897 1 98.25 149 ARG B O 1
ATOM 3142 N N . PHE B 1 150 ? 10.711 -15.578 0.849 1 98.56 150 PHE B N 1
ATOM 3143 C CA . PHE B 1 150 ? 11.297 -14.406 1.486 1 98.56 150 PHE B CA 1
ATOM 3144 C C . PHE B 1 150 ? 10.586 -13.133 1.039 1 98.56 150 PHE B C 1
ATOM 3146 O O . PHE B 1 150 ? 10.352 -12.227 1.845 1 98.56 150 PHE B O 1
ATOM 3153 N N . GLY B 1 151 ? 10.273 -13.109 -0.247 1 98.62 151 GLY B N 1
ATOM 3154 C CA . GLY B 1 151 ? 9.523 -11.977 -0.759 1 98.62 151 GLY B CA 1
ATOM 3155 C C . GLY B 1 151 ? 8.172 -11.797 -0.087 1 98.62 151 GLY B C 1
ATOM 3156 O O . GLY B 1 151 ? 7.809 -10.688 0.307 1 98.62 151 GLY B O 1
ATOM 3157 N N . LEU B 1 152 ? 7.477 -12.859 0.062 1 98.56 152 LEU B N 1
ATOM 3158 C CA . LEU B 1 152 ? 6.168 -12.82 0.705 1 98.56 152 LEU B CA 1
ATOM 3159 C C . LEU B 1 152 ? 6.289 -12.367 2.156 1 98.56 152 LEU B C 1
ATOM 3161 O O . LEU B 1 152 ? 5.543 -11.492 2.6 1 98.56 152 LEU B O 1
ATOM 3165 N N . ALA B 1 153 ? 7.188 -12.945 2.854 1 98.56 153 ALA B N 1
ATOM 3166 C CA . ALA B 1 153 ? 7.398 -12.578 4.25 1 98.56 153 ALA B CA 1
ATOM 3167 C C . ALA B 1 153 ? 7.75 -11.094 4.379 1 98.56 153 ALA B C 1
ATOM 3169 O O . ALA B 1 153 ? 7.234 -10.406 5.258 1 98.56 153 ALA B O 1
ATOM 3170 N N . SER B 1 154 ? 8.633 -10.656 3.496 1 98.75 154 SER B N 1
ATOM 3171 C CA . SER B 1 154 ? 9.039 -9.25 3.52 1 98.75 154 SER B CA 1
ATOM 3172 C C . SER B 1 154 ? 7.852 -8.328 3.242 1 98.75 154 SER B C 1
ATOM 3174 O O . SER B 1 154 ? 7.711 -7.281 3.875 1 98.75 154 SER B O 1
ATOM 3176 N N . LEU B 1 155 ? 7.031 -8.734 2.295 1 98.69 155 LEU B N 1
ATOM 3177 C CA . LEU B 1 155 ? 5.871 -7.922 1.953 1 98.69 155 LEU B CA 1
ATOM 3178 C C . LEU B 1 155 ? 4.918 -7.809 3.137 1 98.69 155 LEU B C 1
ATOM 3180 O O . LEU B 1 155 ? 4.43 -6.719 3.445 1 98.69 155 LEU B O 1
ATOM 3184 N N . ILE B 1 156 ? 4.672 -8.852 3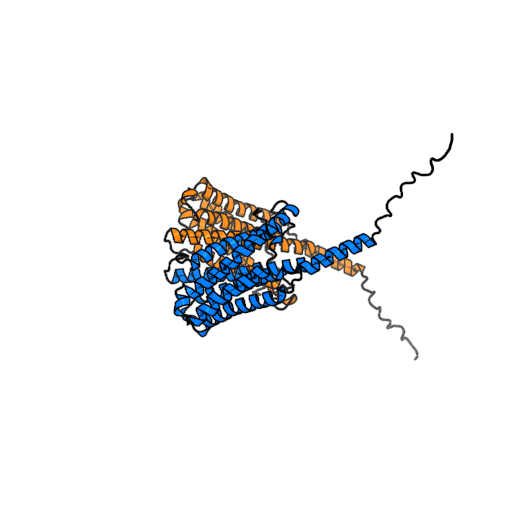.828 1 98.5 156 ILE B N 1
ATOM 3185 C CA . ILE B 1 156 ? 3.799 -8.859 4.996 1 98.5 156 ILE B CA 1
ATOM 3186 C C . ILE B 1 156 ? 4.391 -7.965 6.086 1 98.5 156 ILE B C 1
ATOM 3188 O O . ILE B 1 156 ? 3.693 -7.121 6.652 1 98.5 156 ILE B O 1
ATOM 3192 N N . LEU B 1 157 ? 5.605 -8.141 6.301 1 98.69 157 LEU B N 1
ATOM 3193 C CA . LEU B 1 157 ? 6.27 -7.359 7.34 1 98.69 157 LEU B CA 1
ATOM 3194 C C . LEU B 1 157 ? 6.297 -5.879 6.977 1 98.69 157 LEU B C 1
ATOM 3196 O O . LEU B 1 157 ? 6.215 -5.016 7.852 1 98.69 157 LEU B O 1
ATOM 3200 N N . LEU B 1 158 ? 6.484 -5.605 5.715 1 98.81 158 LEU B N 1
ATOM 3201 C CA . LEU B 1 158 ? 6.461 -4.219 5.258 1 98.81 158 LEU B CA 1
ATOM 3202 C C . LEU B 1 158 ? 5.117 -3.566 5.57 1 98.81 158 LEU B C 1
ATOM 3204 O O . LEU B 1 158 ? 5.07 -2.412 6 1 98.81 158 LEU B O 1
ATOM 3208 N N . VAL B 1 159 ? 4.055 -4.281 5.336 1 98.5 159 VAL B N 1
ATOM 3209 C CA . VAL B 1 159 ? 2.73 -3.74 5.621 1 98.5 159 VAL B CA 1
ATOM 3210 C C . VAL B 1 159 ? 2.584 -3.49 7.121 1 98.5 159 VAL B C 1
ATOM 3212 O O . VAL B 1 159 ? 2.145 -2.418 7.539 1 98.5 159 VAL B O 1
ATOM 3215 N N . ILE B 1 160 ? 3.008 -4.414 7.918 1 97.75 160 ILE B N 1
ATOM 3216 C CA . ILE B 1 160 ? 2.961 -4.262 9.367 1 97.75 160 ILE B CA 1
ATOM 3217 C C . ILE B 1 160 ? 3.816 -3.07 9.789 1 97.75 160 ILE B C 1
ATOM 3219 O O . ILE B 1 160 ? 3.398 -2.266 10.625 1 97.75 160 ILE B O 1
ATOM 3223 N N . GLN B 1 161 ? 4.984 -2.98 9.172 1 98.31 161 GLN B N 1
ATOM 3224 C CA . GLN B 1 161 ? 5.906 -1.875 9.422 1 98.31 161 GLN B CA 1
ATOM 3225 C C . GLN B 1 161 ? 5.242 -0.531 9.133 1 98.31 161 GLN B C 1
ATOM 3227 O O . GLN B 1 161 ? 5.363 0.41 9.922 1 98.31 161 GLN B O 1
ATOM 3232 N N . GLY B 1 162 ? 4.629 -0.468 7.965 1 97.81 162 GLY B N 1
ATOM 3233 C CA . GLY B 1 162 ? 3.943 0.76 7.598 1 97.81 162 GLY B CA 1
ATOM 3234 C C . GLY B 1 162 ? 2.818 1.127 8.547 1 97.81 162 GLY B C 1
ATOM 3235 O O . GLY B 1 162 ? 2.682 2.289 8.938 1 97.81 162 GLY B O 1
ATOM 3236 N N . VAL B 1 163 ? 2.039 0.179 8.984 1 96.81 163 VAL B N 1
ATOM 3237 C CA . VAL B 1 163 ? 0.911 0.404 9.875 1 96.81 163 VAL B CA 1
ATOM 3238 C C . VAL B 1 163 ? 1.421 0.836 11.25 1 96.81 163 VAL B C 1
ATOM 3240 O O . VAL B 1 163 ? 0.907 1.791 11.836 1 96.81 163 VAL B O 1
ATOM 3243 N N . ALA B 1 164 ? 2.387 0.129 11.719 1 96.12 164 ALA B N 1
ATOM 3244 C CA . ALA B 1 164 ? 2.959 0.472 13.023 1 96.12 164 ALA B CA 1
ATOM 3245 C C . ALA B 1 164 ? 3.527 1.888 13.016 1 96.12 164 ALA B C 1
ATOM 3247 O O . ALA B 1 164 ? 3.338 2.645 13.969 1 96.12 164 ALA B O 1
ATOM 3248 N N . GLY B 1 165 ? 4.242 2.232 11.984 1 96.69 165 GLY B N 1
ATOM 3249 C CA . GLY B 1 165 ? 4.773 3.582 11.859 1 96.69 165 GLY B CA 1
ATOM 3250 C C . GLY B 1 165 ? 3.689 4.645 11.828 1 96.69 165 GLY B C 1
ATOM 3251 O O . GLY B 1 165 ? 3.758 5.629 12.562 1 96.69 165 GLY B O 1
ATOM 3252 N N . ALA B 1 166 ? 2.707 4.422 11.055 1 95.81 166 ALA B N 1
ATOM 3253 C CA . ALA B 1 166 ? 1.6 5.367 10.938 1 95.81 166 ALA B CA 1
ATOM 3254 C C . ALA B 1 166 ? 0.838 5.488 12.258 1 95.81 166 ALA B C 1
ATOM 3256 O O . ALA B 1 166 ? 0.557 6.598 12.719 1 95.81 166 ALA B O 1
ATOM 3257 N N . ALA B 1 167 ? 0.546 4.398 12.859 1 95 167 ALA B N 1
ATOM 3258 C CA . ALA B 1 167 ? -0.232 4.371 14.094 1 95 167 ALA B CA 1
ATOM 3259 C C . ALA B 1 167 ? 0.505 5.09 15.219 1 95 167 ALA B C 1
ATOM 3261 O O . ALA B 1 167 ? -0.121 5.707 16.078 1 95 167 ALA B O 1
ATOM 3262 N N . SER B 1 168 ? 1.798 5.012 15.195 1 95.06 168 SER B N 1
ATOM 3263 C CA . SER B 1 168 ? 2.586 5.578 16.281 1 95.06 168 SER B CA 1
ATOM 3264 C C . SER B 1 168 ? 2.82 7.07 16.078 1 95.06 168 SER B C 1
ATOM 3266 O O . SER B 1 168 ? 3.008 7.816 17.047 1 95.06 168 SER B O 1
ATOM 3268 N N . LEU B 1 169 ? 2.766 7.516 14.859 1 93.81 169 LEU B N 1
ATOM 3269 C CA . LEU B 1 169 ? 3.17 8.883 14.555 1 93.81 169 LEU B CA 1
ATOM 3270 C C . LEU B 1 169 ? 1.957 9.75 14.227 1 93.81 169 LEU B C 1
ATOM 3272 O O . LEU B 1 169 ? 1.838 10.875 14.719 1 93.81 169 LEU B O 1
ATOM 3276 N N . TRP B 1 170 ? 1.091 9.234 13.422 1 93.56 170 TRP B N 1
ATOM 3277 C CA . TRP B 1 170 ? -0.015 10.039 12.914 1 93.56 170 TRP B CA 1
ATOM 3278 C C . TRP B 1 170 ? -1.018 10.344 14.023 1 93.56 170 TRP B C 1
ATOM 3280 O O . TRP B 1 170 ? -1.3 9.484 14.867 1 93.56 170 TRP B O 1
ATOM 3290 N N . GLY B 1 171 ? -1.541 11.609 14.039 1 91.5 171 GLY B N 1
ATOM 3291 C CA . GLY B 1 171 ? -2.496 12.016 15.055 1 91.5 171 GLY B CA 1
ATOM 3292 C C . GLY B 1 171 ? -1.93 11.961 16.453 1 91.5 171 GLY B C 1
ATOM 3293 O O . GLY B 1 171 ? -2.641 11.625 17.406 1 91.5 171 GLY B O 1
ATOM 3294 N N . LYS B 1 172 ? -0.659 12.109 16.531 1 92 172 LYS B N 1
ATOM 3295 C CA . LYS B 1 172 ? 0.035 12.078 17.812 1 92 172 LYS B CA 1
ATOM 3296 C C . LYS B 1 172 ? -0.192 10.742 18.531 1 92 172 LYS B C 1
ATOM 3298 O O . LYS B 1 172 ? -0.486 10.711 19.719 1 92 172 LYS B O 1
ATOM 3303 N N . GLY B 1 173 ? -0.255 9.656 17.688 1 92.38 173 GLY B N 1
ATOM 3304 C CA . GLY B 1 173 ? -0.307 8.305 18.234 1 92.38 173 GLY B CA 1
ATOM 3305 C C . GLY B 1 173 ? -1.663 7.949 18.812 1 92.38 173 GLY B C 1
ATOM 3306 O O . GLY B 1 173 ? -1.763 7.098 19.688 1 92.38 173 GLY B O 1
ATOM 3307 N N . ILE B 1 174 ? -2.727 8.5 18.422 1 88.94 174 ILE B N 1
ATOM 3308 C CA . ILE B 1 174 ? -4.059 8.289 18.969 1 88.94 174 ILE B CA 1
ATOM 3309 C C . ILE B 1 174 ? -4.469 6.832 18.797 1 88.94 174 ILE B C 1
ATOM 3311 O O . ILE B 1 174 ? -5.18 6.273 19.625 1 88.94 174 ILE B O 1
ATOM 3315 N N . MET B 1 175 ? -4.008 6.223 1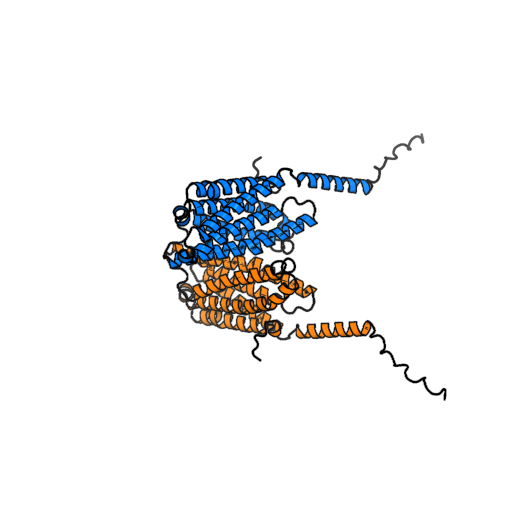7.844 1 90.62 175 MET B N 1
ATOM 3316 C CA . MET B 1 175 ? -4.391 4.848 17.531 1 90.62 175 MET B CA 1
ATOM 3317 C C . MET B 1 175 ? -3.727 3.869 18.5 1 90.62 175 MET B C 1
ATOM 3319 O O . MET B 1 175 ? -4.125 2.707 18.578 1 90.62 175 MET B O 1
ATOM 3323 N N . VAL B 1 176 ? -2.664 4.328 19.125 1 93.88 176 VAL B N 1
ATOM 3324 C CA . VAL B 1 176 ? -1.956 3.412 20 1 93.88 176 VAL B CA 1
ATOM 3325 C C . VAL B 1 176 ? -2.07 3.9 21.453 1 93.88 176 VAL B C 1
ATOM 3327 O O . VAL B 1 176 ? -1.345 3.43 22.328 1 93.88 176 VAL B O 1
ATOM 3330 N N . GLY B 1 177 ? -2.869 4.848 21.75 1 93.5 177 GLY B N 1
ATOM 3331 C CA . GLY B 1 177 ? -3.141 5.258 23.109 1 93.5 177 GLY B CA 1
ATOM 3332 C C . GLY B 1 177 ? -2.543 6.605 23.469 1 93.5 177 GLY B C 1
ATOM 3333 O O . GLY B 1 177 ? -2.436 6.957 24.641 1 93.5 177 GLY B O 1
ATOM 3334 N N . GLY B 1 178 ? -1.955 7.262 22.469 1 94.75 178 GLY B N 1
ATOM 3335 C CA . GLY B 1 178 ? -1.477 8.609 22.734 1 94.75 178 GLY B CA 1
ATOM 3336 C C . GLY B 1 178 ? -0.024 8.812 22.344 1 94.75 178 GLY B C 1
ATOM 3337 O O . GLY B 1 178 ? 0.643 7.871 21.906 1 94.75 178 GLY B O 1
ATOM 3338 N N . GLU B 1 179 ? 0.45 10.008 22.516 1 94.38 179 GLU B N 1
ATOM 3339 C CA . GLU B 1 179 ? 1.759 10.43 22.016 1 94.38 179 GLU B CA 1
ATOM 3340 C C . GLU B 1 179 ? 2.883 9.68 22.734 1 94.38 179 GLU B C 1
ATOM 3342 O O . GLU B 1 179 ? 3.848 9.25 22.094 1 94.38 179 GLU B O 1
ATOM 3347 N N . GLU B 1 180 ? 2.764 9.539 24.047 1 94.62 180 GLU B N 1
ATOM 3348 C CA . GLU B 1 180 ? 3.811 8.875 24.812 1 94.62 180 GLU B CA 1
ATOM 3349 C C . GLU B 1 180 ? 3.971 7.422 24.391 1 94.62 180 GLU B C 1
ATOM 3351 O O . GLU B 1 180 ? 5.094 6.941 24.203 1 94.62 180 GLU B O 1
ATOM 3356 N N . ARG B 1 181 ? 2.84 6.777 24.234 1 95.25 181 ARG B N 1
ATOM 3357 C CA . ARG B 1 181 ? 2.893 5.391 23.781 1 95.25 181 ARG B CA 1
ATOM 3358 C C . ARG B 1 181 ? 3.408 5.297 22.359 1 95.25 181 ARG B C 1
ATOM 3360 O O . ARG B 1 181 ? 4.137 4.363 22.016 1 95.25 181 ARG B O 1
ATOM 3367 N N . GLY B 1 182 ? 2.98 6.227 21.531 1 95.56 182 GLY B N 1
ATOM 3368 C CA . GLY B 1 182 ? 3.506 6.289 20.172 1 95.56 182 GLY B CA 1
ATOM 3369 C C . GLY B 1 182 ? 5.02 6.391 20.125 1 95.56 182 GLY B C 1
ATOM 3370 O O . GLY B 1 182 ? 5.672 5.621 19.422 1 95.56 182 GLY B O 1
ATOM 3371 N N . LYS B 1 183 ? 5.547 7.254 20.906 1 93.06 183 LYS B N 1
ATOM 3372 C CA . LYS B 1 183 ? 6.992 7.438 20.953 1 93.06 183 LYS B CA 1
ATOM 3373 C C . LYS B 1 183 ? 7.691 6.18 21.453 1 93.06 183 LYS B C 1
ATOM 3375 O O . LYS B 1 183 ? 8.781 5.84 20.984 1 93.06 183 LYS B O 1
ATOM 3380 N N . ALA B 1 184 ? 7.062 5.484 22.328 1 93.62 184 ALA B N 1
ATOM 3381 C CA . ALA B 1 184 ? 7.633 4.258 22.875 1 93.62 184 ALA B CA 1
ATOM 3382 C C . ALA B 1 184 ? 7.719 3.17 21.812 1 93.62 184 ALA B C 1
ATOM 3384 O O . ALA B 1 184 ? 8.547 2.258 21.906 1 93.62 184 ALA B O 1
ATOM 3385 N N . LEU B 1 185 ? 6.926 3.312 20.797 1 94.62 185 LEU B N 1
ATOM 3386 C CA . LEU B 1 185 ? 6.879 2.291 19.75 1 94.62 185 LEU B CA 1
ATOM 3387 C C . LEU B 1 185 ? 7.91 2.568 18.672 1 94.62 185 LEU B C 1
ATOM 3389 O O . LEU B 1 185 ? 8.211 1.693 17.844 1 94.62 185 LEU B O 1
ATOM 3393 N N . TRP B 1 186 ? 8.523 3.732 18.688 1 93.44 186 TRP B N 1
ATOM 3394 C CA . TRP B 1 186 ? 9.461 4.113 17.641 1 93.44 186 TRP B CA 1
ATOM 3395 C C . TRP B 1 186 ? 10.68 3.205 17.641 1 93.44 186 TRP B C 1
ATOM 3397 O O . TRP B 1 186 ? 11.219 2.875 16.578 1 93.44 186 TRP B O 1
ATOM 3407 N N . LYS B 1 187 ? 11.117 2.848 18.812 1 93.62 187 LYS B N 1
ATOM 3408 C CA . LYS B 1 187 ? 12.305 2 18.875 1 93.62 187 LYS B CA 1
ATOM 3409 C C . LYS B 1 187 ? 12.055 0.644 18.219 1 93.62 187 LYS B C 1
ATOM 3411 O O . LYS B 1 187 ? 12.945 0.079 17.594 1 93.62 187 LYS B O 1
ATOM 3416 N N . TRP B 1 188 ? 10.844 0.125 18.359 1 95.44 188 TRP B N 1
ATOM 3417 C CA . TRP B 1 188 ? 10.492 -1.151 17.75 1 95.44 188 TRP B CA 1
ATOM 3418 C C . TRP B 1 188 ? 10.328 -1.007 16.25 1 95.44 188 TRP B C 1
ATOM 3420 O O . TRP B 1 188 ? 10.711 -1.896 15.484 1 95.44 188 TRP B O 1
ATOM 3430 N N . HIS B 1 189 ? 9.711 0.12 15.82 1 97.12 189 HIS B N 1
ATOM 3431 C CA . HIS B 1 189 ? 9.617 0.428 14.398 1 97.12 189 HIS B CA 1
ATOM 3432 C C . HIS B 1 189 ? 10.992 0.49 13.75 1 97.12 189 HIS B C 1
ATOM 3434 O O . HIS B 1 189 ? 11.211 -0.086 12.68 1 97.12 189 HIS B O 1
ATOM 3440 N N . ARG B 1 190 ? 11.852 1.106 14.461 1 94.56 190 ARG B N 1
ATOM 3441 C CA . ARG B 1 190 ? 13.219 1.224 13.969 1 94.56 190 ARG B CA 1
ATOM 3442 C C . ARG B 1 190 ? 13.883 -0.145 13.867 1 94.56 190 ARG B C 1
ATOM 3444 O O . ARG B 1 190 ? 14.477 -0.473 12.836 1 94.56 190 ARG B O 1
ATOM 3451 N N . LEU B 1 191 ? 13.805 -0.943 14.844 1 95 191 LEU B N 1
ATOM 3452 C CA . LEU B 1 191 ? 14.406 -2.273 14.859 1 95 191 LEU B CA 1
ATOM 3453 C C . LEU B 1 191 ? 13.859 -3.129 13.719 1 95 191 LEU B C 1
ATOM 3455 O O . LEU B 1 191 ? 14.617 -3.785 13.008 1 95 191 LEU B O 1
ATOM 3459 N N . LEU B 1 192 ? 12.578 -3.086 13.555 1 96.88 192 LEU B N 1
ATOM 3460 C CA . LEU B 1 192 ? 11.961 -3.893 12.516 1 96.88 192 LEU B CA 1
ATOM 3461 C C . LEU B 1 192 ? 12.422 -3.443 11.133 1 96.88 192 LEU B C 1
ATOM 3463 O O . LEU B 1 192 ? 12.617 -4.27 10.242 1 96.88 192 LEU B O 1
ATOM 3467 N N . GLY B 1 193 ? 12.562 -2.137 11.016 1 96.75 193 GLY B N 1
ATOM 3468 C CA . GLY B 1 193 ? 13.102 -1.643 9.758 1 96.75 193 GLY B CA 1
ATOM 3469 C C . GLY B 1 193 ? 14.469 -2.211 9.43 1 96.75 193 GLY B C 1
ATOM 3470 O O . GLY B 1 193 ? 14.742 -2.57 8.281 1 96.75 193 GLY B O 1
ATOM 3471 N N . TYR B 1 194 ? 15.258 -2.346 10.375 1 94.56 194 TYR B N 1
ATOM 3472 C CA . TYR B 1 194 ? 16.625 -2.836 10.172 1 94.56 194 TYR B CA 1
ATOM 3473 C C . TYR B 1 194 ? 16.641 -4.355 10.055 1 94.56 194 TYR B C 1
ATOM 3475 O O . TYR B 1 194 ? 17.672 -4.945 9.719 1 94.56 194 TYR B O 1
ATOM 3483 N N . ILE B 1 195 ? 15.562 -4.988 10.258 1 96.19 195 ILE B N 1
ATOM 3484 C CA . ILE B 1 195 ? 15.414 -6.414 9.977 1 96.19 195 ILE B CA 1
ATOM 3485 C C . ILE B 1 195 ? 14.875 -6.602 8.562 1 96.19 195 ILE B C 1
ATOM 3487 O O . ILE B 1 195 ? 15.336 -7.473 7.82 1 96.19 195 ILE B O 1
ATOM 3491 N N . ILE B 1 196 ? 13.938 -5.746 8.203 1 98.44 196 ILE B N 1
ATOM 3492 C CA . ILE B 1 196 ? 13.273 -5.871 6.914 1 98.44 196 ILE B CA 1
ATOM 3493 C C . ILE B 1 196 ? 14.25 -5.527 5.793 1 98.44 196 ILE B C 1
ATOM 3495 O O . ILE B 1 196 ? 14.266 -6.184 4.75 1 98.44 196 ILE B O 1
ATOM 3499 N N . LEU B 1 197 ? 15.086 -4.535 5.969 1 97.94 197 LEU B N 1
ATOM 3500 C CA . LEU B 1 197 ? 15.984 -4.09 4.91 1 97.94 197 LEU B CA 1
ATOM 3501 C C . LEU B 1 197 ? 16.938 -5.203 4.5 1 97.94 197 LEU B C 1
ATOM 3503 O O . LEU B 1 197 ? 17.078 -5.504 3.312 1 97.94 197 LEU B O 1
ATOM 3507 N N . PRO B 1 198 ? 17.562 -5.918 5.453 1 98 198 PRO B N 1
ATOM 3508 C CA . PRO B 1 198 ? 18.375 -7.074 5.062 1 98 198 PRO B CA 1
ATOM 3509 C C . PRO B 1 198 ? 17.562 -8.164 4.367 1 98 198 PRO B C 1
ATOM 3511 O O . PRO B 1 198 ? 18.047 -8.789 3.422 1 98 198 PRO B O 1
ATOM 3514 N N . MET B 1 199 ? 16.375 -8.352 4.809 1 98.69 199 MET B N 1
ATOM 3515 C CA . MET B 1 199 ? 15.523 -9.359 4.176 1 98.69 199 MET B CA 1
ATOM 3516 C C . MET B 1 199 ? 15.25 -9 2.719 1 98.69 199 MET B C 1
ATOM 3518 O O . MET B 1 199 ? 15.266 -9.875 1.847 1 98.69 199 MET B O 1
ATOM 3522 N N . LEU B 1 200 ? 14.992 -7.766 2.488 1 98.88 200 LEU B N 1
ATOM 3523 C CA . LEU B 1 200 ? 14.758 -7.305 1.124 1 98.88 200 LEU B CA 1
ATOM 3524 C C . LEU B 1 200 ? 16 -7.496 0.26 1 98.88 200 LEU B C 1
ATOM 3526 O O . LEU B 1 200 ? 15.898 -7.953 -0.881 1 98.88 200 LEU B O 1
ATOM 3530 N N . LEU B 1 201 ? 17.125 -7.184 0.772 1 98.81 201 LEU B N 1
ATOM 3531 C CA . LEU B 1 201 ? 18.375 -7.312 0.019 1 98.81 201 LEU B CA 1
ATOM 3532 C C . LEU B 1 201 ? 18.703 -8.781 -0.231 1 98.81 201 LEU B C 1
ATOM 3534 O O . LEU B 1 201 ? 19.188 -9.141 -1.311 1 98.81 201 LEU B O 1
ATOM 3538 N N . ILE B 1 202 ? 18.438 -9.617 0.741 1 98.69 202 ILE B N 1
ATOM 3539 C CA . ILE B 1 202 ? 18.625 -11.055 0.568 1 98.69 202 ILE B CA 1
ATOM 3540 C C . ILE B 1 202 ? 17.672 -11.57 -0.512 1 98.69 202 ILE B C 1
ATOM 3542 O O . ILE B 1 202 ? 18.062 -12.398 -1.341 1 98.69 202 ILE B O 1
ATOM 3546 N N . THR B 1 203 ? 16.453 -11.047 -0.493 1 98.81 203 THR B N 1
ATOM 3547 C CA . THR B 1 203 ? 15.469 -11.43 -1.508 1 98.81 203 THR B CA 1
ATOM 3548 C C . THR B 1 203 ? 15.969 -11.062 -2.902 1 98.81 203 THR B C 1
ATOM 3550 O O . THR B 1 203 ? 15.867 -11.867 -3.834 1 98.81 203 THR B O 1
ATOM 3553 N N . ILE B 1 204 ? 16.547 -9.867 -3.062 1 98.81 204 ILE B N 1
ATOM 3554 C CA . ILE B 1 204 ? 17.094 -9.43 -4.336 1 98.81 204 ILE B CA 1
ATOM 3555 C C . ILE B 1 204 ? 18.25 -10.352 -4.734 1 98.81 204 ILE B C 1
ATOM 3557 O O . ILE B 1 204 ? 18.344 -10.773 -5.8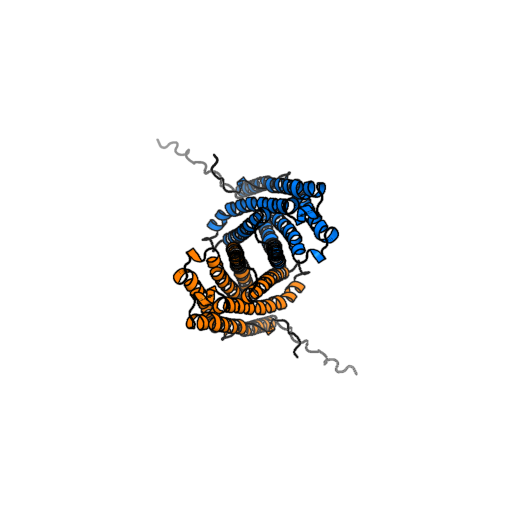91 1 98.81 204 ILE B O 1
ATOM 3561 N N . SER B 1 205 ? 19.078 -10.641 -3.768 1 98.75 205 SER B N 1
ATOM 3562 C CA . SER B 1 205 ? 20.203 -11.531 -4.027 1 98.75 205 SER B CA 1
ATOM 3563 C C . SER B 1 205 ? 19.734 -12.891 -4.535 1 98.75 205 SER B C 1
ATOM 3565 O O . SER B 1 205 ? 20.234 -13.391 -5.543 1 98.75 205 SER B O 1
ATOM 3567 N N . MET B 1 206 ? 18.766 -13.438 -3.889 1 98.62 206 MET B N 1
ATOM 3568 C CA . MET B 1 206 ? 18.25 -14.734 -4.301 1 98.62 206 MET B CA 1
ATOM 3569 C C . MET B 1 206 ? 17.562 -14.641 -5.656 1 98.62 206 MET B C 1
ATOM 3571 O O . MET B 1 206 ? 17.641 -15.562 -6.465 1 98.62 206 MET B O 1
ATOM 3575 N N . GLY B 1 207 ? 16.906 -13.539 -5.914 1 98.25 207 GLY B N 1
ATOM 3576 C CA . GLY B 1 207 ? 16.266 -13.344 -7.203 1 98.25 207 GLY B CA 1
ATOM 3577 C C . GLY B 1 207 ? 17.234 -13.352 -8.367 1 98.25 207 GLY B C 1
ATOM 3578 O O . GLY B 1 207 ? 16.953 -13.945 -9.414 1 98.25 207 GLY B O 1
ATOM 3579 N N . GLY B 1 208 ? 18.375 -12.734 -8.188 1 97.62 208 GLY B N 1
ATOM 3580 C CA . GLY B 1 208 ? 19.359 -12.602 -9.25 1 97.62 208 GLY B CA 1
ATOM 3581 C C . GLY B 1 208 ? 20.297 -13.789 -9.359 1 97.62 208 GLY B C 1
ATOM 3582 O O . GLY B 1 208 ? 21.047 -13.922 -10.328 1 97.62 208 GLY B O 1
ATOM 3583 N N . THR B 1 209 ? 20.234 -14.75 -8.367 1 97.56 209 THR B N 1
ATOM 3584 C CA . THR B 1 209 ? 21.25 -15.789 -8.383 1 97.56 209 THR B CA 1
ATOM 3585 C C . THR B 1 209 ? 20.609 -17.172 -8.43 1 97.56 209 THR B C 1
ATOM 3587 O O . THR B 1 209 ? 21.203 -18.125 -8.961 1 97.56 209 THR B O 1
ATOM 3590 N N . THR B 1 210 ? 19.422 -17.328 -7.879 1 96.69 210 THR B N 1
ATOM 3591 C CA . THR B 1 210 ? 18.906 -18.688 -7.711 1 96.69 210 THR B CA 1
ATOM 3592 C C . THR B 1 210 ? 17.672 -18.906 -8.578 1 96.69 210 THR B C 1
ATOM 3594 O O . THR B 1 210 ? 17.266 -20.047 -8.805 1 96.69 210 THR B O 1
ATOM 3597 N N . THR B 1 211 ? 17.109 -17.844 -9.086 1 95.62 211 THR B N 1
ATOM 3598 C CA . THR B 1 211 ? 15.906 -18 -9.891 1 95.62 211 THR B CA 1
ATOM 3599 C C . THR B 1 211 ? 16.266 -18.359 -11.336 1 95.62 211 THR B C 1
ATOM 3601 O O . THR B 1 211 ? 17.406 -18.141 -11.766 1 95.62 211 THR B O 1
ATOM 3604 N N . TYR B 1 212 ? 15.258 -18.922 -12.047 1 92.44 212 TYR B N 1
ATOM 3605 C CA . TYR B 1 212 ? 15.445 -19.25 -13.453 1 92.44 212 TYR B CA 1
ATOM 3606 C C . TYR B 1 212 ? 15.82 -18.016 -14.266 1 92.44 212 TYR B C 1
ATOM 3608 O O . TYR B 1 212 ? 16.766 -18.062 -15.062 1 92.44 212 TYR B O 1
ATOM 3616 N N . TRP B 1 213 ? 15.188 -16.938 -14.062 1 92.06 213 TRP B N 1
ATOM 3617 C CA . TRP B 1 213 ? 15.469 -15.703 -14.789 1 92.06 213 TRP B CA 1
ATOM 3618 C C . TRP B 1 213 ? 16.891 -15.227 -14.516 1 92.06 213 TRP B C 1
ATOM 3620 O O . TRP B 1 213 ? 17.625 -14.867 -15.445 1 92.06 213 TRP B O 1
ATOM 3630 N N . GLY B 1 214 ? 17.312 -15.211 -13.266 1 93.19 214 GLY B N 1
ATOM 3631 C CA . GLY B 1 214 ? 18.656 -14.781 -12.914 1 93.19 214 GLY B CA 1
ATOM 3632 C C . GLY B 1 214 ? 19.75 -15.633 -13.539 1 93.19 214 GLY B C 1
ATOM 3633 O O . GLY B 1 214 ? 20.703 -15.102 -14.109 1 93.19 214 GLY B O 1
ATOM 3634 N N . LYS B 1 215 ? 19.547 -16.875 -13.516 1 93.75 215 LYS B N 1
ATOM 3635 C CA . LYS B 1 215 ? 20.531 -17.812 -14.031 1 93.75 215 LYS B CA 1
ATOM 3636 C C . LYS B 1 215 ? 20.641 -17.719 -15.547 1 93.75 215 LYS B C 1
ATOM 3638 O O . LYS B 1 215 ? 21.734 -17.828 -16.109 1 93.75 215 LYS B O 1
ATOM 3643 N N . MET B 1 216 ? 19.516 -17.453 -16.188 1 92.81 216 MET B N 1
ATOM 3644 C CA . MET B 1 216 ? 19.484 -17.5 -17.641 1 92.81 216 MET B CA 1
ATOM 3645 C C . MET B 1 216 ? 19.922 -16.156 -18.234 1 92.81 216 MET B C 1
ATOM 3647 O O . MET B 1 216 ? 20.375 -16.109 -19.375 1 92.81 216 MET B O 1
ATOM 3651 N N . ASN B 1 217 ? 19.859 -15.125 -17.469 1 93.12 217 ASN B N 1
ATOM 3652 C CA . ASN B 1 217 ? 20.016 -13.82 -18.109 1 93.12 217 ASN B CA 1
ATOM 3653 C C . ASN B 1 217 ? 21.203 -13.055 -17.547 1 93.12 217 ASN B C 1
ATOM 3655 O O . ASN B 1 217 ? 21.453 -11.914 -17.922 1 93.12 217 ASN B O 1
ATOM 3659 N N . THR B 1 218 ? 21.875 -13.664 -16.641 1 93.75 218 THR B N 1
ATOM 3660 C CA . THR B 1 218 ? 23.062 -13.016 -16.094 1 93.75 218 THR B CA 1
ATOM 3661 C C . THR B 1 218 ? 24.266 -13.953 -16.141 1 93.75 218 THR B C 1
ATOM 3663 O O . THR B 1 218 ? 24.109 -15.172 -16.078 1 93.75 218 THR B O 1
ATOM 3666 N N . ASN B 1 219 ? 25.5 -13.359 -16.328 1 94.19 219 ASN B N 1
ATOM 3667 C CA . ASN B 1 219 ? 26.703 -14.172 -16.25 1 94.19 219 ASN B CA 1
ATOM 3668 C C . ASN B 1 219 ? 27.25 -14.227 -14.82 1 94.19 219 ASN B C 1
ATOM 3670 O O . ASN B 1 219 ? 26.75 -13.516 -13.938 1 94.19 219 ASN B O 1
ATOM 3674 N N . LEU B 1 220 ? 28.203 -15.031 -14.602 1 95.88 220 LEU B N 1
ATOM 3675 C CA . LEU B 1 220 ? 28.719 -15.281 -13.258 1 95.88 220 LEU B CA 1
ATOM 3676 C C . LEU B 1 220 ? 29.297 -14.008 -12.648 1 95.88 220 LEU B C 1
ATOM 3678 O O . LEU B 1 220 ? 29.031 -13.711 -11.477 1 95.88 220 LEU B O 1
ATOM 3682 N N . ALA B 1 221 ? 30.062 -13.289 -13.406 1 96.69 221 ALA B N 1
ATOM 3683 C CA . ALA B 1 221 ? 30.656 -12.055 -12.914 1 96.69 221 ALA B CA 1
ATOM 3684 C C . ALA B 1 221 ? 29.594 -11.055 -12.477 1 96.69 221 ALA B C 1
ATOM 3686 O O . ALA B 1 221 ? 29.688 -10.453 -11.414 1 96.69 221 ALA B O 1
ATOM 3687 N N . GLY B 1 222 ? 28.578 -10.867 -13.281 1 96.81 222 GLY B N 1
ATOM 3688 C CA . GLY B 1 222 ? 27.484 -9.977 -12.945 1 96.81 222 GLY B CA 1
ATOM 3689 C C . GLY B 1 222 ? 26.734 -10.398 -11.695 1 96.81 222 GLY B C 1
ATOM 3690 O O . GLY B 1 222 ? 26.422 -9.57 -10.836 1 96.81 222 GLY B O 1
ATOM 3691 N N . ARG B 1 223 ? 26.516 -11.656 -11.539 1 97.38 223 ARG B N 1
ATOM 3692 C CA . ARG B 1 223 ? 25.844 -12.188 -10.367 1 97.38 223 ARG B CA 1
ATOM 3693 C C . ARG B 1 223 ? 26.641 -11.906 -9.094 1 97.38 223 ARG B C 1
ATOM 3695 O O . ARG B 1 223 ? 26.078 -11.461 -8.094 1 97.38 223 ARG B O 1
ATOM 3702 N N . ILE B 1 224 ? 27.875 -12.188 -9.172 1 97.75 224 ILE B N 1
ATOM 3703 C CA . ILE B 1 224 ? 28.734 -12.008 -8.008 1 97.75 224 ILE B CA 1
ATOM 3704 C C . ILE B 1 224 ? 28.766 -10.531 -7.617 1 97.75 224 ILE B C 1
ATOM 3706 O O . ILE B 1 224 ? 28.562 -10.18 -6.453 1 97.75 224 ILE B O 1
ATOM 3710 N N . VAL B 1 225 ? 28.953 -9.625 -8.578 1 98.5 225 VAL B N 1
ATOM 3711 C CA . VAL B 1 225 ? 29.141 -8.211 -8.305 1 98.5 225 VAL B CA 1
ATOM 3712 C C . VAL B 1 225 ? 27.828 -7.574 -7.883 1 98.5 225 VAL B C 1
ATOM 3714 O O . VAL B 1 225 ? 27.75 -6.914 -6.844 1 98.5 225 VAL B O 1
ATOM 3717 N N . PHE B 1 226 ? 26.766 -7.887 -8.594 1 98.69 226 PHE B N 1
ATOM 3718 C CA . PHE B 1 226 ? 25.578 -7.062 -8.445 1 98.69 226 PHE B CA 1
ATOM 3719 C C . PHE B 1 226 ? 24.562 -7.742 -7.531 1 98.69 226 PHE B C 1
ATOM 3721 O O . PHE B 1 226 ? 23.672 -7.086 -6.988 1 98.69 226 PHE B O 1
ATOM 3728 N N . TYR B 1 227 ? 24.641 -9.039 -7.273 1 98.69 227 TYR B N 1
ATOM 3729 C CA . TYR B 1 227 ? 23.609 -9.703 -6.477 1 98.69 227 TYR B CA 1
ATOM 3730 C C . TYR B 1 227 ? 24.219 -10.375 -5.254 1 98.69 227 TYR B C 1
ATOM 3732 O O . TYR B 1 227 ? 23.516 -10.93 -4.414 1 98.69 227 TYR B O 1
ATOM 3740 N N . TYR B 1 228 ? 25.531 -10.336 -5.105 1 98.44 228 TYR B N 1
ATOM 3741 C CA . TYR B 1 228 ? 26.172 -10.758 -3.863 1 98.44 228 TYR B CA 1
ATOM 3742 C C . TYR B 1 228 ? 26.922 -9.609 -3.213 1 98.44 228 TYR B C 1
ATOM 3744 O O . TYR B 1 228 ? 26.609 -9.203 -2.09 1 98.44 228 TYR B O 1
ATOM 3752 N N . ILE B 1 229 ? 27.812 -9.023 -3.969 1 98.75 229 ILE B N 1
ATOM 3753 C CA . ILE B 1 229 ? 28.703 -8.016 -3.406 1 98.75 229 ILE B CA 1
ATOM 3754 C C . ILE B 1 229 ? 27.938 -6.723 -3.152 1 98.75 229 ILE B C 1
ATOM 3756 O O . ILE B 1 229 ? 28 -6.156 -2.061 1 98.75 229 ILE B O 1
ATOM 3760 N N . ALA B 1 230 ? 27.234 -6.25 -4.137 1 98.81 230 ALA B N 1
ATOM 3761 C CA . ALA B 1 230 ? 26.516 -4.98 -4.008 1 98.81 230 ALA B CA 1
ATOM 3762 C C . ALA B 1 230 ? 25.516 -5.027 -2.859 1 98.81 230 ALA B C 1
ATOM 3764 O O . ALA B 1 230 ? 25.5 -4.141 -2.006 1 98.81 230 ALA B O 1
ATOM 3765 N N . PRO B 1 231 ? 24.703 -6.086 -2.768 1 98.75 231 PRO B N 1
ATOM 3766 C CA . PRO B 1 231 ? 23.812 -6.141 -1.612 1 98.75 231 PRO B CA 1
ATOM 3767 C C . PRO B 1 231 ? 24.562 -6.203 -0.283 1 98.75 231 PRO B C 1
ATOM 3769 O O . PRO B 1 231 ? 24.109 -5.613 0.707 1 98.75 231 PRO B O 1
ATOM 3772 N N . ALA B 1 232 ? 25.625 -6.887 -0.225 1 98.44 232 ALA B N 1
ATOM 3773 C CA . ALA B 1 232 ? 26.422 -6.969 0.996 1 98.44 232 ALA B CA 1
ATOM 3774 C C . ALA B 1 232 ? 26.953 -5.602 1.396 1 98.44 232 ALA B C 1
ATOM 3776 O O . ALA B 1 232 ? 26.891 -5.223 2.568 1 98.44 232 ALA B O 1
ATOM 3777 N N . TYR B 1 233 ? 27.453 -4.891 0.429 1 98.44 233 TYR B N 1
ATOM 3778 C CA . TYR B 1 233 ? 27.984 -3.562 0.714 1 98.44 233 TYR B CA 1
ATOM 3779 C C . TYR B 1 233 ? 26.875 -2.609 1.128 1 98.44 233 TYR B C 1
ATOM 3781 O O . TYR B 1 233 ? 27.062 -1.767 2.008 1 98.44 233 TYR B O 1
ATOM 3789 N N . ALA B 1 234 ? 25.734 -2.664 0.449 1 98.31 234 ALA B N 1
ATOM 3790 C CA . ALA B 1 234 ? 24.578 -1.857 0.862 1 98.31 234 ALA B CA 1
ATOM 3791 C C . ALA B 1 234 ? 24.203 -2.143 2.312 1 98.31 234 ALA B C 1
ATOM 3793 O O . ALA B 1 234 ? 23.953 -1.218 3.088 1 98.31 234 ALA B O 1
ATOM 3794 N N . LEU B 1 235 ? 24.219 -3.418 2.652 1 97.5 235 LEU B N 1
ATOM 3795 C CA . LEU B 1 235 ? 23.859 -3.828 4.004 1 97.5 235 LEU B CA 1
ATOM 3796 C C . LEU B 1 235 ? 24.844 -3.268 5.023 1 97.5 235 LEU B C 1
ATOM 3798 O O . LEU B 1 235 ? 24.438 -2.729 6.055 1 97.5 235 LEU B O 1
ATOM 3802 N N . VAL B 1 236 ? 26.094 -3.396 4.73 1 96.56 236 VAL B N 1
ATOM 3803 C CA . VAL B 1 236 ? 27.125 -2.906 5.625 1 96.56 236 VAL B CA 1
ATOM 3804 C C . VAL B 1 236 ? 27 -1.394 5.789 1 96.56 236 VAL B C 1
ATOM 3806 O O . VAL B 1 236 ? 27.078 -0.875 6.906 1 96.56 236 VAL B O 1
ATOM 3809 N N . ALA B 1 237 ? 26.797 -0.731 4.695 1 96.81 237 ALA B N 1
ATOM 3810 C CA . ALA B 1 237 ? 26.688 0.725 4.723 1 96.81 237 ALA B CA 1
ATOM 3811 C C . ALA B 1 237 ? 25.453 1.167 5.496 1 96.81 237 ALA B C 1
ATOM 3813 O O . ALA B 1 237 ? 25.516 2.092 6.312 1 96.81 237 ALA B O 1
ATOM 3814 N N . LEU B 1 238 ? 24.344 0.554 5.305 1 95.19 238 LEU B N 1
ATOM 3815 C CA . LEU B 1 238 ? 23.094 0.903 5.973 1 95.19 238 LEU B CA 1
ATOM 3816 C C . LEU B 1 238 ? 23.188 0.613 7.469 1 95.19 238 LEU B C 1
ATOM 3818 O O . LEU B 1 238 ? 22.766 1.432 8.289 1 95.19 238 LEU B O 1
ATOM 3822 N N . TRP B 1 239 ? 23.75 -0.518 7.816 1 92.06 239 TRP B N 1
ATOM 3823 C CA . TRP B 1 239 ? 23.891 -0.87 9.227 1 92.06 239 TRP B CA 1
ATOM 3824 C C . TRP B 1 239 ? 24.922 0.019 9.906 1 92.06 239 TRP B C 1
ATOM 3826 O O . TRP B 1 239 ? 24.812 0.314 11.094 1 92.06 239 TRP B O 1
ATOM 3836 N N . GLY B 1 240 ? 25.922 0.386 9.133 1 91.69 240 GLY B N 1
ATOM 3837 C CA . GLY B 1 240 ? 26.922 1.299 9.664 1 91.69 240 GLY B CA 1
ATOM 3838 C C . GLY B 1 240 ? 26.344 2.65 10.047 1 91.69 240 GLY B C 1
ATOM 3839 O O . GLY B 1 240 ? 26.891 3.334 10.922 1 91.69 240 GLY B O 1
ATOM 3840 N N . ARG B 1 241 ? 25.266 2.98 9.445 1 90.62 241 ARG B N 1
ATOM 3841 C CA . ARG B 1 241 ? 24.641 4.273 9.711 1 90.62 241 ARG B CA 1
ATOM 3842 C C . ARG B 1 241 ? 23.562 4.152 10.789 1 90.62 241 ARG B C 1
ATOM 3844 O O . ARG B 1 241 ? 23.016 5.16 11.227 1 90.62 241 ARG B O 1
ATOM 3851 N N . ALA B 1 242 ? 23.297 2.928 11.242 1 87 242 ALA B N 1
ATOM 3852 C CA . ALA B 1 242 ? 22.25 2.703 12.234 1 87 242 ALA B CA 1
ATOM 3853 C C . ALA B 1 242 ? 22.672 3.227 13.602 1 87 242 ALA B C 1
ATOM 3855 O O . ALA B 1 242 ? 23.844 3.088 13.992 1 87 242 ALA B O 1
ATOM 3856 N N . ARG B 1 243 ? 21.719 3.848 14.203 1 84 243 ARG B N 1
ATOM 3857 C CA . ARG B 1 243 ? 21.906 4.254 15.586 1 84 243 ARG B CA 1
ATOM 3858 C C . ARG B 1 243 ? 21.344 3.215 16.547 1 84 243 ARG B C 1
ATOM 3860 O O . ARG B 1 243 ? 20.188 3.326 16.984 1 84 243 ARG B O 1
ATOM 3867 N N . VAL B 1 244 ? 22.156 2.291 16.938 1 81.88 244 VAL B N 1
ATOM 3868 C CA . VAL B 1 244 ? 21.734 1.107 17.672 1 81.88 244 VAL B CA 1
ATOM 3869 C C . VAL B 1 244 ? 21.234 1.513 19.062 1 81.88 244 VAL B C 1
ATOM 3871 O O . VAL B 1 244 ? 20.359 0.859 19.641 1 81.88 244 VAL B O 1
ATOM 3874 N N . HIS B 1 245 ? 21.734 2.582 19.594 1 79.81 245 HIS B N 1
ATOM 3875 C CA . HIS B 1 245 ? 21.344 3.014 20.922 1 79.81 245 HIS B CA 1
ATOM 3876 C C . HIS B 1 245 ? 19.922 3.523 20.953 1 79.81 245 HIS B C 1
ATOM 3878 O O . HIS B 1 245 ? 19.312 3.668 22.016 1 79.81 245 HIS B O 1
ATOM 3884 N N . LYS B 1 246 ? 19.375 3.803 19.781 1 80.5 246 LYS B N 1
ATOM 3885 C CA . LYS B 1 246 ? 18 4.277 19.672 1 80.5 246 LYS B CA 1
ATOM 3886 C C . LYS B 1 246 ? 17.031 3.113 19.484 1 80.5 246 LYS B C 1
ATOM 3888 O O . LYS B 1 246 ? 15.82 3.322 19.344 1 80.5 246 LYS B O 1
ATOM 3893 N N . MET B 1 247 ? 17.547 1.914 19.547 1 84.62 247 MET B N 1
ATOM 3894 C CA . MET B 1 247 ? 16.75 0.697 19.438 1 84.62 247 MET B CA 1
ATOM 3895 C C . MET B 1 247 ? 16.594 0.018 20.797 1 84.62 247 MET B C 1
ATOM 3897 O O . MET B 1 247 ? 17.234 0.417 21.766 1 84.62 247 MET B O 1
ATOM 3901 N N . PRO B 1 248 ? 15.539 -0.982 20.75 1 82.56 248 PRO B N 1
ATOM 3902 C CA . PRO B 1 248 ? 15.375 -1.626 22.062 1 82.56 248 PRO B CA 1
ATOM 3903 C C . PRO B 1 248 ? 16.641 -2.326 22.547 1 82.56 248 PRO B C 1
ATOM 3905 O O . PRO B 1 248 ? 17.375 -2.914 21.734 1 82.56 248 PRO B O 1
ATOM 3908 N N . GLN B 1 249 ? 16.984 -2.051 23.719 1 76.81 249 GLN B N 1
ATOM 3909 C CA . GLN B 1 249 ? 18.125 -2.744 24.328 1 76.81 249 GLN B CA 1
ATOM 3910 C C . GLN B 1 249 ? 17.719 -4.133 24.812 1 76.81 249 GLN B C 1
ATOM 3912 O O . GLN B 1 249 ? 16.875 -4.262 25.703 1 76.81 249 GLN B O 1
ATOM 3917 N N . LEU B 1 250 ? 17.719 -5.039 23.969 1 63.69 250 LEU B N 1
ATOM 3918 C CA . LEU B 1 250 ? 17.312 -6.398 24.328 1 63.69 250 LEU B CA 1
ATOM 3919 C C . LEU B 1 250 ? 18.328 -7.023 25.281 1 63.69 250 LEU B C 1
ATOM 3921 O O . LEU B 1 250 ? 19.484 -7.242 24.922 1 63.69 250 LEU B O 1
ATOM 3925 N N . GLY B 1 251 ? 18.25 -6.617 26.625 1 49.91 251 GLY B N 1
ATOM 3926 C CA . GLY B 1 251 ? 18.906 -7.117 27.828 1 49.91 251 GLY B CA 1
ATOM 3927 C C . GLY B 1 251 ? 20.234 -7.793 27.547 1 49.91 251 GLY B C 1
ATOM 3928 O O . GLY B 1 251 ? 20.734 -8.547 28.375 1 49.91 251 GLY B O 1
ATOM 3929 N N . PHE B 1 252 ? 20.875 -7.926 26.516 1 38.75 252 PHE B N 1
ATOM 3930 C CA . PHE B 1 252 ? 22.125 -8.641 26.734 1 38.75 252 PHE B CA 1
ATOM 3931 C C . PHE B 1 252 ? 23.078 -7.816 27.594 1 38.75 252 PHE B C 1
ATOM 3933 O O . PHE B 1 252 ? 23.688 -6.852 27.109 1 38.75 252 PHE B O 1
ATOM 3940 N N . LYS B 1 253 ? 22.828 -7.574 28.719 1 29.81 253 LYS B N 1
ATOM 3941 C CA . LYS B 1 253 ? 23.844 -7.25 29.719 1 29.81 253 LYS B CA 1
ATOM 3942 C C . LYS B 1 253 ? 24.906 -8.336 29.781 1 29.81 253 LYS B C 1
ATOM 3944 O O . LYS B 1 253 ? 24.609 -9.523 29.656 1 29.81 253 LYS B O 1
#

Radius of gyration: 29.77 Å; Cα contacts (8 Å, |Δi|>4): 555; chains: 2; bounding box: 64×110×103 Å

Foldseek 3Di:
DPDDPPPPPPPPPPPPDPVNVVVVVVVVLVVLLVVQDDPLLVVLVVLLLVLLVLLLVVLLCLQPPQDDVVVCPLLSLQLNLLSQLLSLQLVLLSLCGDDSDPVSNVVSPVSSCCSLVVRNLVSNVSNVVSVVVVCVVVVHDAPPDPLRVLSVVLNVLSVVLVVLLCCLPPPCNVNPPGVVRSLVCVQVSLVSSLVSSLSSLLSSLCVLPPDPSNVVRDDPVSSCRRNPVSSVSSNVSSVVSDDNVSHDPPPPD/DPDDPPPPPPPPPPPPDPVNVVVVVVVVLVVLLVVQDDPLLVVLVVLLLVLLVLLLVLLLCLQPPQDDVVVCPLLSLQLNLLSQLLSLQLVLLSLCGDDSDPVSNVVSPVSSCCSLVVRNLVSNVSNVVSVVVVCVVVVHDAPPDPLRVLSVVLNVLSVVLVVLLCCLPPPCNVNPPGVVRSLVCVQVSLVSSLVSSLSSLLSSLCVLPVDPSNVVRDDPVSSCRRSPVSSVSSNVSSVVSDDCVSHDPPPPD

Secondary structure (DSSP, 8-state):
-----TT----------HHHHHHHHHHHHHHHHHHH--TTHHHHHHHHHHHHHHHHHHHHHIIIIIS-HHHHGGGGHHHHHHHHHHHHHHHHHHTT----SHHHHHHHHHHHHIIIIIIIHHHHHHHHHHHHHHHHHHTPPSS-SHHHHHHHHHHHHHHHHHHHHHHHHGGGGGGGTSHHHHHHHHHHHHHHHHHHHHHHHHHHHHHHHTSHHHHHH--HHHIIIIIIIHHHHHHHHHHHT--GGGS------/----GGG----------HHHHHHHHHHHHHHHHHHH--TTHHHHHHHHHHHHHHHHHHHHHIIIIIS-HHHHGGGGHHHHHHHHHHHHHHHHHHTT----SHHHHHHHHHHHHIIIIIIIHHHHHHHHHHHHHHHHHHTPPSS-SHHHHHHHHHHHHHHHHHHHHHHHHGGGGGGGTSHHHHHHHHHHHHHHHHHHHHHHHHHHHHHHHTSHHHHHH--HHHIIIIIIIHHHHHHHHHHHT--GGGS------

Sequence (506 aa):
MSGNDVERQALLPPPHTRQDSDVHHRAADSVLQRQELRPRDPPLWGLASISLLAIVGYTWYTVFVHADFIQMGYFAVHPTLQTAAVLAFAMGVMTLQPTLSAASKEAGRTRHQKFQLGLGFPLIILGSLAVIVHKEKMGWGHFTSLHSRFGLASLILLVIQGVAGAASLWGKGIMVGGEERGKALWKWHRLLGYIILPMLLITISMGGTTTYWGKMNTNLAGRIVFYYIAPAYALVALWGRARVHKMPQLGFKMSGNDVERQALLPPPHTRQDSDVHHRAADSVLQRQELRPRDPPLWGLASISLLAIVGYTWYTVFVHADFIQMGYFAVHPTLQTAAVLAFAMGVMTLQPTLSAASKEAGRTRHQKFQLGLGFPLIILGSLAVIVHKEKMGWGHFTSLHSRFGLASLILLVIQGVAGAASLWGKGIMVGGEERGKALWKWHRLLGYIILPMLLITISMGGTTTYWGKMNTNLAGRIVFYYIAPAYALVALWGRARVHKMPQLGFK

Solvent-accessible surface area (backbone atoms only — not comparable to full-atom values): 26042 Å² total; per-residue (Å²): 136,84,74,85,78,75,73,76,71,73,79,69,76,74,77,83,52,72,63,58,55,49,50,49,52,49,47,50,47,49,51,51,32,51,70,40,58,49,86,62,45,61,61,28,52,48,45,24,49,52,23,43,48,45,33,35,49,52,51,42,44,34,41,69,63,70,36,60,47,77,81,44,50,48,40,48,47,17,66,48,25,39,40,49,13,51,45,28,41,49,53,16,57,55,48,52,60,61,47,74,40,72,67,48,38,52,52,16,50,50,49,22,48,44,25,36,64,57,42,13,47,49,29,37,50,54,12,50,51,24,39,54,54,35,29,50,76,70,72,46,79,72,64,79,45,72,37,45,42,45,43,51,53,45,52,52,48,48,45,52,49,52,38,53,48,43,34,27,54,49,79,48,0,56,78,57,75,22,47,69,52,9,57,66,44,46,22,56,49,51,49,48,48,67,51,46,53,55,47,51,43,50,23,50,20,34,43,40,58,68,32,73,68,20,56,74,63,46,55,71,68,54,33,47,49,40,30,45,46,21,42,50,46,22,48,51,23,54,57,68,65,53,65,68,85,64,30,73,79,74,73,79,118,136,86,71,86,77,76,73,76,70,72,76,69,77,72,76,82,51,73,62,58,57,50,50,50,50,48,47,50,48,49,51,50,33,51,70,39,57,50,86,61,44,61,62,28,51,49,45,22,49,52,23,45,47,44,34,35,49,51,49,40,43,33,40,70,63,70,36,60,47,77,79,44,51,49,39,48,46,17,65,46,26,38,41,50,13,53,44,28,41,49,54,17,58,55,48,49,61,62,47,71,43,73,69,49,38,53,52,16,49,51,48,21,46,45,25,36,65,56,41,12,46,46,28,37,50,54,12,51,50,24,40,54,53,36,28,50,76,70,72,45,79,72,65,78,47,72,37,45,42,46,44,51,52,45,54,54,49,48,44,51,49,52,40,53,49,42,35,27,53,47,79,50,0,55,79,57,75,22,48,71,51,10,58,66,44,46,23,55,50,52,48,50,49,67,50,46,53,53,48,50,40,50,26,50,20,35,42,40,57,70,32,73,66,19,55,74,59,46,54,70,70,55,32,46,48,40,30,45,48,21,42,49,46,22,48,51,22,52,57,69,64,52,63,66,86,64,29,73,78,75,75,78,118

Organism: NCBI:txid456999

pLDDT: mean 87.17, std 17.95, range [27.03, 98.94]

InterPro domains:
  IPR006593 Cytochrome b561/ferric reductase, transmembrane domain [PF03188] (78-211)
  IPR006593 Cytochrome b561/ferric reductase, transmembrane domain [PS50939] (41-245)
  IPR006593 Cytochrome b561/ferric reductase, transmembrane domain [SM00665] (77-208)

Nearest PDB structures (foldseek):
  4o79-assembly1_A  TM=8.097E-01  e=4.509E-06  Arabidopsis thaliana
  5zle-assembly1_A  TM=7.808E-01  e=3.035E-04  Homo sapiens
  7y15-assembly1_R  TM=3.240E-01  e=9.307E-01  Escherichia coli
  6z0c-assembly1_A  TM=2.623E-01  e=7.492E-01  Escherichia coli
  4o79-assembly1_A  TM=8.010E-01  e=6.132E-06  Arabidopsis thaliana